Protein AF-A0A8U7MNZ7-F1 (afdb_monomer_lite)

pLDDT: mean 74.8, std 24.71, range [20.97, 98.38]

Organism: Corvus moneduloides (NCBI:txid1196302)

InterPro domains:
  IPR003719 Phenazine biosynthesis PhzF-like [PF02567] (8-253)
  IPR003719 Phenazine biosynthesis PhzF-like [PTHR13774] (4-250)
  IPR003719 Phenazine biosynthesis PhzF-like [TIGR00654] (1-244)
  IPR011598 Myc-type, basic helix-loop-helix (bHLH) domain [PF00010] (308-359)
  IPR011598 Myc-type, basic helix-loop-helix (bHLH) domain [PS50888] (307-359)
  IPR011598 Myc-type, basic helix-loop-helix (bHLH) domain [SM00353] (313-365)
  IPR032663 Transcription factor ATOH7, basic helix-loop-helix [cd19714] (301-369)
  IPR036638 Helix-loop-helix DNA-binding domain superfamily [G3DSA:4.10.280.10] (303-372)
  IPR036638 Helix-loop-helix DNA-binding domain superfamily [SSF47459] (306-371)

Structure (mmCIF, N/CA/C/O backbone):
data_AF-A0A8U7MNZ7-F1
#
_entry.id   AF-A0A8U7MNZ7-F1
#
loop_
_atom_site.group_PDB
_atom_site.id
_atom_site.type_symbol
_atom_site.label_atom_id
_atom_site.label_alt_id
_atom_site.label_comp_id
_atom_site.label_asym_id
_atom_site.label_entity_id
_atom_site.label_seq_id
_atom_site.pdbx_PDB_ins_code
_atom_site.Cartn_x
_atom_site.Cartn_y
_atom_site.Cartn_z
_atom_site.occupancy
_atom_site.B_iso_or_equiv
_atom_site.auth_seq_id
_atom_site.auth_comp_id
_atom_site.auth_asym_id
_atom_site.auth_atom_id
_atom_site.pdbx_PDB_model_num
ATOM 1 N N . MET A 1 1 ? -1.018 11.249 28.966 1.00 72.06 1 MET A N 1
ATOM 2 C CA . MET A 1 1 ? -1.901 10.774 27.881 1.00 72.06 1 MET A CA 1
ATOM 3 C C . MET A 1 1 ? -1.583 9.311 27.621 1.00 72.06 1 MET A C 1
ATOM 5 O O . MET A 1 1 ? -0.406 8.977 27.598 1.00 72.06 1 MET A O 1
ATOM 9 N N . GLN A 1 2 ? -2.596 8.459 27.483 1.00 85.88 2 GLN A N 1
ATOM 10 C CA . GLN A 1 2 ? -2.441 7.050 27.109 1.00 85.88 2 GLN A CA 1
ATOM 11 C C . GLN A 1 2 ? -3.094 6.846 25.739 1.00 85.88 2 GLN A C 1
ATOM 13 O O . GLN A 1 2 ? -4.198 7.339 25.527 1.00 85.88 2 GLN A O 1
ATOM 18 N N . ILE A 1 3 ? -2.403 6.166 24.822 1.00 91.88 3 ILE A N 1
ATOM 19 C CA . ILE A 1 3 ? -2.899 5.854 23.475 1.00 91.88 3 ILE A CA 1
ATOM 20 C C . ILE A 1 3 ? -2.876 4.331 23.328 1.00 91.88 3 ILE A C 1
ATOM 22 O O . ILE A 1 3 ? -1.792 3.751 23.418 1.00 91.88 3 ILE A O 1
ATOM 26 N N . PRO A 1 4 ? -4.027 3.668 23.125 1.00 94.12 4 PRO A N 1
ATOM 27 C CA . PRO A 1 4 ? -4.062 2.260 22.755 1.00 94.12 4 PRO A CA 1
ATOM 28 C C . PRO A 1 4 ? -3.391 2.043 21.395 1.00 94.12 4 PRO A C 1
ATOM 30 O O . PRO A 1 4 ? -3.745 2.709 20.419 1.00 94.12 4 PRO A O 1
ATOM 33 N N . ILE A 1 5 ? -2.442 1.105 21.338 1.00 95.94 5 ILE A N 1
ATOM 34 C CA . ILE A 1 5 ? -1.724 0.722 20.118 1.00 95.94 5 ILE A CA 1
ATOM 35 C C . ILE A 1 5 ? -1.903 -0.778 19.896 1.00 95.94 5 ILE A C 1
ATOM 37 O O . ILE A 1 5 ? -1.713 -1.577 20.813 1.00 95.94 5 ILE A O 1
ATOM 41 N N . PHE A 1 6 ? -2.238 -1.148 18.665 1.00 96.62 6 PHE A N 1
ATOM 42 C CA . PHE A 1 6 ? -2.355 -2.528 18.207 1.00 96.62 6 PHE A CA 1
ATOM 43 C C . PHE A 1 6 ? -1.365 -2.769 17.073 1.00 96.62 6 PHE A C 1
ATOM 45 O O . PHE A 1 6 ? -1.205 -1.905 16.216 1.00 96.62 6 PHE A O 1
ATOM 52 N N . THR A 1 7 ? -0.745 -3.944 17.031 1.00 95.38 7 THR A N 1
ATOM 53 C CA . THR A 1 7 ? 0.021 -4.393 15.861 1.00 95.38 7 THR A CA 1
ATOM 54 C C . THR A 1 7 ? -0.807 -5.432 15.127 1.00 95.38 7 THR A C 1
ATOM 56 O O . THR A 1 7 ? -1.250 -6.405 15.738 1.00 95.38 7 THR A O 1
ATOM 59 N N . VAL A 1 8 ? -1.042 -5.211 13.836 1.00 93.19 8 VAL A N 1
ATOM 60 C CA . VAL A 1 8 ? -1.880 -6.080 13.007 1.00 93.19 8 VAL A CA 1
ATOM 61 C C . VAL A 1 8 ? -1.148 -6.422 11.721 1.00 93.19 8 VAL A C 1
ATOM 63 O O . VAL A 1 8 ? -0.707 -5.533 10.996 1.00 93.19 8 VAL A O 1
ATOM 66 N N . ASP A 1 9 ? -1.080 -7.715 11.429 1.00 88.38 9 ASP A N 1
ATOM 67 C CA . ASP A 1 9 ? -0.552 -8.244 10.179 1.00 88.38 9 ASP A CA 1
ATOM 68 C C . ASP A 1 9 ? -1.678 -8.288 9.130 1.00 88.38 9 ASP A C 1
ATOM 70 O O . ASP A 1 9 ? -2.601 -9.102 9.209 1.00 88.38 9 ASP A O 1
ATOM 74 N N . ALA A 1 10 ? -1.644 -7.383 8.151 1.00 87.44 10 ALA A N 1
ATOM 75 C CA . ALA A 1 10 ? -2.632 -7.329 7.075 1.00 87.44 10 ALA A CA 1
ATOM 76 C C . ALA A 1 10 ? -2.382 -8.415 6.010 1.00 87.44 10 ALA A C 1
ATOM 78 O O . ALA A 1 10 ? -1.245 -8.826 5.785 1.00 87.44 10 ALA A O 1
ATOM 79 N N . PHE A 1 11 ? -3.444 -8.835 5.310 1.00 80.06 11 PHE A N 1
ATOM 80 C CA . PHE A 1 11 ? -3.418 -9.855 4.240 1.00 80.06 11 PHE A CA 1
ATOM 81 C C . PHE A 1 11 ? -2.968 -11.260 4.672 1.00 80.06 11 PHE A C 1
ATOM 83 O O . PHE A 1 11 ? -2.524 -12.060 3.851 1.00 80.06 11 PHE A O 1
ATOM 90 N N . THR A 1 12 ? -3.106 -11.590 5.955 1.00 79.00 12 THR A N 1
ATOM 91 C CA . THR A 1 12 ? -2.782 -12.916 6.487 1.00 79.00 12 THR A CA 1
ATOM 92 C C . THR A 1 12 ? -3.765 -13.324 7.583 1.00 79.00 12 THR A C 1
ATOM 94 O O . THR A 1 12 ? -4.384 -12.486 8.231 1.00 79.00 12 THR A O 1
ATOM 97 N N . ASN A 1 13 ? -3.887 -14.631 7.808 1.00 79.12 13 ASN A N 1
ATOM 98 C CA . ASN A 1 13 ? -4.530 -15.222 8.985 1.00 79.12 13 ASN A CA 1
ATOM 99 C C . ASN A 1 13 ? -3.519 -15.909 9.926 1.00 79.12 13 ASN A C 1
ATOM 101 O O . ASN A 1 13 ? -3.912 -16.550 10.899 1.00 79.12 13 ASN A O 1
ATOM 105 N N . ARG A 1 14 ? -2.219 -15.804 9.627 1.00 76.38 14 ARG A N 1
ATOM 106 C CA . ARG A 1 14 ? -1.114 -16.343 10.425 1.00 76.38 14 ARG A CA 1
ATOM 107 C C . ARG A 1 14 ? -0.233 -15.205 10.941 1.00 76.38 14 ARG A C 1
ATOM 109 O O . ARG A 1 14 ? 0.113 -14.342 10.131 1.00 76.38 14 ARG A O 1
ATOM 116 N N . PRO A 1 15 ? 0.174 -15.230 12.223 1.00 78.81 15 PRO A N 1
ATOM 117 C CA . PRO A 1 15 ? 1.158 -14.291 12.754 1.00 78.81 15 PRO A CA 1
ATOM 118 C C . PRO A 1 15 ? 2.477 -14.323 11.972 1.00 78.81 15 PRO A C 1
ATOM 120 O O . PRO A 1 15 ? 2.861 -15.373 11.447 1.00 78.81 15 PRO A O 1
ATOM 123 N N . PHE A 1 16 ? 3.191 -13.195 11.952 1.00 77.44 16 PHE A N 1
ATOM 124 C CA . PHE A 1 16 ? 4.514 -13.048 11.322 1.00 77.44 16 PHE A CA 1
ATOM 125 C C . PHE A 1 16 ? 4.509 -13.244 9.798 1.00 77.44 16 PHE A C 1
ATOM 127 O O . PHE A 1 16 ? 5.524 -13.589 9.195 1.00 77.44 16 PHE A O 1
ATOM 134 N N . SER A 1 17 ? 3.353 -13.060 9.172 1.00 75.75 17 SER A N 1
ATOM 135 C CA . SER A 1 17 ? 3.154 -13.103 7.721 1.00 75.75 17 SER A CA 1
ATOM 136 C C . SER A 1 17 ? 2.423 -11.830 7.288 1.00 75.75 17 SER A C 1
ATOM 138 O O . SER A 1 17 ? 1.961 -11.079 8.136 1.00 75.75 17 SER A O 1
ATOM 140 N N . GLY A 1 18 ? 2.280 -11.570 5.990 1.00 77.12 18 GLY A N 1
ATOM 141 C CA . GLY A 1 18 ? 1.560 -10.377 5.527 1.00 77.12 18 GLY A CA 1
ATOM 142 C C . GLY A 1 18 ? 2.347 -9.070 5.694 1.00 77.12 18 GLY A C 1
ATOM 143 O O . GLY A 1 18 ? 3.580 -9.082 5.687 1.00 77.12 18 GLY A O 1
ATOM 144 N N . ASN A 1 19 ? 1.631 -7.944 5.806 1.00 80.38 19 ASN A N 1
ATOM 145 C CA . ASN A 1 19 ? 2.222 -6.606 5.964 1.00 80.38 19 ASN A CA 1
ATOM 146 C C . ASN A 1 19 ? 1.836 -5.994 7.329 1.00 80.38 19 ASN A C 1
ATOM 148 O O . ASN A 1 19 ? 0.651 -5.705 7.536 1.00 80.38 19 ASN A O 1
ATOM 152 N N . PRO A 1 20 ? 2.787 -5.827 8.268 1.00 87.19 20 PRO A N 1
ATOM 153 C CA . PRO A 1 20 ? 2.492 -5.343 9.611 1.00 87.19 20 PRO A CA 1
ATOM 154 C C . PRO A 1 20 ? 2.221 -3.834 9.637 1.00 87.19 20 PRO A C 1
ATOM 156 O O . PRO A 1 20 ? 2.997 -3.041 9.105 1.00 87.19 20 PRO A O 1
ATOM 159 N N . ALA A 1 21 ? 1.178 -3.430 10.361 1.00 92.25 21 ALA A N 1
ATOM 160 C CA . ALA A 1 21 ? 0.893 -2.032 10.672 1.00 92.25 21 ALA A CA 1
ATOM 161 C C . ALA A 1 21 ? 0.620 -1.831 12.166 1.00 92.25 21 ALA A C 1
ATOM 163 O O . ALA A 1 21 ? -0.026 -2.657 12.817 1.00 92.25 21 ALA A O 1
ATOM 164 N N . ALA A 1 22 ? 1.073 -0.694 12.696 1.00 96.62 22 ALA A N 1
ATOM 165 C CA . ALA A 1 22 ? 0.620 -0.210 13.996 1.00 96.62 22 ALA A CA 1
ATOM 166 C C . ALA A 1 22 ? -0.691 0.563 13.817 1.00 96.62 22 ALA A C 1
ATOM 168 O O . ALA A 1 22 ? -0.831 1.334 12.873 1.00 96.62 22 ALA A O 1
ATOM 169 N N . VAL A 1 23 ? -1.647 0.385 14.723 1.00 98.38 23 VAL A N 1
ATOM 170 C CA . VAL A 1 23 ? -2.940 1.075 14.717 1.00 98.38 23 VAL A CA 1
ATOM 171 C C . VAL A 1 23 ? -3.152 1.732 16.073 1.00 98.38 23 VAL A C 1
ATOM 173 O O . VAL A 1 23 ? -3.264 1.053 17.092 1.00 98.38 23 VAL A O 1
ATOM 176 N N . CYS A 1 24 ? -3.222 3.057 16.073 1.00 97.81 24 CYS A N 1
ATOM 177 C CA . CYS A 1 24 ? -3.412 3.900 17.245 1.00 97.81 24 CYS A CA 1
ATOM 178 C C . CYS A 1 24 ? -4.861 4.395 17.305 1.00 97.81 24 CYS A C 1
ATOM 180 O O . CYS A 1 24 ? -5.346 5.001 16.346 1.00 97.81 24 CYS A O 1
ATOM 182 N N . LEU A 1 25 ? -5.540 4.191 18.437 1.00 96.44 25 LEU A N 1
ATOM 183 C CA . LEU A 1 25 ? -6.869 4.761 18.683 1.00 96.44 25 LEU A CA 1
ATOM 184 C C . LEU A 1 25 ? -6.739 6.082 19.442 1.00 96.44 25 LEU A C 1
ATOM 186 O O . LEU A 1 25 ? -6.250 6.118 20.570 1.00 96.44 25 LEU A O 1
ATOM 190 N N . LEU A 1 26 ? -7.165 7.178 18.817 1.00 94.31 26 LEU A N 1
ATOM 191 C CA . LEU A 1 26 ? -7.058 8.520 19.377 1.00 94.31 26 LEU A CA 1
ATOM 192 C C . LEU A 1 26 ? -8.375 8.950 20.031 1.00 94.31 26 LEU A C 1
ATOM 194 O O . LEU A 1 26 ? -9.361 9.241 19.351 1.00 94.31 26 LEU A O 1
ATOM 198 N N . GLU A 1 27 ? -8.373 9.019 21.364 1.00 87.94 27 GLU A N 1
ATOM 199 C CA . GLU A 1 27 ? -9.486 9.586 22.140 1.00 87.94 27 GLU A CA 1
ATOM 200 C C . GLU A 1 27 ? -9.572 11.112 22.016 1.00 87.94 27 GLU A C 1
ATOM 202 O O . GLU A 1 27 ? -10.667 11.669 22.039 1.00 87.94 27 GLU A O 1
ATOM 207 N N . ASN A 1 28 ? -8.419 11.767 21.862 1.00 85.25 28 ASN A N 1
ATOM 208 C CA . ASN A 1 28 ? -8.268 13.208 21.680 1.00 85.25 28 ASN A CA 1
ATOM 209 C C . ASN A 1 28 ? -7.345 13.482 20.489 1.00 85.25 28 ASN A C 1
ATOM 211 O O . ASN A 1 28 ? -6.559 12.611 20.106 1.00 85.25 28 ASN A O 1
ATOM 215 N N . ASP A 1 29 ? -7.409 14.698 19.948 1.00 85.62 29 ASP A N 1
ATOM 216 C CA . ASP A 1 29 ? -6.471 15.134 18.918 1.00 85.62 29 ASP A CA 1
ATOM 217 C C . ASP A 1 29 ? -5.027 15.102 19.437 1.00 85.62 29 ASP A C 1
ATOM 219 O O . ASP A 1 29 ? -4.744 15.333 20.617 1.00 85.62 29 ASP A O 1
ATOM 223 N N . LEU A 1 30 ? -4.117 14.780 18.525 1.00 90.38 30 LEU A N 1
ATOM 224 C CA . LEU A 1 30 ? -2.698 14.621 18.789 1.00 90.38 30 LEU A CA 1
ATOM 225 C C . LEU A 1 30 ? -1.928 15.694 18.017 1.00 90.38 30 LEU A C 1
ATOM 227 O O . LEU A 1 30 ? -2.254 15.973 16.863 1.00 90.38 30 LEU A O 1
ATOM 231 N N . ASP A 1 31 ? -0.883 16.259 18.617 1.00 90.06 31 ASP A N 1
ATOM 232 C CA . ASP A 1 31 ? -0.012 17.199 17.912 1.00 90.06 31 ASP A CA 1
ATOM 233 C C . ASP A 1 31 ? 0.623 16.544 16.671 1.00 90.06 31 ASP A C 1
ATOM 235 O O . ASP A 1 31 ? 0.985 15.362 16.673 1.00 90.06 31 ASP A O 1
ATOM 239 N N . GLU A 1 32 ? 0.805 17.325 15.604 1.00 85.62 32 GLU A N 1
ATOM 240 C CA . GLU A 1 32 ? 1.371 16.859 14.327 1.00 85.62 32 GLU A CA 1
ATOM 241 C C . GLU A 1 32 ? 2.740 16.181 14.494 1.00 85.62 32 GLU A C 1
ATOM 243 O O . GLU A 1 32 ? 2.980 15.085 13.989 1.00 85.62 32 GLU A O 1
ATOM 248 N N . ASP A 1 33 ? 3.624 16.790 15.284 1.00 92.06 33 ASP A N 1
ATOM 249 C CA . ASP A 1 33 ? 4.963 16.260 15.564 1.00 92.06 33 ASP A CA 1
ATOM 250 C C . ASP A 1 33 ? 4.917 14.921 16.323 1.00 92.06 33 ASP A C 1
ATOM 252 O O . ASP A 1 33 ? 5.787 14.062 16.157 1.00 92.06 33 ASP A O 1
ATOM 256 N N . LEU A 1 34 ? 3.874 14.699 17.128 1.00 94.75 34 LEU A N 1
ATOM 257 C CA . LEU A 1 34 ? 3.748 13.482 17.916 1.00 94.75 34 LEU A CA 1
ATOM 258 C C . LEU A 1 34 ? 3.305 12.286 17.062 1.00 94.75 34 LEU A C 1
ATOM 260 O O . LEU A 1 34 ? 3.778 11.179 17.313 1.00 94.75 34 LEU A O 1
ATOM 264 N N . HIS A 1 35 ? 2.501 12.501 16.014 1.00 95.75 35 HIS A N 1
ATOM 265 C CA . HIS A 1 35 ? 2.170 11.446 15.047 1.00 95.75 35 HIS A CA 1
ATOM 266 C C . HIS A 1 35 ? 3.446 10.875 14.416 1.00 95.75 35 HIS A C 1
ATOM 268 O O . HIS A 1 35 ? 3.679 9.664 14.444 1.00 95.75 35 HIS A O 1
ATOM 274 N N . GLN A 1 36 ? 4.316 11.762 13.918 1.00 95.38 36 GLN A N 1
ATOM 275 C CA . GLN A 1 36 ? 5.568 11.366 13.276 1.00 95.38 36 GLN A CA 1
ATOM 276 C C . GLN A 1 36 ? 6.533 10.704 14.265 1.00 95.38 36 GLN A C 1
ATOM 278 O O . GLN A 1 36 ? 7.169 9.705 13.925 1.00 95.38 36 GLN A O 1
ATOM 283 N N . LYS A 1 37 ? 6.645 11.219 15.497 1.00 95.50 37 LYS A N 1
ATOM 284 C CA . LYS A 1 37 ? 7.489 10.614 16.541 1.00 95.50 37 LYS A CA 1
ATOM 285 C C . LYS A 1 37 ? 7.034 9.209 16.913 1.00 95.50 37 LYS A C 1
ATOM 287 O O . LYS A 1 37 ? 7.878 8.324 17.000 1.00 95.50 37 LYS A O 1
ATOM 292 N N . ILE A 1 38 ? 5.728 8.993 17.084 1.00 95.31 38 ILE A N 1
ATOM 293 C CA . ILE A 1 38 ? 5.178 7.660 17.362 1.00 95.31 38 ILE A CA 1
ATOM 294 C C . ILE A 1 38 ? 5.471 6.727 16.187 1.00 95.31 38 ILE A C 1
ATOM 296 O O . ILE A 1 38 ? 6.014 5.651 16.403 1.00 95.31 38 ILE A O 1
ATOM 300 N N . ALA A 1 39 ? 5.200 7.144 14.948 1.00 92.19 39 ALA A N 1
ATOM 301 C CA . ALA A 1 39 ? 5.479 6.312 13.776 1.00 92.19 39 ALA A CA 1
ATOM 302 C C . ALA A 1 39 ? 6.972 5.961 13.634 1.00 92.19 39 ALA A C 1
ATOM 304 O O . ALA A 1 39 ? 7.326 4.837 13.279 1.00 92.19 39 ALA A O 1
ATOM 305 N N . THR A 1 40 ? 7.853 6.909 13.969 1.00 90.56 40 THR A N 1
ATOM 306 C CA . THR A 1 40 ? 9.307 6.696 14.004 1.00 90.56 40 THR A CA 1
ATOM 307 C C . THR A 1 40 ? 9.702 5.677 15.073 1.00 90.56 40 THR A C 1
ATOM 309 O O . THR A 1 40 ? 10.537 4.818 14.806 1.00 90.56 40 THR A O 1
ATOM 312 N N . GLU A 1 41 ? 9.109 5.757 16.267 1.00 94.62 41 GLU A N 1
ATOM 313 C CA . GLU A 1 41 ? 9.371 4.823 17.371 1.00 94.62 41 GLU A CA 1
ATOM 314 C C . GLU A 1 41 ? 8.849 3.413 17.058 1.00 94.62 41 GLU A C 1
ATOM 316 O O . GLU A 1 41 ? 9.541 2.432 17.325 1.00 94.62 41 GLU A O 1
ATOM 321 N N . MET A 1 42 ? 7.662 3.302 16.447 1.00 91.06 42 MET A N 1
ATOM 322 C CA . MET A 1 42 ? 7.079 2.012 16.058 1.00 91.06 42 MET A CA 1
ATOM 323 C C . MET A 1 42 ? 7.902 1.307 14.979 1.00 91.06 42 MET A C 1
ATOM 325 O O . MET A 1 42 ? 7.990 0.081 14.991 1.00 91.06 42 MET A O 1
ATOM 329 N N . ASN A 1 43 ? 8.512 2.068 14.062 1.00 84.81 43 ASN A N 1
ATOM 330 C CA . ASN A 1 43 ? 9.425 1.564 13.033 1.00 84.81 43 ASN A CA 1
ATOM 331 C C . ASN A 1 43 ? 8.868 0.361 12.231 1.00 84.81 43 ASN A C 1
ATOM 333 O O . ASN A 1 43 ? 9.602 -0.565 11.880 1.00 84.81 43 ASN A O 1
ATOM 337 N N . LEU A 1 44 ? 7.560 0.379 11.960 1.00 85.25 44 LEU A N 1
ATOM 338 C CA . LEU A 1 44 ? 6.875 -0.518 11.021 1.00 85.25 44 LEU A CA 1
ATOM 339 C C . LEU A 1 44 ? 6.725 0.168 9.656 1.00 85.25 44 LEU A C 1
ATOM 341 O O . LEU A 1 44 ? 7.076 1.344 9.531 1.00 85.25 44 LEU A O 1
ATOM 345 N N . SER A 1 45 ? 6.199 -0.550 8.655 1.00 82.75 45 SER A N 1
ATOM 346 C CA . SER A 1 45 ? 5.882 0.017 7.335 1.00 82.75 45 SER A CA 1
ATOM 347 C C . SER A 1 45 ? 5.051 1.295 7.508 1.00 82.75 45 SER A C 1
ATOM 349 O O . SER A 1 45 ? 5.475 2.387 7.116 1.00 82.75 45 SER A O 1
ATOM 351 N N . GLU A 1 46 ? 3.929 1.179 8.228 1.00 90.44 46 GLU A N 1
ATOM 352 C CA . GLU A 1 46 ? 3.049 2.295 8.542 1.00 90.44 46 GLU A CA 1
ATOM 353 C C . GLU A 1 46 ? 2.476 2.202 9.961 1.00 90.44 46 GLU A C 1
ATOM 355 O O . GLU A 1 46 ? 2.188 1.134 10.508 1.00 90.44 46 GLU A O 1
ATOM 360 N N . THR A 1 47 ? 2.261 3.377 10.546 1.00 96.38 47 THR A N 1
ATOM 361 C CA . THR A 1 47 ? 1.439 3.588 11.736 1.00 96.38 47 THR A CA 1
ATOM 362 C C . THR A 1 47 ? 0.184 4.356 11.339 1.00 96.38 47 THR A C 1
ATOM 364 O O . THR A 1 47 ? 0.260 5.484 10.846 1.00 96.38 47 THR A O 1
ATOM 367 N N . ALA A 1 48 ? -0.972 3.734 11.538 1.00 98.00 48 ALA A N 1
ATOM 368 C CA . ALA A 1 48 ? -2.290 4.301 11.320 1.00 98.00 48 ALA A CA 1
ATOM 369 C C . ALA A 1 48 ? -2.816 4.963 12.595 1.00 98.00 48 ALA A C 1
ATOM 371 O O . ALA A 1 48 ? -2.727 4.397 13.681 1.00 98.00 48 ALA A O 1
ATOM 372 N N . PHE A 1 49 ? -3.426 6.133 12.454 1.00 98.12 49 PHE A N 1
ATOM 373 C CA . PHE A 1 49 ? -4.070 6.851 13.548 1.00 98.12 49 PHE A CA 1
ATOM 374 C C . PHE A 1 49 ? -5.554 7.009 13.243 1.00 98.12 49 PHE A C 1
ATOM 376 O O . PHE A 1 49 ? -5.924 7.719 12.305 1.00 98.12 49 PHE A O 1
ATOM 383 N N . ILE A 1 50 ? -6.394 6.344 14.035 1.00 97.94 50 ILE A N 1
ATOM 384 C CA . ILE A 1 50 ? -7.850 6.431 13.943 1.00 97.94 50 ILE A CA 1
ATOM 385 C C . ILE A 1 50 ? -8.322 7.481 14.940 1.00 97.94 50 ILE A C 1
ATOM 387 O O . ILE A 1 50 ? -8.124 7.322 16.144 1.00 97.94 50 ILE A O 1
ATOM 391 N N . ARG A 1 51 ? -8.989 8.527 14.455 1.00 95.38 51 ARG A N 1
ATOM 392 C CA . ARG A 1 51 ? -9.624 9.538 15.307 1.00 95.38 51 ARG A CA 1
ATOM 393 C C . ARG A 1 51 ? -11.132 9.539 15.135 1.00 95.38 51 ARG A C 1
ATOM 395 O O . ARG A 1 51 ? -11.663 9.331 14.041 1.00 95.38 51 ARG A O 1
ATOM 402 N N . LYS A 1 52 ? -11.832 9.841 16.217 1.00 94.38 52 LYS A N 1
ATOM 403 C CA . LYS A 1 52 ? -13.269 10.105 16.180 1.00 94.38 52 LYS A CA 1
ATOM 404 C C . LYS A 1 52 ? -13.511 11.448 15.488 1.00 94.38 52 LYS A C 1
ATOM 406 O O . LYS A 1 52 ? -12.738 12.386 15.652 1.00 94.38 52 LYS A O 1
ATOM 411 N N . LEU A 1 53 ? -14.575 11.543 14.693 1.00 92.44 53 LEU A N 1
ATOM 412 C CA . LEU A 1 53 ? -14.942 12.803 14.028 1.00 92.44 53 LEU A CA 1
ATOM 413 C C . LEU A 1 53 ? -15.841 13.696 14.888 1.00 92.44 53 LEU A C 1
ATOM 415 O O . LEU A 1 53 ? -15.974 14.881 14.602 1.00 92.44 53 LEU A O 1
ATOM 419 N N . LYS A 1 54 ? -16.461 13.125 15.924 1.00 88.25 54 LYS A N 1
ATOM 420 C CA . LYS A 1 54 ? -17.306 13.835 16.885 1.00 88.25 54 LYS A CA 1
ATOM 421 C C . LYS A 1 54 ? -16.750 13.640 18.297 1.00 88.25 54 LYS A C 1
ATOM 423 O O . LYS A 1 54 ? -16.340 12.512 18.591 1.00 88.25 54 LYS A O 1
ATOM 428 N N . PRO A 1 55 ? -16.762 14.670 19.162 1.00 83.12 55 PRO A N 1
ATOM 429 C CA . PRO A 1 55 ? -16.290 14.557 20.544 1.00 83.12 55 PRO A CA 1
ATOM 430 C C . PRO A 1 55 ? -16.996 13.443 21.330 1.00 83.12 55 PRO A C 1
ATOM 432 O O . PRO A 1 55 ? -16.349 12.637 21.990 1.00 83.12 55 PRO A O 1
ATOM 435 N N . GLU A 1 56 ? -18.317 13.344 21.185 1.00 83.00 56 GLU A N 1
ATOM 436 C CA . GLU A 1 56 ? -19.171 12.308 21.779 1.00 83.00 56 GLU A CA 1
ATOM 437 C C . GLU A 1 56 ? -19.156 10.967 21.024 1.00 83.00 56 GLU A C 1
ATOM 439 O O . GLU A 1 56 ? -19.919 10.055 21.344 1.00 83.00 56 GLU A O 1
ATOM 444 N N . GLY A 1 57 ? -18.318 10.844 19.992 1.00 84.19 57 GLY A N 1
ATOM 445 C CA . GLY A 1 57 ? -18.167 9.614 19.232 1.00 84.19 57 GLY A CA 1
ATOM 446 C C . GLY A 1 57 ? -17.592 8.475 20.074 1.00 84.19 57 GLY A C 1
ATOM 447 O O . GLY A 1 57 ? -16.911 8.678 21.081 1.00 84.19 57 GLY A O 1
ATOM 448 N N . ASP A 1 58 ? -17.818 7.258 19.594 1.00 90.69 58 ASP A N 1
ATOM 449 C CA . ASP A 1 58 ? -17.281 6.030 20.178 1.00 90.69 58 ASP A CA 1
ATOM 450 C C . ASP A 1 58 ? -16.793 5.071 19.082 1.00 90.69 58 ASP A C 1
ATOM 452 O O . ASP A 1 58 ? -17.383 4.998 17.997 1.00 90.69 58 ASP A O 1
ATOM 456 N N . PHE A 1 59 ? -15.728 4.325 19.368 1.00 95.50 59 PHE A N 1
ATOM 457 C CA . PHE A 1 59 ? -15.131 3.350 18.460 1.00 95.50 59 PHE A CA 1
ATOM 458 C C . PHE A 1 59 ? -15.998 2.102 18.246 1.00 95.50 59 PHE A C 1
ATOM 460 O O . PHE A 1 59 ? -15.764 1.397 17.266 1.00 95.50 59 PHE A O 1
ATOM 467 N N . THR A 1 60 ? -17.016 1.842 19.082 1.00 95.69 60 THR A N 1
ATOM 468 C CA . THR A 1 60 ? -17.906 0.668 18.941 1.00 95.69 60 THR A CA 1
ATOM 469 C C . THR A 1 60 ? -19.200 0.952 18.156 1.00 95.69 60 THR A C 1
ATOM 471 O O . THR A 1 60 ? -19.817 0.041 17.594 1.00 95.69 60 THR A O 1
ATOM 474 N N . LYS A 1 61 ? -19.630 2.219 18.081 1.00 95.44 61 LYS A N 1
ATOM 475 C CA . LYS A 1 61 ? -20.907 2.610 17.443 1.00 95.44 61 LYS A CA 1
ATOM 476 C C . LYS A 1 61 ? -20.774 3.582 16.280 1.00 95.44 61 LYS A C 1
ATOM 478 O O . LYS A 1 61 ? -21.676 3.634 15.447 1.00 95.44 61 LYS A O 1
ATOM 483 N N . SER A 1 62 ? -19.692 4.354 16.194 1.00 95.94 62 SER A N 1
ATOM 484 C CA . SER A 1 62 ? -19.516 5.280 15.069 1.00 95.94 62 SER A CA 1
ATOM 485 C C . SER A 1 62 ? -19.205 4.501 13.793 1.00 95.94 62 SER A C 1
ATOM 487 O O . SER A 1 62 ? -18.433 3.545 13.823 1.00 95.94 62 SER A O 1
ATOM 489 N N . SER A 1 63 ? -19.786 4.924 12.672 1.00 95.94 63 SER A N 1
ATOM 490 C CA . SER A 1 63 ? -19.512 4.361 11.343 1.00 95.94 63 SER A CA 1
ATOM 491 C C . SER A 1 63 ? -18.498 5.174 10.540 1.00 95.94 63 SER A C 1
ATOM 493 O O . SER A 1 63 ? -18.081 4.733 9.476 1.00 95.94 63 SER A O 1
ATOM 495 N N . CYS A 1 64 ? -18.105 6.360 11.016 1.00 97.00 64 CYS A N 1
ATOM 496 C CA . CYS A 1 64 ? -17.223 7.270 10.293 1.00 97.00 64 CYS A CA 1
ATOM 497 C C . CYS A 1 64 ? -16.096 7.792 11.191 1.00 97.00 64 CYS A C 1
ATOM 499 O O . CYS A 1 64 ? -16.354 8.308 12.284 1.00 97.00 64 CYS A O 1
ATOM 501 N N . PHE A 1 65 ? -14.857 7.667 10.717 1.00 97.69 65 PHE A N 1
ATOM 502 C CA . PHE A 1 65 ? -13.637 7.992 11.455 1.00 97.69 65 PHE A CA 1
ATOM 503 C C . PHE A 1 65 ? -12.680 8.812 10.595 1.00 97.69 65 PHE A C 1
ATOM 505 O O . PHE A 1 65 ? -12.653 8.673 9.377 1.00 97.69 65 PHE A O 1
ATOM 512 N N . GLY A 1 66 ? -11.861 9.651 11.222 1.00 96.94 66 GLY A N 1
ATOM 513 C CA . GLY A 1 66 ? -10.688 10.211 10.561 1.00 96.94 66 GLY A CA 1
ATOM 514 C C . GLY A 1 66 ? -9.560 9.186 10.580 1.00 96.94 66 GLY A C 1
ATOM 515 O O . GLY A 1 66 ? -9.372 8.508 11.591 1.00 96.94 66 GLY A O 1
ATOM 516 N N . LEU A 1 67 ? -8.813 9.080 9.485 1.00 97.62 67 LEU A N 1
ATOM 517 C CA . LEU A 1 67 ? -7.697 8.149 9.378 1.00 97.62 67 LEU A CA 1
ATOM 518 C C . LEU A 1 67 ? -6.502 8.811 8.696 1.00 97.62 67 LEU A C 1
ATOM 520 O O . LEU A 1 67 ? -6.635 9.442 7.646 1.00 97.62 67 LEU A O 1
ATOM 524 N N . ARG A 1 68 ? -5.335 8.657 9.320 1.00 96.94 68 ARG A N 1
ATOM 525 C CA . ARG A 1 68 ? -4.041 9.140 8.827 1.00 96.94 68 ARG A CA 1
ATOM 526 C C . ARG A 1 68 ? -3.013 8.026 8.918 1.00 96.94 68 ARG A C 1
ATOM 528 O O . ARG A 1 68 ? -3.113 7.182 9.809 1.00 96.94 68 ARG A O 1
ATOM 535 N N . TRP A 1 69 ? -2.010 8.054 8.046 1.00 96.00 69 TRP A N 1
ATOM 536 C CA . TRP A 1 69 ? -0.947 7.052 8.027 1.00 96.00 69 TRP A CA 1
ATOM 537 C C . TRP A 1 69 ? 0.412 7.708 7.943 1.00 96.00 69 TRP A C 1
ATOM 539 O O . TRP A 1 69 ? 0.638 8.603 7.131 1.00 96.00 69 TRP A O 1
ATOM 549 N N . PHE A 1 70 ? 1.327 7.211 8.754 1.00 93.56 70 PHE A N 1
ATOM 550 C CA . PHE A 1 70 ? 2.685 7.707 8.822 1.00 93.56 70 PHE A CA 1
ATOM 551 C C . PHE A 1 70 ? 3.652 6.551 8.648 1.00 93.56 70 PHE A C 1
ATOM 553 O O . PHE A 1 70 ? 3.571 5.549 9.354 1.00 93.56 70 PHE A O 1
ATOM 560 N N . THR A 1 71 ? 4.598 6.727 7.737 1.00 87.62 71 THR A N 1
ATOM 561 C CA . THR A 1 71 ? 5.844 5.958 7.745 1.00 87.62 71 THR A CA 1
ATOM 562 C C . THR A 1 71 ? 6.763 6.517 8.841 1.00 87.62 71 THR A C 1
ATOM 564 O O . THR A 1 71 ? 6.511 7.614 9.360 1.00 87.62 71 THR A O 1
ATOM 567 N N . PRO A 1 72 ? 7.900 5.867 9.144 1.00 86.50 72 PRO A N 1
ATOM 568 C CA . PRO A 1 72 ? 8.905 6.440 10.041 1.00 86.50 72 PRO A CA 1
ATOM 569 C C . PRO A 1 72 ? 9.491 7.785 9.572 1.00 86.50 72 PRO A C 1
ATOM 571 O O . PRO A 1 72 ? 10.165 8.455 10.350 1.00 86.50 72 PRO A O 1
ATOM 574 N N . ALA A 1 73 ? 9.263 8.196 8.318 1.00 82.81 73 ALA A N 1
ATOM 575 C CA . ALA A 1 73 ? 9.837 9.413 7.745 1.00 82.81 73 ALA A CA 1
ATOM 576 C C . ALA A 1 73 ? 8.820 10.533 7.465 1.00 82.81 73 ALA A C 1
ATOM 578 O O . ALA A 1 73 ? 9.178 11.707 7.580 1.00 82.81 73 ALA A O 1
ATOM 579 N N . ASN A 1 74 ? 7.595 10.192 7.055 1.00 86.06 74 ASN A N 1
ATOM 580 C CA . ASN A 1 74 ? 6.572 11.160 6.651 1.00 86.06 74 ASN A CA 1
ATOM 581 C C . ASN A 1 74 ? 5.149 10.576 6.681 1.00 86.06 74 ASN A C 1
ATOM 583 O O . ASN A 1 74 ? 4.958 9.362 6.559 1.00 86.06 74 ASN A O 1
ATOM 587 N N . GLU A 1 75 ? 4.152 11.464 6.722 1.00 92.44 75 GLU A N 1
ATOM 588 C CA . GLU A 1 75 ? 2.754 11.138 6.415 1.00 92.44 75 GLU A CA 1
ATOM 589 C C . GLU A 1 75 ? 2.603 10.712 4.946 1.00 92.44 75 GLU A C 1
ATOM 591 O O . GLU A 1 75 ? 3.252 11.277 4.056 1.00 92.44 75 GLU A O 1
ATOM 596 N N . VAL A 1 76 ? 1.750 9.721 4.684 1.00 85.50 76 VAL A N 1
ATOM 597 C CA . VAL A 1 76 ? 1.404 9.268 3.330 1.00 85.50 76 VAL A CA 1
ATOM 598 C C . VAL A 1 76 ? -0.089 9.476 3.059 1.00 85.50 76 VAL A C 1
ATOM 600 O O . VAL A 1 76 ? -0.911 9.293 3.956 1.00 85.50 76 VAL A O 1
ATOM 603 N N . PRO A 1 77 ? -0.477 9.850 1.825 1.00 84.62 77 PRO A N 1
ATOM 604 C CA . PRO A 1 77 ? -1.856 10.235 1.529 1.00 84.62 77 PRO A CA 1
ATOM 605 C C . PRO A 1 77 ? -2.828 9.049 1.450 1.00 84.62 77 PRO A C 1
ATOM 607 O O . PRO A 1 77 ? -4.035 9.263 1.543 1.00 84.62 77 PRO A O 1
ATOM 610 N N . LEU A 1 78 ? -2.330 7.824 1.242 1.00 84.69 78 LEU A N 1
ATOM 611 C CA . LEU A 1 78 ? -3.128 6.605 1.102 1.00 84.69 78 LEU A CA 1
ATOM 612 C C . LEU A 1 78 ? -2.294 5.378 1.488 1.00 84.69 78 LEU A C 1
ATOM 614 O O . LEU A 1 78 ? -1.230 5.163 0.909 1.00 84.69 78 LEU A O 1
ATOM 618 N N . CYS A 1 79 ? -2.811 4.530 2.382 1.00 87.81 79 CYS A N 1
ATOM 619 C CA . CYS A 1 79 ? -2.214 3.228 2.682 1.00 87.81 79 CYS A CA 1
ATOM 620 C C . CYS A 1 79 ? -3.283 2.134 2.818 1.00 87.81 79 CYS A C 1
ATOM 622 O O . CYS A 1 79 ? -4.087 2.141 3.748 1.00 87.81 79 CYS A O 1
ATOM 624 N N . GLY A 1 80 ? -3.292 1.168 1.896 1.00 87.56 80 GLY A N 1
ATOM 625 C CA . GLY A 1 80 ? -4.309 0.110 1.864 1.00 87.56 80 GLY A CA 1
ATOM 626 C C . GLY A 1 80 ? -4.221 -0.854 3.050 1.00 87.56 80 GLY A C 1
ATOM 627 O O . GLY A 1 80 ? -5.202 -1.034 3.765 1.00 87.56 80 GLY A O 1
ATOM 628 N N . HIS A 1 81 ? -3.047 -1.440 3.301 1.00 87.31 81 HIS A N 1
ATOM 629 C CA . HIS A 1 81 ? -2.893 -2.475 4.329 1.00 87.31 81 HIS A CA 1
ATOM 630 C C . HIS A 1 81 ? -3.122 -1.925 5.746 1.00 87.31 81 HIS A C 1
ATOM 632 O O . HIS A 1 81 ? -3.786 -2.562 6.557 1.00 87.31 81 HIS A O 1
ATOM 638 N N . ALA A 1 82 ? -2.673 -0.698 6.026 1.00 93.06 82 ALA A N 1
ATOM 639 C CA . ALA A 1 82 ? -2.902 -0.050 7.311 1.00 93.06 82 ALA A CA 1
ATOM 640 C C . ALA A 1 82 ? -4.366 0.405 7.485 1.00 93.06 82 ALA A C 1
ATOM 642 O O . ALA A 1 82 ? -4.872 0.455 8.608 1.00 93.06 82 ALA A O 1
ATOM 643 N N . THR A 1 83 ? -5.092 0.673 6.390 1.00 94.88 83 THR A N 1
ATOM 644 C CA . THR A 1 83 ? -6.561 0.828 6.423 1.00 94.88 83 THR A CA 1
ATOM 645 C C . THR A 1 83 ? -7.249 -0.497 6.745 1.00 94.88 83 THR A C 1
ATOM 647 O O . THR A 1 83 ? -8.162 -0.523 7.568 1.00 94.88 83 THR A O 1
ATOM 650 N N . LEU A 1 84 ? -6.786 -1.606 6.155 1.00 93.62 84 LEU A N 1
ATOM 651 C CA . LEU A 1 84 ? -7.303 -2.948 6.447 1.00 93.62 84 LEU A CA 1
ATOM 652 C C . LEU A 1 84 ? -7.103 -3.292 7.926 1.00 93.62 84 LEU A C 1
ATOM 654 O O . LEU A 1 84 ? -8.046 -3.694 8.603 1.00 93.62 84 LEU A O 1
ATOM 658 N N . ALA A 1 85 ? -5.892 -3.060 8.436 1.00 95.06 85 ALA A N 1
ATOM 659 C CA . ALA A 1 85 ? -5.542 -3.227 9.840 1.00 95.06 85 ALA A CA 1
ATOM 660 C C . ALA A 1 85 ? -6.428 -2.365 10.753 1.00 95.06 85 ALA A C 1
ATOM 662 O O . ALA A 1 85 ? -6.949 -2.851 11.754 1.00 95.06 85 ALA A O 1
ATOM 663 N N . SER A 1 86 ? -6.662 -1.105 10.377 1.00 97.81 86 SER A N 1
ATOM 664 C CA . SER A 1 86 ? -7.535 -0.186 11.118 1.00 97.81 86 SER A CA 1
ATOM 665 C C . SER A 1 86 ? -8.976 -0.694 11.199 1.00 97.81 86 SER A C 1
ATOM 667 O O . SER A 1 86 ? -9.574 -0.711 12.274 1.00 97.81 86 SER A O 1
ATOM 669 N N . ALA A 1 87 ? -9.524 -1.167 10.078 1.00 97.06 87 ALA A N 1
ATOM 670 C CA . ALA A 1 87 ? -10.844 -1.784 10.039 1.00 97.06 87 ALA A CA 1
ATOM 671 C C . ALA A 1 87 ? -10.899 -3.067 10.883 1.00 97.06 87 ALA A C 1
ATOM 673 O O . ALA A 1 87 ? -11.862 -3.268 11.618 1.00 97.06 87 ALA A O 1
ATOM 674 N N . ALA A 1 88 ? -9.854 -3.899 10.843 1.00 95.75 88 ALA A N 1
ATOM 675 C CA . ALA A 1 88 ? -9.766 -5.117 11.645 1.00 95.75 88 ALA A CA 1
ATOM 676 C C . ALA A 1 88 ? -9.775 -4.821 13.151 1.00 95.75 88 ALA A C 1
ATOM 678 O O . ALA A 1 88 ? -10.485 -5.491 13.901 1.00 95.75 88 ALA A O 1
ATOM 679 N N . VAL A 1 89 ? -9.056 -3.786 13.601 1.00 97.44 89 VAL A N 1
ATOM 680 C CA . VAL A 1 89 ? -9.110 -3.334 15.001 1.00 97.44 89 VAL A CA 1
ATOM 681 C C . VAL A 1 89 ? -10.527 -2.901 15.372 1.00 97.44 89 VAL A C 1
ATOM 683 O O . VAL A 1 89 ? -11.042 -3.327 16.406 1.00 97.44 89 VAL A O 1
ATOM 686 N N . LEU A 1 90 ? -11.190 -2.104 14.533 1.00 97.75 90 LEU A N 1
ATOM 687 C CA . LEU A 1 90 ? -12.543 -1.627 14.823 1.00 97.75 90 LEU A CA 1
ATOM 688 C C . LEU A 1 90 ? -13.573 -2.770 14.846 1.00 97.75 90 LEU A C 1
ATOM 690 O O . LEU A 1 90 ? -14.323 -2.888 15.814 1.00 97.75 90 LEU A O 1
ATOM 694 N N . PHE A 1 91 ? -13.588 -3.652 13.846 1.00 96.12 91 PHE A N 1
ATOM 695 C CA . PHE A 1 91 ? -14.536 -4.769 13.783 1.00 96.12 91 PHE A CA 1
ATOM 696 C C . PHE A 1 91 ? -14.258 -5.847 14.837 1.00 96.12 91 PHE A C 1
ATOM 698 O O . PHE A 1 91 ? -15.168 -6.292 15.536 1.00 96.12 91 PHE A O 1
ATOM 705 N N . HIS A 1 92 ? -13.006 -6.288 14.979 1.00 93.88 92 HIS A N 1
ATOM 706 C CA . HIS A 1 92 ? -12.697 -7.487 15.759 1.00 93.88 92 HIS A CA 1
ATOM 707 C C . HIS A 1 92 ? -12.278 -7.199 17.196 1.00 93.88 92 HIS A C 1
ATOM 709 O O . HIS A 1 92 ? -12.604 -8.007 18.069 1.00 93.88 92 HIS A O 1
ATOM 715 N N . VAL A 1 93 ? -11.589 -6.084 17.457 1.00 94.88 93 VAL A N 1
ATOM 716 C CA . VAL A 1 93 ? -11.119 -5.733 18.807 1.00 94.88 93 VAL A CA 1
ATOM 717 C C . VAL A 1 93 ? -12.128 -4.831 19.504 1.00 94.88 93 VAL A C 1
ATOM 719 O O . VAL A 1 93 ? -12.610 -5.180 20.575 1.00 94.88 93 VAL A O 1
ATOM 722 N N . GLN A 1 94 ? -12.509 -3.720 18.868 1.00 96.12 94 GLN A N 1
ATOM 723 C CA . GLN A 1 94 ? -13.498 -2.784 19.419 1.00 96.12 94 GLN A CA 1
ATOM 724 C C . GLN A 1 94 ? -14.942 -3.277 19.267 1.00 96.12 94 GLN A C 1
ATOM 726 O O . GLN A 1 94 ? -15.855 -2.663 19.810 1.00 96.12 94 GLN A O 1
ATOM 731 N N . LYS A 1 95 ? -15.162 -4.389 18.550 1.00 96.12 95 LYS A N 1
ATOM 732 C CA . LYS A 1 95 ? -16.492 -4.974 18.310 1.00 96.12 95 LYS A CA 1
ATOM 733 C C . LYS A 1 95 ? -17.476 -3.944 17.749 1.00 96.12 95 LYS A C 1
ATOM 735 O O . LYS A 1 95 ? -18.628 -3.882 18.178 1.00 96.12 95 LYS A O 1
ATOM 740 N N . ASN A 1 96 ? -17.008 -3.117 16.810 1.00 97.00 96 ASN A N 1
ATOM 741 C CA . ASN A 1 96 ? -17.851 -2.113 16.181 1.00 97.00 96 ASN A CA 1
ATOM 742 C C . ASN A 1 96 ? -19.059 -2.778 15.509 1.00 97.00 96 ASN A C 1
ATOM 744 O O . ASN A 1 96 ? -18.930 -3.790 14.827 1.00 97.00 96 ASN A O 1
ATOM 748 N N . THR A 1 97 ? -20.237 -2.209 15.743 1.00 95.56 97 THR A N 1
ATOM 749 C CA . THR A 1 97 ? -21.532 -2.804 15.376 1.00 95.56 97 THR A CA 1
ATOM 750 C C . THR A 1 97 ? -21.997 -2.467 13.960 1.00 95.56 97 THR A C 1
ATOM 752 O O . THR A 1 97 ? -22.977 -3.038 13.481 1.00 95.56 97 THR A O 1
ATOM 755 N N . ASN A 1 98 ? -21.318 -1.548 13.275 1.00 95.69 98 ASN A N 1
ATOM 756 C CA . ASN A 1 98 ? -21.644 -1.194 11.899 1.00 95.69 98 ASN A CA 1
ATOM 757 C C . ASN A 1 98 ? -21.128 -2.264 10.935 1.00 95.69 98 ASN A C 1
ATOM 759 O O . ASN A 1 98 ? -20.068 -2.835 11.146 1.00 95.69 98 ASN A O 1
ATOM 763 N N . SER A 1 99 ? -21.841 -2.497 9.835 1.00 91.88 99 SER A N 1
ATOM 764 C CA . SER A 1 99 ? -21.387 -3.402 8.767 1.00 91.88 99 SER A CA 1
ATOM 765 C C . SER A 1 99 ? -20.398 -2.745 7.795 1.00 91.88 99 SER A C 1
ATOM 767 O O . SER A 1 99 ? -19.663 -3.434 7.083 1.00 91.88 99 SER A O 1
ATOM 769 N N . VAL A 1 100 ? -20.385 -1.409 7.757 1.00 95.88 100 VAL A N 1
ATOM 770 C CA . VAL A 1 100 ? -19.534 -0.588 6.893 1.00 95.88 100 VAL A CA 1
ATOM 771 C C . VAL A 1 100 ? -18.916 0.532 7.719 1.00 95.88 100 VAL A C 1
ATOM 773 O O . VAL A 1 100 ? -19.620 1.235 8.446 1.00 95.88 100 VAL A O 1
ATOM 776 N N . LEU A 1 101 ? -17.608 0.708 7.568 1.00 97.62 101 LEU A N 1
ATOM 777 C CA . LEU A 1 101 ? -16.839 1.802 8.143 1.00 97.62 101 LEU A CA 1
ATOM 778 C C . LEU A 1 101 ? -16.375 2.733 7.029 1.00 97.62 101 LEU A C 1
ATOM 780 O O . LEU A 1 101 ? -15.843 2.271 6.021 1.00 97.62 101 LEU A O 1
ATOM 784 N N . THR A 1 102 ? -16.546 4.034 7.228 1.00 97.56 102 THR A N 1
ATOM 785 C CA . THR A 1 102 ? -16.010 5.083 6.360 1.00 97.56 102 THR A CA 1
ATOM 786 C C . THR A 1 102 ? -14.829 5.755 7.052 1.00 97.56 102 THR A C 1
ATOM 788 O O . THR A 1 102 ? -14.929 6.199 8.196 1.00 97.56 102 THR A O 1
ATOM 791 N N . PHE A 1 103 ? -13.711 5.868 6.346 1.00 97.50 103 PHE A N 1
ATOM 792 C CA . PHE A 1 103 ? -12.524 6.583 6.787 1.00 97.50 103 PHE A CA 1
ATOM 793 C C . PHE A 1 103 ? -12.347 7.856 5.965 1.00 97.50 103 PHE A C 1
ATOM 795 O O . PHE A 1 103 ? -12.200 7.792 4.747 1.00 97.50 103 PHE A O 1
ATOM 802 N N . VAL A 1 104 ? -12.333 9.008 6.631 1.00 96.44 104 VAL A N 1
ATOM 803 C CA . VAL A 1 104 ? -12.033 10.316 6.040 1.00 96.44 104 VAL A CA 1
ATOM 804 C C . VAL A 1 104 ? -10.525 10.535 6.083 1.00 96.44 104 VAL A C 1
ATOM 806 O O . VAL A 1 104 ? -9.929 10.576 7.163 1.00 96.44 104 VAL A O 1
ATOM 809 N N . THR A 1 105 ? -9.915 10.655 4.906 1.00 94.75 105 THR A N 1
ATOM 810 C CA . THR A 1 105 ? -8.456 10.637 4.721 1.00 94.75 105 THR A CA 1
ATOM 811 C C . THR A 1 105 ? -8.011 11.775 3.798 1.00 94.75 105 THR A C 1
ATOM 813 O O . THR A 1 105 ? -8.843 12.455 3.194 1.00 94.75 105 THR A O 1
ATOM 816 N N . LEU A 1 106 ? -6.697 11.969 3.630 1.00 88.19 106 LEU A N 1
ATOM 817 C CA . LEU A 1 106 ? -6.159 12.931 2.656 1.00 88.19 106 LEU A CA 1
ATOM 818 C C . LEU A 1 106 ? -6.503 12.582 1.198 1.00 88.19 106 LEU A C 1
ATOM 820 O O . LEU A 1 106 ? -6.529 13.475 0.355 1.00 88.19 106 LEU A O 1
ATOM 824 N N . SER A 1 107 ? -6.793 11.312 0.903 1.00 84.56 107 SER A N 1
ATOM 825 C CA . SER A 1 107 ? -7.196 10.851 -0.435 1.00 84.56 107 SER A CA 1
ATOM 826 C C . SER A 1 107 ? -8.716 10.750 -0.608 1.00 84.56 107 SER A C 1
ATOM 828 O O . SER A 1 107 ? -9.185 10.129 -1.560 1.00 84.56 107 SER A O 1
ATOM 830 N N . GLY A 1 108 ? -9.493 11.349 0.300 1.00 89.69 108 GLY A N 1
ATOM 831 C CA . GLY A 1 108 ? -10.952 11.261 0.319 1.00 89.69 108 GLY A CA 1
ATOM 832 C C . GLY A 1 108 ? -11.468 10.136 1.215 1.00 89.69 108 GLY A C 1
ATOM 833 O O . GLY A 1 108 ? -10.793 9.702 2.152 1.00 89.69 108 GLY A O 1
ATOM 834 N N . GLU A 1 109 ? -12.700 9.702 0.963 1.00 94.00 109 GLU A N 1
ATOM 835 C CA . GLU A 1 109 ? -13.349 8.655 1.750 1.00 94.00 109 GLU A CA 1
ATOM 836 C C . GLU A 1 109 ? -12.949 7.258 1.269 1.00 94.00 109 GLU A C 1
ATOM 838 O O . GLU A 1 109 ? -13.077 6.939 0.088 1.00 94.00 109 GLU A O 1
ATOM 843 N N . LEU A 1 110 ? -12.526 6.407 2.203 1.00 92.88 110 LEU A N 1
ATOM 844 C CA . LEU A 1 110 ? -12.314 4.976 1.981 1.00 92.88 110 LEU A CA 1
ATOM 845 C C . LEU A 1 110 ? -13.355 4.189 2.764 1.00 92.88 110 LEU A C 1
ATOM 847 O O . LEU A 1 110 ? -13.669 4.546 3.900 1.00 92.88 110 LEU A O 1
ATOM 851 N N . LYS A 1 111 ? -13.868 3.102 2.192 1.00 94.31 111 LYS A N 1
ATOM 852 C CA . LYS A 1 111 ? -14.847 2.249 2.873 1.00 94.31 111 LYS A CA 1
ATOM 853 C C . LYS A 1 111 ? -14.261 0.880 3.153 1.00 94.31 111 LYS A C 1
ATOM 855 O O . LYS A 1 111 ? -13.620 0.292 2.290 1.00 94.31 111 LYS A O 1
ATOM 860 N N . ALA A 1 112 ? -14.509 0.376 4.354 1.00 95.06 112 ALA A N 1
ATOM 861 C CA . ALA A 1 112 ? -14.187 -0.984 4.750 1.00 95.06 112 ALA A CA 1
ATOM 862 C C . ALA A 1 112 ? -15.469 -1.714 5.151 1.00 95.06 112 ALA A C 1
ATOM 864 O O . ALA A 1 112 ? -16.274 -1.195 5.926 1.00 95.06 112 ALA A O 1
ATOM 865 N N . ARG A 1 113 ? -15.665 -2.918 4.622 1.00 93.00 113 ARG A N 1
ATOM 866 C CA . ARG A 1 113 ? -16.857 -3.739 4.852 1.00 93.00 113 ARG A CA 1
ATOM 867 C C . ARG A 1 113 ? -16.440 -5.088 5.399 1.00 93.00 113 ARG A C 1
ATOM 869 O O . ARG A 1 113 ? -15.578 -5.736 4.810 1.00 93.00 113 ARG A O 1
ATOM 876 N N . GLN A 1 114 ? -17.062 -5.525 6.487 1.00 87.19 114 GLN A N 1
ATOM 877 C CA . GLN A 1 114 ? -16.863 -6.884 6.976 1.00 87.19 114 GLN A CA 1
ATOM 878 C C . GLN A 1 114 ? -17.781 -7.838 6.204 1.00 87.19 114 GLN A C 1
ATOM 880 O O . GLN A 1 114 ? -19.003 -7.684 6.209 1.00 87.19 114 GLN A O 1
ATOM 885 N N . VAL A 1 115 ? -17.195 -8.830 5.537 1.00 84.44 115 VAL A N 1
ATOM 886 C CA . VAL A 1 115 ? -17.909 -9.866 4.786 1.00 84.44 115 VAL A CA 1
ATOM 887 C C . VAL A 1 115 ? -17.432 -11.226 5.283 1.00 84.44 115 VAL A C 1
ATOM 889 O O . VAL A 1 115 ? -16.354 -11.689 4.916 1.00 84.44 115 VAL A O 1
ATOM 892 N N . LYS A 1 116 ? -18.251 -11.878 6.120 1.00 83.69 116 LYS A N 1
ATOM 893 C CA . LYS A 1 116 ? -17.898 -13.134 6.809 1.00 83.69 116 LYS A CA 1
ATOM 894 C C . LYS A 1 116 ? -16.577 -12.979 7.587 1.00 83.69 116 LYS A C 1
ATOM 896 O O . LYS A 1 116 ? -16.510 -12.158 8.502 1.00 83.69 116 LYS A O 1
ATOM 901 N N . ASP A 1 117 ? -15.549 -13.724 7.184 1.00 81.00 117 ASP A N 1
ATOM 902 C CA . ASP A 1 117 ? -14.225 -13.775 7.810 1.00 81.00 117 ASP A CA 1
ATOM 903 C C . ASP A 1 117 ? -13.207 -12.837 7.137 1.00 81.00 117 ASP A C 1
ATOM 905 O O . ASP A 1 117 ? -12.024 -12.856 7.473 1.00 81.00 117 ASP A O 1
ATOM 909 N N . HIS A 1 118 ? -13.648 -12.011 6.182 1.00 83.62 118 HIS A N 1
ATOM 910 C CA . HIS A 1 118 ? -12.791 -11.100 5.429 1.00 83.62 118 HIS A CA 1
ATOM 911 C C . HIS A 1 118 ? -13.260 -9.650 5.543 1.00 83.62 118 HIS A C 1
ATOM 913 O O . HIS A 1 118 ? -14.424 -9.356 5.827 1.00 83.62 118 HIS A O 1
ATOM 919 N N . ILE A 1 119 ? -12.334 -8.727 5.288 1.00 88.75 119 ILE A N 1
ATOM 920 C CA . ILE A 1 119 ? -12.618 -7.298 5.186 1.00 88.75 119 ILE A CA 1
ATOM 921 C C . ILE A 1 119 ? -12.347 -6.874 3.747 1.00 88.75 119 ILE A C 1
ATOM 923 O O . ILE A 1 119 ? -11.265 -7.113 3.217 1.00 88.75 119 ILE A O 1
ATOM 927 N N . VAL A 1 120 ? -13.336 -6.234 3.133 1.00 88.50 120 VAL A N 1
ATOM 928 C CA . VAL A 1 120 ? -13.253 -5.678 1.782 1.00 88.50 120 VAL A CA 1
ATOM 929 C C . VAL A 1 120 ? -13.017 -4.179 1.888 1.00 88.50 120 VAL A C 1
ATOM 931 O O . VAL A 1 120 ? -13.731 -3.494 2.623 1.00 88.50 120 VAL A O 1
ATOM 934 N N . LEU A 1 121 ? -12.023 -3.677 1.159 1.00 88.31 121 LEU A N 1
ATOM 935 C CA . LEU A 1 121 ? -11.71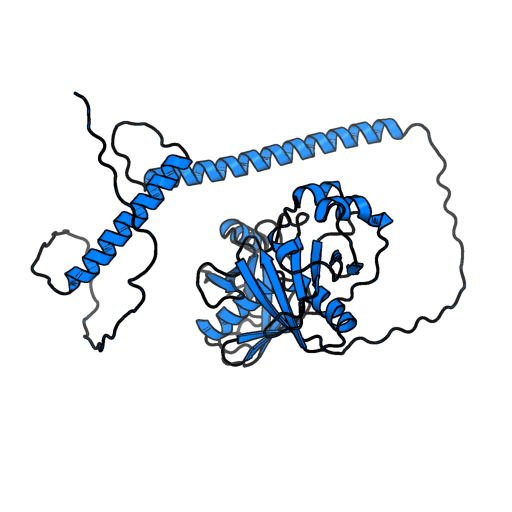1 -2.255 1.060 1.00 88.31 121 LEU A CA 1
ATOM 936 C C . LEU A 1 121 ? -12.118 -1.717 -0.306 1.00 88.31 121 LEU A C 1
ATOM 938 O O . LEU A 1 121 ? -11.701 -2.250 -1.331 1.00 88.31 121 LEU A O 1
ATOM 942 N N . ASP A 1 122 ? -12.845 -0.607 -0.305 1.00 85.19 122 ASP A N 1
ATOM 943 C CA . ASP A 1 122 ? -13.100 0.166 -1.512 1.00 85.19 122 ASP A CA 1
ATOM 944 C C . ASP A 1 122 ? -11.957 1.185 -1.665 1.00 85.19 122 ASP A C 1
ATOM 946 O O . ASP A 1 122 ? -11.834 2.132 -0.880 1.00 85.19 122 ASP A O 1
ATOM 950 N N . LEU A 1 123 ? -11.093 0.964 -2.658 1.00 82.81 123 LEU A N 1
ATOM 951 C CA . LEU A 1 123 ? -9.998 1.867 -3.018 1.00 82.81 123 LEU A CA 1
ATOM 952 C C . LEU A 1 123 ? -10.355 2.671 -4.278 1.00 82.81 123 LEU A C 1
ATOM 954 O O . LEU A 1 123 ? -11.107 2.184 -5.125 1.00 82.81 123 LEU A O 1
ATOM 958 N N . PRO A 1 124 ? -9.811 3.892 -4.439 1.00 81.12 124 PRO A N 1
ATOM 959 C CA . PRO A 1 124 ? -9.943 4.630 -5.690 1.00 81.12 124 PRO A CA 1
ATOM 960 C C . PRO A 1 124 ? -9.338 3.829 -6.848 1.00 81.12 124 PRO A C 1
ATOM 962 O O . PRO A 1 124 ? -8.293 3.204 -6.690 1.00 81.12 124 PRO A O 1
ATOM 965 N N . LEU A 1 125 ? -9.980 3.869 -8.015 1.00 84.19 125 LEU A N 1
ATOM 966 C CA . LEU A 1 125 ? -9.443 3.287 -9.242 1.00 84.19 125 LEU A CA 1
ATOM 967 C C . LEU A 1 125 ? -8.618 4.350 -9.971 1.00 84.19 125 LEU A C 1
ATOM 969 O O . LEU A 1 125 ? -9.141 5.420 -10.285 1.00 84.19 125 LEU A O 1
ATOM 973 N N . TYR A 1 126 ? -7.347 4.061 -10.245 1.00 87.88 126 TYR A N 1
ATOM 974 C CA . TYR A 1 126 ? -6.458 4.993 -10.936 1.00 87.88 126 TYR A CA 1
ATOM 975 C C . TYR A 1 126 ? -6.098 4.458 -12.315 1.00 87.88 126 TYR A C 1
ATOM 977 O O . TYR A 1 126 ? -5.490 3.395 -12.440 1.00 87.88 126 TYR A O 1
ATOM 985 N N . ALA A 1 127 ? -6.432 5.228 -13.348 1.00 91.25 127 ALA A N 1
ATOM 986 C CA . ALA A 1 127 ? -6.065 4.886 -14.712 1.00 91.25 127 ALA A CA 1
ATOM 987 C C . ALA A 1 127 ? -4.540 4.958 -14.901 1.00 91.25 127 ALA A C 1
ATOM 989 O O . ALA A 1 127 ? -3.846 5.788 -14.297 1.00 91.25 127 ALA A O 1
ATOM 990 N N . ALA A 1 128 ? -4.031 4.089 -15.770 1.00 92.56 128 ALA A N 1
ATOM 991 C CA . ALA A 1 128 ? -2.679 4.160 -16.300 1.00 92.56 128 ALA A CA 1
ATOM 992 C C . ALA A 1 128 ? -2.757 4.297 -17.819 1.00 92.56 128 ALA A C 1
ATOM 994 O O . ALA A 1 128 ? -3.580 3.652 -18.463 1.00 92.56 128 ALA A O 1
ATOM 995 N N . TYR A 1 129 ? -1.901 5.140 -18.380 1.00 94.56 129 TYR A N 1
ATOM 996 C CA . TYR A 1 129 ? -1.891 5.461 -19.803 1.00 94.56 129 TYR A CA 1
ATOM 997 C C . TYR A 1 129 ? -0.591 4.971 -20.438 1.00 94.56 129 TYR A C 1
ATOM 999 O O . TYR A 1 129 ? 0.429 4.980 -19.745 1.00 94.56 129 TYR A O 1
ATOM 1007 N N . PRO A 1 130 ? -0.589 4.570 -21.722 1.00 95.94 130 PRO A N 1
ATOM 1008 C CA . PRO A 1 130 ? 0.629 4.172 -22.418 1.00 95.94 130 PRO A CA 1
ATOM 1009 C C . PRO A 1 130 ? 1.749 5.206 -22.265 1.00 95.94 130 PRO A C 1
ATOM 1011 O O . PRO A 1 130 ? 1.516 6.411 -22.363 1.00 95.94 130 PRO A O 1
ATOM 1014 N N . GLN A 1 131 ? 2.958 4.721 -22.008 1.00 92.56 131 GLN A N 1
ATOM 1015 C CA . GLN A 1 131 ? 4.147 5.529 -21.771 1.00 92.56 131 GLN A CA 1
ATOM 1016 C C . GLN A 1 131 ? 5.249 5.114 -22.747 1.00 92.56 131 GLN A C 1
ATOM 1018 O O . GLN A 1 131 ? 5.515 3.930 -22.944 1.00 92.56 131 GLN A O 1
ATOM 1023 N N . GLU A 1 132 ? 5.924 6.101 -23.331 1.00 89.75 132 GLU A N 1
ATOM 1024 C CA . GLU A 1 132 ? 7.011 5.869 -24.281 1.00 89.75 132 GLU A CA 1
ATOM 1025 C C . GLU A 1 132 ? 8.267 5.343 -23.577 1.00 89.75 132 GLU A C 1
ATOM 1027 O O . GLU A 1 132 ? 8.771 5.960 -22.631 1.00 89.75 132 GLU A O 1
ATOM 1032 N N . LEU A 1 133 ? 8.820 4.232 -24.081 1.00 83.75 133 LEU A N 1
ATOM 1033 C CA . LEU A 1 133 ? 9.993 3.565 -23.501 1.00 83.75 133 LEU A CA 1
ATOM 1034 C C . LEU A 1 133 ? 11.212 4.491 -23.411 1.00 83.75 133 LEU A C 1
ATOM 1036 O O . LEU A 1 133 ? 11.930 4.463 -22.415 1.00 83.75 133 LEU A O 1
ATOM 1040 N N . LYS A 1 134 ? 11.427 5.340 -24.425 1.00 85.75 134 LYS A N 1
ATOM 1041 C CA . LYS A 1 134 ? 12.584 6.251 -24.500 1.00 85.75 134 LYS A CA 1
ATOM 1042 C C . LYS A 1 134 ? 12.676 7.204 -23.307 1.00 85.75 134 LYS A C 1
ATOM 1044 O O . LYS A 1 134 ? 13.771 7.623 -22.952 1.00 85.75 134 LYS A O 1
ATOM 1049 N N . GLU A 1 135 ? 11.549 7.552 -22.684 1.00 86.06 135 GLU A N 1
ATOM 1050 C CA . GLU A 1 135 ? 11.536 8.469 -21.538 1.00 86.06 135 GLU A CA 1
ATOM 1051 C C . GLU A 1 135 ? 11.997 7.808 -20.233 1.00 86.06 135 GLU A C 1
ATOM 1053 O O . GLU A 1 135 ? 12.458 8.499 -19.328 1.00 86.06 135 GLU A O 1
ATOM 1058 N N . VAL A 1 136 ? 11.874 6.482 -20.128 1.00 92.50 136 VAL A N 1
ATOM 1059 C CA . VAL A 1 136 ? 12.132 5.719 -18.894 1.00 92.50 136 VAL A CA 1
ATOM 1060 C C . VAL A 1 136 ? 13.102 4.553 -19.110 1.00 92.50 136 VAL A C 1
ATOM 1062 O O . VAL A 1 136 ? 13.208 3.671 -18.264 1.00 92.50 136 VAL A O 1
ATOM 1065 N N . GLU A 1 137 ? 13.837 4.545 -20.222 1.00 93.31 137 GLU A N 1
ATOM 1066 C CA . GLU A 1 137 ? 14.684 3.426 -20.652 1.00 93.31 137 GLU A CA 1
ATOM 1067 C C . GLU A 1 137 ? 15.703 3.011 -19.580 1.00 93.31 137 GLU A C 1
ATOM 1069 O O . GLU A 1 137 ? 15.846 1.826 -19.284 1.00 93.31 137 GLU A O 1
ATOM 1074 N N . GLU A 1 138 ? 16.379 3.977 -18.950 1.00 94.06 138 GLU A N 1
ATOM 1075 C CA . GLU A 1 138 ? 17.342 3.705 -17.875 1.00 94.06 138 GLU A CA 1
ATOM 1076 C C . GLU A 1 138 ? 16.675 3.047 -16.660 1.00 94.06 138 GLU A C 1
ATOM 1078 O O . GLU A 1 138 ? 17.261 2.162 -16.036 1.00 94.06 138 GLU A O 1
ATOM 1083 N N . LEU A 1 139 ? 15.443 3.454 -16.334 1.00 95.31 139 LEU A N 1
ATOM 1084 C CA . LEU A 1 139 ? 14.684 2.891 -15.220 1.00 95.31 139 LEU A CA 1
ATOM 1085 C C . LEU A 1 139 ? 14.228 1.460 -15.531 1.00 95.31 139 LEU A C 1
ATOM 1087 O O . LEU A 1 139 ? 14.347 0.589 -14.673 1.00 95.31 139 LEU A O 1
ATOM 1091 N N . ILE A 1 140 ? 13.776 1.197 -16.760 1.00 95.06 140 ILE A N 1
ATOM 1092 C CA . ILE A 1 140 ? 13.403 -0.153 -17.205 1.00 95.06 140 ILE A CA 1
ATOM 1093 C C . ILE A 1 140 ? 14.618 -1.077 -17.210 1.00 95.06 140 ILE A C 1
ATOM 1095 O O . ILE A 1 140 ? 14.562 -2.151 -16.616 1.00 95.06 140 ILE A O 1
ATOM 1099 N N . LYS A 1 141 ? 15.749 -0.632 -17.767 1.00 94.62 141 LYS A N 1
ATOM 1100 C CA . LYS A 1 141 ? 17.008 -1.390 -17.729 1.00 94.62 141 LYS A CA 1
ATOM 1101 C C . LYS A 1 141 ? 17.445 -1.700 -16.301 1.00 94.62 141 LYS A C 1
ATOM 1103 O O . LYS A 1 141 ? 17.871 -2.816 -16.020 1.00 94.62 141 LYS A O 1
ATOM 1108 N N . ALA A 1 142 ? 17.307 -0.747 -15.380 1.00 94.50 142 ALA A N 1
ATOM 1109 C CA . ALA A 1 142 ? 17.619 -0.977 -13.972 1.00 94.50 142 ALA A CA 1
ATOM 1110 C C . ALA A 1 142 ? 16.660 -1.976 -13.297 1.00 94.50 142 ALA A C 1
ATOM 1112 O O . ALA A 1 142 ? 17.068 -2.663 -12.360 1.00 94.50 142 ALA A O 1
ATOM 1113 N N . ALA A 1 143 ? 15.396 -2.034 -13.729 1.00 94.50 143 ALA A N 1
ATOM 1114 C CA . ALA A 1 143 ? 14.372 -2.888 -13.134 1.00 94.50 143 ALA A CA 1
ATOM 1115 C C . ALA A 1 143 ? 14.418 -4.328 -13.657 1.00 94.50 143 ALA A C 1
ATOM 1117 O O . ALA A 1 143 ? 14.331 -5.261 -12.864 1.00 94.50 143 ALA A O 1
ATOM 1118 N N . VAL A 1 144 ? 14.542 -4.505 -14.974 1.00 94.88 144 VAL A N 1
ATOM 1119 C CA . VAL A 1 144 ? 14.343 -5.803 -15.644 1.00 94.88 144 VAL A CA 1
ATOM 1120 C C . VAL A 1 144 ? 15.442 -6.150 -16.655 1.00 94.88 144 VAL A C 1
ATOM 1122 O O . VAL A 1 144 ? 15.365 -7.184 -17.308 1.00 94.88 144 VAL A O 1
ATOM 1125 N N . GLY A 1 145 ? 16.483 -5.325 -16.801 1.00 93.88 145 GLY A N 1
ATOM 1126 C CA . GLY A 1 145 ? 17.558 -5.570 -17.767 1.00 93.88 145 GLY A CA 1
ATOM 1127 C C . GLY A 1 145 ? 17.044 -5.621 -19.209 1.00 93.88 145 GLY A C 1
ATOM 1128 O O . GLY A 1 145 ? 16.323 -4.723 -19.639 1.00 93.88 145 GLY A O 1
ATOM 1129 N N . ASP A 1 146 ? 17.411 -6.682 -19.933 1.00 94.00 146 ASP A N 1
ATOM 1130 C CA . ASP A 1 146 ? 17.056 -6.904 -21.346 1.00 94.00 146 ASP A CA 1
ATOM 1131 C C . ASP A 1 146 ? 15.795 -7.770 -21.532 1.00 94.00 146 ASP A C 1
ATOM 1133 O O . ASP A 1 146 ? 15.546 -8.314 -22.609 1.00 94.00 146 ASP A O 1
ATOM 1137 N N . MET A 1 147 ? 15.004 -7.952 -20.473 1.00 95.50 147 MET A N 1
ATOM 1138 C CA . MET A 1 147 ? 13.760 -8.713 -20.551 1.00 95.50 147 MET A CA 1
ATOM 1139 C C . MET A 1 147 ? 12.737 -8.048 -21.478 1.00 95.50 147 MET A C 1
ATOM 1141 O O . MET A 1 147 ? 12.678 -6.826 -21.611 1.00 95.50 147 MET A O 1
ATOM 1145 N N . ILE A 1 148 ? 11.881 -8.869 -22.088 1.00 96.25 148 ILE A N 1
ATOM 1146 C CA . ILE A 1 148 ? 10.862 -8.393 -23.028 1.00 96.25 148 ILE A CA 1
ATOM 1147 C C . ILE A 1 148 ? 9.711 -7.736 -22.253 1.00 96.25 148 ILE A C 1
ATOM 1149 O O . ILE A 1 148 ? 8.940 -8.411 -21.565 1.00 96.25 148 ILE A O 1
ATOM 1153 N N . VAL A 1 149 ? 9.586 -6.416 -22.390 1.00 96.62 149 VAL A N 1
ATOM 1154 C CA . VAL A 1 149 ? 8.458 -5.626 -21.874 1.00 96.62 149 VAL A CA 1
ATOM 1155 C C . VAL A 1 149 ? 7.350 -5.600 -22.925 1.00 96.62 149 VAL A C 1
ATOM 1157 O O . VAL A 1 149 ? 7.592 -5.218 -24.067 1.00 96.62 149 VAL A O 1
ATOM 1160 N N . GLN A 1 150 ? 6.147 -6.019 -22.533 1.00 96.50 150 GLN A N 1
ATOM 1161 C CA . GLN A 1 150 ? 4.959 -6.036 -23.387 1.00 96.50 150 GLN A CA 1
ATOM 1162 C C . GLN A 1 150 ? 4.293 -4.665 -23.422 1.00 96.50 150 GLN A C 1
ATOM 1164 O O . GLN A 1 150 ? 4.074 -4.120 -24.496 1.00 96.50 150 GLN A O 1
ATOM 1169 N N . ASP A 1 151 ? 4.000 -4.119 -22.239 1.00 96.88 151 ASP A N 1
ATOM 1170 C CA . ASP A 1 151 ? 3.332 -2.833 -22.085 1.00 96.88 151 ASP A CA 1
ATOM 1171 C C . ASP A 1 151 ? 4.032 -1.997 -21.018 1.00 96.88 151 ASP A C 1
ATOM 1173 O O . ASP A 1 151 ? 4.529 -2.500 -20.004 1.00 96.88 151 ASP A O 1
ATOM 1177 N N . LEU A 1 152 ? 4.020 -0.691 -21.246 1.00 97.00 152 LEU A N 1
ATOM 1178 C CA . LEU A 1 152 ? 4.532 0.306 -20.328 1.00 97.00 152 LEU A CA 1
ATOM 1179 C C . LEU A 1 152 ? 3.454 1.366 -20.135 1.00 97.00 152 LEU A C 1
ATOM 1181 O O . LEU A 1 152 ? 3.031 2.012 -21.094 1.00 97.00 152 LEU A O 1
ATOM 1185 N N . CYS A 1 153 ? 2.997 1.539 -18.899 1.00 97.19 153 CYS A N 1
ATOM 1186 C CA . CYS A 1 153 ? 1.939 2.489 -18.584 1.00 97.19 153 CYS A CA 1
ATOM 1187 C C . CYS A 1 153 ? 2.313 3.364 -17.390 1.00 97.19 153 CYS A C 1
ATOM 1189 O O . CYS A 1 153 ? 2.981 2.922 -16.462 1.00 97.19 153 CYS A O 1
ATOM 1191 N N . TYR A 1 154 ? 1.853 4.608 -17.378 1.00 96.81 154 TYR A N 1
ATOM 1192 C CA . TYR A 1 154 ? 2.075 5.552 -16.292 1.00 96.81 154 TYR A CA 1
ATOM 1193 C C . TYR A 1 154 ? 0.745 6.074 -15.749 1.00 96.81 154 TYR A C 1
ATOM 1195 O O . TYR A 1 154 ? -0.145 6.452 -16.509 1.00 96.81 154 TYR A O 1
ATOM 1203 N N . SER A 1 155 ? 0.616 6.107 -14.424 1.00 95.88 155 SER A N 1
ATOM 1204 C CA . SER A 1 155 ? -0.532 6.682 -13.721 1.00 95.88 155 SER A CA 1
ATOM 1205 C C . SER A 1 155 ? -0.146 8.044 -13.123 1.00 95.88 155 SER A C 1
ATOM 1207 O O . SER A 1 155 ? 0.586 8.073 -12.128 1.00 95.88 155 SER A O 1
ATOM 1209 N N . PRO A 1 156 ? -0.606 9.183 -13.687 1.00 93.06 156 PRO A N 1
ATOM 1210 C CA . PRO A 1 156 ? -0.234 10.519 -13.212 1.00 93.06 156 PRO A CA 1
ATOM 1211 C C . PRO A 1 156 ? -0.673 10.810 -11.778 1.00 93.06 156 PRO A C 1
ATOM 1213 O O . PRO A 1 156 ? 0.091 11.413 -11.024 1.00 93.06 156 PRO A O 1
ATOM 1216 N N . ASP A 1 157 ? -1.863 10.339 -11.394 1.00 89.81 157 ASP A N 1
ATOM 1217 C CA . ASP A 1 157 ? -2.451 10.588 -10.073 1.00 89.81 157 ASP A CA 1
ATOM 1218 C C . ASP A 1 157 ? -1.618 9.956 -8.955 1.00 89.81 157 ASP A C 1
ATOM 1220 O O . ASP A 1 157 ? -1.425 10.538 -7.889 1.00 89.81 157 ASP A O 1
ATOM 1224 N N . THR A 1 158 ? -1.076 8.764 -9.220 1.00 89.62 158 THR A N 1
ATOM 1225 C CA . THR A 1 158 ? -0.295 8.000 -8.242 1.00 89.62 158 THR A CA 1
ATOM 1226 C C . THR A 1 158 ? 1.211 8.075 -8.461 1.00 89.62 158 THR A C 1
ATOM 1228 O O . THR A 1 158 ? 1.968 7.603 -7.612 1.00 89.62 158 THR A O 1
ATOM 1231 N N . LYS A 1 159 ? 1.653 8.651 -9.585 1.00 94.12 159 LYS A N 1
ATOM 1232 C CA . LYS A 1 159 ? 3.054 8.699 -10.030 1.00 94.12 159 LYS A CA 1
ATOM 1233 C C . LYS A 1 159 ? 3.704 7.317 -10.144 1.00 94.12 159 LYS A C 1
ATOM 1235 O O . LYS A 1 159 ? 4.914 7.176 -9.939 1.00 94.12 159 LYS A O 1
ATOM 1240 N N . LYS A 1 160 ? 2.907 6.290 -10.448 1.00 95.50 160 LYS A N 1
ATOM 1241 C CA . LYS A 1 160 ? 3.376 4.908 -10.590 1.00 95.50 160 LYS A CA 1
ATOM 1242 C C . LYS A 1 160 ? 3.603 4.560 -12.056 1.00 95.50 160 LYS A C 1
ATOM 1244 O O . LYS A 1 160 ? 2.743 4.821 -12.895 1.00 95.50 160 LYS A O 1
ATOM 1249 N N . LEU A 1 161 ? 4.750 3.954 -12.338 1.00 97.44 161 LEU A N 1
ATOM 1250 C CA . LEU A 1 161 ? 5.068 3.339 -13.622 1.00 97.44 161 LEU A CA 1
ATOM 1251 C C . LEU A 1 161 ? 4.756 1.843 -13.538 1.00 97.44 161 LEU A C 1
ATOM 1253 O O . LEU A 1 161 ? 5.332 1.149 -12.707 1.00 97.44 161 LEU A O 1
ATOM 1257 N N . LEU A 1 162 ? 3.848 1.360 -14.376 1.00 97.88 162 LEU A N 1
ATOM 1258 C CA . LEU A 1 162 ? 3.510 -0.048 -14.537 1.00 97.88 162 LEU A CA 1
ATOM 1259 C C . LEU A 1 162 ? 4.294 -0.621 -15.716 1.00 97.88 162 LEU A C 1
ATOM 1261 O O . LEU A 1 162 ? 4.195 -0.132 -16.840 1.00 97.88 162 LEU A O 1
ATOM 1265 N N . VAL A 1 163 ? 5.058 -1.670 -15.438 1.00 97.88 163 VAL A N 1
ATOM 1266 C CA . VAL A 1 163 ? 5.864 -2.419 -16.399 1.00 97.88 163 VAL A CA 1
ATOM 1267 C C . VAL A 1 163 ? 5.275 -3.821 -16.495 1.00 97.88 163 VAL A C 1
ATOM 1269 O O . VAL A 1 163 ? 5.421 -4.621 -15.567 1.00 97.88 163 VAL A O 1
ATOM 1272 N N . ARG A 1 164 ? 4.593 -4.123 -17.602 1.00 97.31 164 ARG A N 1
ATOM 1273 C CA . ARG A 1 164 ? 4.114 -5.477 -17.889 1.00 97.31 164 ARG A CA 1
ATOM 1274 C C . ARG A 1 164 ? 5.159 -6.214 -18.708 1.00 97.31 164 ARG A C 1
ATOM 1276 O O . ARG A 1 164 ? 5.512 -5.790 -19.807 1.00 97.31 164 ARG A O 1
ATOM 1283 N N . LEU A 1 165 ? 5.611 -7.349 -18.195 1.00 97.38 165 LEU A N 1
ATOM 1284 C CA . LEU A 1 165 ? 6.476 -8.262 -18.935 1.00 97.38 165 LEU A CA 1
ATOM 1285 C C . LEU A 1 165 ? 5.667 -9.110 -19.931 1.00 97.38 165 LEU A C 1
ATOM 1287 O O . LEU A 1 165 ? 4.473 -9.332 -19.740 1.00 97.38 165 LEU A O 1
ATOM 1291 N N . SER A 1 166 ? 6.337 -9.578 -20.987 1.00 96.56 166 SER A N 1
ATOM 1292 C CA . SER A 1 166 ? 5.786 -10.485 -22.008 1.00 96.56 166 SER A CA 1
ATOM 1293 C C . SER A 1 166 ? 5.024 -11.672 -21.414 1.00 96.56 166 SER A C 1
ATOM 1295 O O . SER A 1 166 ? 5.476 -12.276 -20.443 1.00 96.56 166 SER A O 1
ATOM 1297 N N . ASP A 1 167 ? 3.931 -12.071 -22.072 1.00 94.75 167 ASP A N 1
ATOM 1298 C CA . ASP A 1 167 ? 3.135 -13.267 -21.740 1.00 94.75 167 ASP A CA 1
ATOM 1299 C C . ASP A 1 167 ? 3.949 -14.579 -21.878 1.00 94.75 167 ASP A C 1
ATOM 1301 O O . ASP A 1 167 ? 3.493 -15.642 -21.472 1.00 94.75 167 ASP A O 1
ATOM 1305 N N . THR A 1 168 ? 5.168 -14.525 -22.432 1.00 94.62 168 THR A N 1
ATOM 1306 C CA . THR A 1 168 ? 6.129 -15.644 -22.413 1.00 94.62 168 THR A CA 1
ATOM 1307 C C . THR A 1 168 ? 6.744 -15.891 -21.036 1.00 94.62 168 THR A C 1
ATOM 1309 O O . THR A 1 168 ? 7.400 -16.913 -20.839 1.00 94.62 168 THR A O 1
ATOM 1312 N N . TYR A 1 169 ? 6.619 -14.935 -20.114 1.00 94.25 169 TYR A N 1
ATOM 1313 C CA . TYR A 1 169 ? 7.134 -15.045 -18.759 1.00 94.25 169 TYR A CA 1
ATOM 1314 C C . TYR A 1 169 ? 6.035 -15.459 -17.793 1.00 94.25 169 TYR A C 1
ATOM 1316 O O . TYR A 1 169 ? 4.920 -14.949 -17.816 1.00 94.25 169 TYR A O 1
ATOM 1324 N N . GLU A 1 170 ? 6.412 -16.360 -16.900 1.00 90.81 170 GLU A N 1
ATOM 1325 C CA . GLU A 1 170 ? 5.552 -16.894 -15.858 1.00 90.81 170 GLU A CA 1
ATOM 1326 C C . GLU A 1 170 ? 5.887 -16.266 -14.505 1.00 90.81 170 GLU A C 1
ATOM 1328 O O . GLU A 1 170 ? 6.898 -15.578 -14.341 1.00 90.81 170 GLU A O 1
ATOM 1333 N N . ARG A 1 171 ? 5.060 -16.551 -13.496 1.00 89.44 171 ARG A N 1
ATOM 1334 C CA . ARG A 1 171 ? 5.252 -16.083 -12.114 1.00 89.44 171 ARG A CA 1
ATOM 1335 C C . ARG A 1 171 ? 6.684 -16.255 -11.584 1.00 89.44 171 ARG A C 1
ATOM 1337 O O . ARG A 1 171 ? 7.170 -15.359 -10.894 1.00 89.44 171 ARG A O 1
ATOM 1344 N N . SER A 1 172 ? 7.349 -17.372 -11.891 1.00 89.75 172 SER A N 1
ATOM 1345 C CA . SER A 1 172 ? 8.701 -17.691 -11.392 1.00 89.75 172 SER A CA 1
ATOM 1346 C C . SER A 1 172 ? 9.721 -16.595 -11.699 1.00 89.75 172 SER A C 1
ATOM 1348 O O . SER A 1 172 ? 10.601 -16.309 -10.892 1.00 89.75 172 SER A O 1
ATOM 1350 N N . VAL A 1 173 ? 9.550 -15.902 -12.824 1.00 92.00 173 VAL A N 1
ATOM 1351 C CA . VAL A 1 173 ? 10.412 -14.791 -13.220 1.00 92.00 173 VAL A CA 1
ATOM 1352 C C . VAL A 1 173 ? 10.378 -13.663 -12.193 1.00 92.00 173 VAL A C 1
ATOM 1354 O O . VAL A 1 173 ? 11.428 -13.127 -11.848 1.00 92.00 173 VAL A O 1
ATOM 1357 N N . LEU A 1 174 ? 9.204 -13.315 -11.656 1.00 90.38 174 LEU A N 1
ATOM 1358 C CA . LEU A 1 174 ? 9.109 -12.283 -10.620 1.00 90.38 174 LEU A CA 1
ATOM 1359 C C . LEU A 1 174 ? 9.773 -12.722 -9.309 1.00 90.38 174 LEU A C 1
ATOM 1361 O O . LEU A 1 174 ? 10.371 -11.883 -8.634 1.00 90.38 174 LEU A O 1
ATOM 1365 N N . GLU A 1 175 ? 9.688 -14.008 -8.958 1.00 87.88 175 GLU A N 1
ATOM 1366 C CA . GLU A 1 175 ? 10.265 -14.576 -7.729 1.00 87.88 175 GLU A CA 1
ATOM 1367 C C . GLU A 1 175 ? 11.802 -14.616 -7.777 1.00 87.88 175 GLU A C 1
ATOM 1369 O O . GLU A 1 175 ? 12.484 -14.340 -6.783 1.00 87.88 175 GLU A O 1
ATOM 1374 N N . GLU A 1 176 ? 12.358 -14.924 -8.947 1.00 89.44 176 GLU A N 1
ATOM 1375 C CA . GLU A 1 176 ? 13.798 -15.061 -9.160 1.00 89.44 176 GLU A CA 1
ATOM 1376 C C . GLU A 1 176 ? 14.492 -13.715 -9.407 1.00 89.44 176 GLU A C 1
ATOM 1378 O O . GLU A 1 176 ? 15.648 -13.535 -9.003 1.00 89.44 176 GLU A O 1
ATOM 1383 N N . LEU A 1 177 ? 13.789 -12.750 -10.016 1.00 90.38 177 LEU A N 1
ATOM 1384 C CA . LEU A 1 177 ? 14.362 -11.473 -10.433 1.00 90.38 177 LEU A CA 1
ATOM 1385 C C . LEU A 1 177 ? 14.983 -10.707 -9.254 1.00 90.38 177 LEU A C 1
ATOM 1387 O O . LEU A 1 177 ? 14.326 -10.355 -8.269 1.00 90.38 177 LEU A O 1
ATOM 1391 N N . LYS A 1 178 ? 16.274 -10.387 -9.370 1.00 90.94 178 LYS A N 1
ATOM 1392 C CA . LYS A 1 178 ? 17.001 -9.580 -8.383 1.00 90.94 178 LYS A CA 1
ATOM 1393 C C . LYS A 1 178 ? 17.039 -8.124 -8.819 1.00 90.94 178 LYS A C 1
ATOM 1395 O O . LYS A 1 178 ? 17.884 -7.715 -9.608 1.00 90.94 178 LYS A O 1
ATOM 1400 N N . VAL A 1 179 ? 16.125 -7.339 -8.261 1.00 91.94 179 VAL A N 1
ATOM 1401 C CA . VAL A 1 179 ? 15.989 -5.915 -8.564 1.00 91.94 179 VAL A CA 1
ATOM 1402 C C . VAL A 1 179 ? 16.794 -5.089 -7.564 1.00 91.94 179 VAL A C 1
ATOM 1404 O O . VAL A 1 179 ? 16.530 -5.109 -6.364 1.00 91.94 179 VAL A O 1
ATOM 1407 N N . SER A 1 180 ? 17.769 -4.320 -8.050 1.00 89.62 180 SER A N 1
ATOM 1408 C CA . SER A 1 180 ? 18.474 -3.324 -7.232 1.00 89.62 180 SER A CA 1
ATOM 1409 C C . SER A 1 180 ? 17.726 -1.993 -7.245 1.00 89.62 180 SER A C 1
ATOM 1411 O O . SER A 1 180 ? 18.151 -1.035 -7.889 1.00 89.62 180 SER A O 1
ATOM 1413 N N . ALA A 1 181 ? 16.624 -1.919 -6.491 1.00 91.06 181 ALA A N 1
ATOM 1414 C CA . ALA A 1 181 ? 15.745 -0.745 -6.438 1.00 91.06 181 ALA A CA 1
ATOM 1415 C C . ALA A 1 181 ? 16.469 0.557 -6.032 1.00 91.06 181 ALA A C 1
ATOM 1417 O O . ALA A 1 181 ? 16.045 1.652 -6.393 1.00 91.06 181 ALA A O 1
ATOM 1418 N N . GLN A 1 182 ? 17.617 0.465 -5.352 1.00 91.94 182 GLN A N 1
ATOM 1419 C CA . GLN A 1 182 ? 18.461 1.624 -5.048 1.00 91.94 182 GLN A CA 1
ATOM 1420 C C . GLN A 1 182 ? 18.914 2.380 -6.314 1.00 91.94 182 GLN A C 1
ATOM 1422 O O . GLN A 1 182 ? 19.027 3.606 -6.288 1.00 91.94 182 GLN A O 1
ATOM 1427 N N . HIS A 1 183 ? 19.141 1.674 -7.429 1.00 94.06 183 HIS A N 1
ATOM 1428 C CA . HIS A 1 183 ? 19.545 2.273 -8.704 1.00 94.06 183 HIS A CA 1
ATOM 1429 C C . HIS A 1 183 ? 18.421 3.074 -9.373 1.00 94.06 183 HIS A C 1
ATOM 1431 O O . HIS A 1 183 ? 18.702 3.934 -10.211 1.00 94.06 183 HIS A O 1
ATOM 1437 N N . PHE A 1 184 ? 17.161 2.874 -8.973 1.00 95.19 184 PHE A N 1
ATOM 1438 C CA . PHE A 1 184 ? 16.031 3.629 -9.523 1.00 95.19 184 PHE A CA 1
ATOM 1439 C C . PHE A 1 184 ? 16.141 5.116 -9.192 1.00 95.19 184 PHE A C 1
ATOM 1441 O O . PHE A 1 184 ? 15.772 5.961 -10.004 1.00 95.19 184 PHE A O 1
ATOM 1448 N N . LEU A 1 185 ? 16.728 5.448 -8.035 1.00 92.94 185 LEU A N 1
ATOM 1449 C CA . LEU A 1 185 ? 16.953 6.833 -7.621 1.00 92.94 185 LEU A CA 1
ATOM 1450 C C . LEU A 1 185 ? 17.885 7.596 -8.571 1.00 92.94 185 LEU A C 1
ATOM 1452 O O . LEU A 1 185 ? 17.751 8.808 -8.699 1.00 92.94 185 LEU A O 1
ATOM 1456 N N . SER A 1 186 ? 18.838 6.904 -9.201 1.00 93.25 186 SER A N 1
ATOM 1457 C CA . SER A 1 186 ? 19.744 7.488 -10.198 1.00 93.25 186 SER A CA 1
ATOM 1458 C C . SER A 1 186 ? 19.217 7.385 -11.628 1.00 93.25 186 SER A C 1
ATOM 1460 O O . SER A 1 186 ? 19.545 8.241 -12.446 1.00 93.25 186 SER A O 1
ATOM 1462 N N . ALA A 1 187 ? 18.428 6.350 -11.926 1.00 92.88 187 ALA A N 1
ATOM 1463 C CA . ALA A 1 187 ? 17.882 6.103 -13.258 1.00 92.88 187 ALA A CA 1
ATOM 1464 C C . ALA A 1 187 ? 16.694 7.018 -13.595 1.00 92.88 187 ALA A C 1
ATOM 1466 O O . ALA A 1 187 ? 16.480 7.351 -14.755 1.00 92.88 187 ALA A O 1
ATOM 1467 N N . GLU A 1 188 ? 15.930 7.459 -12.593 1.00 93.31 188 GLU A N 1
ATOM 1468 C CA . GLU A 1 188 ? 14.825 8.395 -12.804 1.00 93.31 188 GLU A CA 1
ATOM 1469 C C . GLU A 1 188 ? 15.283 9.845 -12.586 1.00 93.31 188 GLU A C 1
ATOM 1471 O O . GLU A 1 188 ? 15.430 10.323 -11.458 1.00 93.31 188 GLU A O 1
ATOM 1476 N N . LYS A 1 189 ? 15.499 10.558 -13.693 1.00 87.88 189 LYS A N 1
ATOM 1477 C CA . LYS A 1 189 ? 16.015 11.932 -13.739 1.00 87.88 189 LYS A CA 1
ATOM 1478 C C . LYS A 1 189 ? 14.925 13.008 -13.769 1.00 87.88 189 LYS A C 1
ATOM 1480 O O . LYS A 1 189 ? 15.219 14.169 -13.491 1.00 87.88 189 LYS A O 1
ATOM 1485 N N . THR A 1 190 ? 13.688 12.661 -14.115 1.00 87.88 190 THR A N 1
ATOM 1486 C CA . THR A 1 190 ? 12.591 13.622 -14.326 1.00 87.88 190 THR A CA 1
ATOM 1487 C C . THR A 1 190 ? 11.839 13.957 -13.038 1.00 87.88 190 THR A C 1
ATOM 1489 O O . THR A 1 190 ? 11.246 15.028 -12.917 1.00 87.88 190 THR A O 1
ATOM 1492 N N . GLY A 1 191 ? 11.872 13.052 -12.057 1.00 87.62 191 GLY A N 1
ATOM 1493 C CA . GLY A 1 191 ? 11.116 13.162 -10.814 1.00 87.62 191 GLY A CA 1
ATOM 1494 C C . GLY A 1 191 ? 9.619 12.882 -10.973 1.00 87.62 191 GLY A C 1
ATOM 1495 O O . GLY A 1 191 ? 8.881 13.076 -10.000 1.00 87.62 191 GLY A O 1
ATOM 1496 N N . LYS A 1 192 ? 9.183 12.435 -12.159 1.00 91.62 192 LYS A N 1
ATOM 1497 C CA . LYS A 1 192 ? 7.797 12.068 -12.463 1.00 91.62 192 LYS A CA 1
ATOM 1498 C C . LYS A 1 192 ? 7.419 10.776 -11.750 1.00 91.62 192 LYS A C 1
ATOM 1500 O O . LYS A 1 192 ? 6.373 10.736 -11.112 1.00 91.62 192 LYS A O 1
ATOM 1505 N N . VAL A 1 193 ? 8.274 9.754 -11.810 1.00 94.56 193 VAL A N 1
ATOM 1506 C CA . VAL A 1 193 ? 7.978 8.435 -11.234 1.00 94.56 193 VAL A CA 1
ATOM 1507 C C . VAL A 1 193 ? 8.364 8.402 -9.756 1.00 94.56 193 VAL A C 1
ATOM 1509 O O . VAL A 1 193 ? 9.439 8.852 -9.354 1.00 94.56 193 VAL A O 1
ATOM 1512 N N . LYS A 1 194 ? 7.449 7.888 -8.930 1.00 92.12 194 LYS A N 1
ATOM 1513 C CA . LYS A 1 194 ? 7.618 7.699 -7.481 1.00 92.12 194 LYS A CA 1
ATOM 1514 C C . LYS A 1 194 ? 7.322 6.275 -7.011 1.00 92.12 194 LYS A C 1
ATOM 1516 O O . LYS A 1 194 ? 7.558 5.971 -5.846 1.00 92.12 194 LYS A O 1
ATOM 1521 N N . GLY A 1 195 ? 6.874 5.403 -7.908 1.00 93.88 195 GLY A N 1
ATOM 1522 C CA . GLY A 1 195 ? 6.738 3.972 -7.665 1.00 93.88 195 GLY A CA 1
ATOM 1523 C C . GLY A 1 195 ? 6.819 3.190 -8.971 1.00 93.88 195 GLY A C 1
ATOM 1524 O O . GLY A 1 195 ? 6.405 3.693 -10.015 1.00 93.88 195 GLY A O 1
ATOM 1525 N N . LEU A 1 196 ? 7.353 1.976 -8.915 1.00 97.00 196 LEU A N 1
ATOM 1526 C CA . LEU A 1 196 ? 7.435 1.061 -10.049 1.00 97.00 196 LEU A CA 1
ATOM 1527 C C . LEU A 1 196 ? 6.678 -0.220 -9.706 1.00 97.00 196 LEU A C 1
ATOM 1529 O O . LEU A 1 196 ? 6.995 -0.886 -8.724 1.00 97.00 196 LEU A O 1
ATOM 1533 N N . ILE A 1 197 ? 5.677 -0.541 -10.517 1.00 97.12 197 ILE A N 1
ATOM 1534 C CA . ILE A 1 197 ? 4.935 -1.797 -10.485 1.00 97.12 197 ILE A CA 1
ATOM 1535 C C . ILE A 1 197 ? 5.516 -2.678 -11.586 1.00 97.12 197 ILE A C 1
ATOM 1537 O O . ILE A 1 197 ? 5.508 -2.289 -12.751 1.00 97.12 197 ILE A O 1
ATOM 1541 N N . LEU A 1 198 ? 5.987 -3.866 -11.230 1.00 96.81 198 LEU A N 1
ATOM 1542 C CA . LEU A 1 198 ? 6.363 -4.898 -12.188 1.00 96.81 198 LEU A CA 1
ATOM 1543 C C . LEU A 1 198 ? 5.290 -5.982 -12.172 1.00 96.81 198 LEU A C 1
ATOM 1545 O O . LEU A 1 198 ? 4.934 -6.443 -11.092 1.00 96.81 198 LEU A O 1
ATOM 1549 N N . THR A 1 199 ? 4.765 -6.387 -13.329 1.00 96.38 199 THR A N 1
ATOM 1550 C CA . THR A 1 199 ? 3.664 -7.358 -13.385 1.00 96.38 199 THR A CA 1
ATOM 1551 C C . THR A 1 199 ? 3.782 -8.343 -14.548 1.00 96.38 199 THR A C 1
ATOM 1553 O O . THR A 1 199 ? 4.308 -8.010 -15.611 1.00 96.38 199 THR A O 1
ATOM 1556 N N . VAL A 1 200 ? 3.290 -9.565 -14.332 1.00 95.44 200 VAL A N 1
ATOM 1557 C CA . VAL A 1 200 ? 3.101 -10.604 -15.357 1.00 95.44 200 VAL A CA 1
ATOM 1558 C C . VAL A 1 200 ? 1.649 -11.065 -15.345 1.00 95.44 200 VAL A C 1
ATOM 1560 O O . VAL A 1 200 ? 0.976 -11.024 -14.308 1.00 95.44 200 VAL A O 1
ATOM 1563 N N . LYS A 1 201 ? 1.179 -11.533 -16.500 1.00 94.56 201 LYS A N 1
ATOM 1564 C CA . LYS A 1 201 ? -0.126 -12.177 -16.619 1.00 94.56 201 LYS A CA 1
ATOM 1565 C C . LYS A 1 201 ? -0.109 -13.510 -15.874 1.00 94.56 201 LYS A C 1
ATOM 1567 O O . LYS A 1 201 ? 0.876 -14.240 -15.930 1.00 94.56 201 LYS A O 1
ATOM 1572 N N . GLY A 1 202 ? -1.192 -13.823 -15.178 1.00 89.38 202 GLY A N 1
ATOM 1573 C CA . GLY A 1 202 ? -1.376 -15.129 -14.570 1.00 89.38 202 GLY A CA 1
ATOM 1574 C C . GLY A 1 202 ? -1.950 -16.145 -15.557 1.00 89.38 202 GLY A C 1
ATOM 1575 O O . GLY A 1 202 ? -2.610 -15.811 -16.544 1.00 89.38 202 GLY A O 1
ATOM 1576 N N . ASN A 1 203 ? -1.693 -17.417 -15.294 1.00 80.12 203 ASN A N 1
ATOM 1577 C CA . ASN A 1 203 ? -2.146 -18.537 -16.102 1.00 80.12 203 ASN A CA 1
ATOM 1578 C C . ASN A 1 203 ? -3.522 -19.025 -15.630 1.00 80.12 203 ASN A C 1
ATOM 1580 O O . ASN A 1 203 ? -3.728 -19.390 -14.475 1.00 80.12 203 ASN A O 1
ATOM 1584 N N . SER A 1 204 ? -4.476 -19.090 -16.563 1.00 61.00 204 SER A N 1
ATOM 1585 C CA . SER A 1 204 ? -5.873 -19.472 -16.296 1.00 61.00 204 SER A CA 1
ATOM 1586 C C . SER A 1 204 ? -6.089 -20.977 -16.063 1.00 61.00 204 SER A C 1
ATOM 1588 O O . SER A 1 204 ? -7.226 -21.430 -15.933 1.00 61.00 204 SER A O 1
ATOM 1590 N N . SER A 1 205 ? -5.023 -21.777 -16.025 1.00 53.94 205 SER A N 1
ATOM 1591 C CA . SER A 1 205 ? -5.088 -23.233 -15.883 1.00 53.94 205 SER A CA 1
ATOM 1592 C C . SER A 1 205 ? -5.284 -23.647 -14.414 1.00 53.94 205 SER A C 1
ATOM 1594 O O . SER A 1 205 ? -4.359 -24.137 -13.772 1.00 53.94 205 SER A O 1
ATOM 1596 N N . GLY A 1 206 ? -6.492 -23.459 -13.866 1.00 55.88 206 GLY A N 1
ATOM 1597 C CA . GLY A 1 206 ? -6.905 -23.974 -12.546 1.00 55.88 206 GLY A CA 1
ATOM 1598 C C . GLY A 1 206 ? -7.224 -22.892 -11.504 1.00 55.88 206 GLY A C 1
ATOM 1599 O O . GLY A 1 206 ? -7.793 -21.859 -11.838 1.00 55.88 206 GLY A O 1
ATOM 1600 N N . LYS A 1 207 ? -6.858 -23.126 -10.229 1.00 55.91 207 LYS A N 1
ATOM 1601 C CA . LYS A 1 207 ? -6.923 -22.147 -9.112 1.00 55.91 207 LYS A CA 1
ATOM 1602 C C . LYS A 1 207 ? -5.820 -21.069 -9.220 1.00 55.91 207 LYS A C 1
ATOM 1604 O O . LYS A 1 207 ? -5.173 -20.743 -8.227 1.00 55.91 207 LYS A O 1
ATOM 1609 N N . GLY A 1 208 ? -5.521 -20.621 -10.438 1.00 68.00 208 GLY A N 1
ATOM 1610 C CA . GLY A 1 208 ? -4.486 -19.627 -10.721 1.00 68.00 208 GLY A CA 1
ATOM 1611 C C . GLY A 1 208 ? -4.961 -18.209 -10.410 1.00 68.00 208 GLY A C 1
ATOM 1612 O O . GLY A 1 208 ? -6.162 -17.951 -10.354 1.00 68.00 208 GLY A O 1
ATOM 1613 N N . HIS A 1 209 ? -4.015 -17.294 -10.206 1.00 81.75 209 HIS A N 1
ATOM 1614 C CA . HIS A 1 209 ? -4.309 -15.864 -10.101 1.00 81.75 209 HIS A CA 1
ATOM 1615 C C . HIS A 1 209 ? -4.385 -15.252 -11.504 1.00 81.75 209 HIS A C 1
ATOM 1617 O O . HIS A 1 209 ? -3.802 -15.788 -12.445 1.00 81.75 209 HIS A O 1
ATOM 1623 N N . ASP A 1 210 ? -5.093 -14.136 -11.655 1.00 87.94 210 ASP A N 1
ATOM 1624 C CA . ASP A 1 210 ? -5.236 -13.435 -12.935 1.00 87.94 210 ASP A CA 1
ATOM 1625 C C . ASP A 1 210 ? -3.970 -12.661 -13.315 1.00 87.94 210 ASP A C 1
ATOM 1627 O O . ASP A 1 210 ? -3.642 -12.532 -14.496 1.00 87.94 210 ASP A O 1
ATOM 1631 N N . PHE A 1 211 ? -3.242 -12.165 -12.315 1.00 91.50 211 PHE A N 1
ATOM 1632 C CA . PHE A 1 211 ? -1.961 -11.495 -12.489 1.00 91.50 211 PHE A CA 1
ATOM 1633 C C . PHE A 1 211 ? -1.103 -11.591 -11.229 1.00 91.50 211 PHE A C 1
ATOM 1635 O O . PHE A 1 211 ? -1.588 -11.834 -10.120 1.00 91.50 211 PHE A O 1
ATOM 1642 N N . TYR A 1 212 ? 0.186 -11.337 -11.420 1.00 91.31 212 TYR A N 1
ATOM 1643 C CA . TYR A 1 212 ? 1.179 -11.284 -10.358 1.00 91.31 212 TYR A CA 1
ATOM 1644 C C . TYR A 1 212 ? 1.943 -9.962 -10.421 1.00 91.31 212 TYR A C 1
ATOM 1646 O O . TYR A 1 212 ? 2.194 -9.456 -11.519 1.00 91.31 212 TYR A O 1
ATOM 1654 N N . SER A 1 213 ? 2.325 -9.399 -9.274 1.00 92.69 213 SER A N 1
ATOM 1655 C CA . SER A 1 213 ? 3.060 -8.135 -9.198 1.00 92.69 213 SER A CA 1
ATOM 1656 C C . SER A 1 213 ? 4.181 -8.117 -8.159 1.00 92.69 213 SER A C 1
ATOM 1658 O O . SER A 1 213 ? 4.265 -8.957 -7.262 1.00 92.69 213 SER A O 1
ATOM 1660 N N . ARG A 1 214 ? 5.057 -7.123 -8.305 1.00 92.25 214 ARG A N 1
ATOM 1661 C CA . ARG A 1 214 ? 5.991 -6.616 -7.293 1.00 92.25 214 ARG A CA 1
ATOM 1662 C C . ARG A 1 214 ? 5.949 -5.095 -7.322 1.00 92.25 214 ARG A C 1
ATOM 1664 O O . ARG A 1 214 ? 5.786 -4.515 -8.403 1.00 92.25 214 ARG A O 1
ATOM 1671 N N . TYR A 1 215 ? 6.130 -4.452 -6.173 1.00 91.88 215 TYR A N 1
ATOM 1672 C CA . TYR A 1 215 ? 6.097 -2.997 -6.079 1.00 91.88 215 TYR A CA 1
ATOM 1673 C C . TYR A 1 215 ? 7.339 -2.419 -5.400 1.00 91.88 215 TYR A C 1
ATOM 1675 O O . TYR A 1 215 ? 7.730 -2.811 -4.303 1.00 91.88 215 TYR A O 1
ATOM 1683 N N . PHE A 1 216 ? 7.942 -1.430 -6.056 1.00 92.94 216 PHE A N 1
ATOM 1684 C CA . PHE A 1 216 ? 9.159 -0.760 -5.612 1.00 92.94 216 PHE A CA 1
ATOM 1685 C C . PHE A 1 216 ? 8.903 0.734 -5.430 1.00 92.94 216 PHE A C 1
ATOM 1687 O O . PHE A 1 216 ? 8.439 1.411 -6.352 1.00 92.94 216 PHE A O 1
ATOM 1694 N N . ALA A 1 217 ? 9.259 1.278 -4.268 1.00 90.19 217 ALA A N 1
ATOM 1695 C CA . ALA A 1 217 ? 8.990 2.671 -3.910 1.00 90.19 217 ALA A CA 1
ATOM 1696 C C . ALA A 1 217 ? 10.207 3.394 -3.292 1.00 90.19 217 ALA A C 1
ATOM 1698 O O . ALA A 1 217 ? 10.065 4.089 -2.280 1.00 90.19 217 ALA A O 1
ATOM 1699 N N . PRO A 1 218 ? 11.422 3.286 -3.871 1.00 89.88 218 PRO A N 1
ATOM 1700 C CA . PRO A 1 218 ? 12.650 3.752 -3.222 1.00 89.88 218 PRO A CA 1
ATOM 1701 C C . PRO A 1 218 ? 12.666 5.265 -2.965 1.00 89.88 218 PRO A C 1
ATOM 1703 O O . PRO A 1 218 ? 13.339 5.727 -2.045 1.00 89.88 218 PRO A O 1
ATOM 1706 N N . TRP A 1 219 ? 11.895 6.053 -3.726 1.00 88.88 219 TRP A N 1
ATOM 1707 C CA . TRP A 1 219 ? 11.724 7.495 -3.492 1.00 88.88 219 TRP A CA 1
ATOM 1708 C C . TRP A 1 219 ? 11.009 7.826 -2.176 1.00 88.88 219 TRP A C 1
ATOM 1710 O O . TRP A 1 219 ? 11.137 8.951 -1.698 1.00 88.88 219 TRP A O 1
ATOM 1720 N N . TYR A 1 220 ? 10.301 6.857 -1.595 1.00 79.44 220 TYR A N 1
ATOM 1721 C CA . TYR A 1 220 ? 9.690 6.926 -0.268 1.00 79.44 220 TYR A CA 1
ATOM 1722 C C . TYR A 1 220 ? 10.526 6.199 0.800 1.00 79.44 220 TYR A C 1
ATOM 1724 O O . TYR A 1 220 ? 10.074 6.016 1.922 1.00 79.44 220 TYR A O 1
ATOM 1732 N N . GLY A 1 221 ? 11.754 5.778 0.474 1.00 77.56 221 GLY A N 1
ATOM 1733 C CA . GLY A 1 221 ? 12.634 5.051 1.395 1.00 77.56 221 GLY A CA 1
ATOM 1734 C C . GLY A 1 221 ? 12.326 3.556 1.529 1.00 77.56 221 GLY A C 1
ATOM 1735 O O . GLY A 1 221 ? 13.027 2.869 2.268 1.00 77.56 221 GLY A O 1
ATOM 1736 N N . ILE A 1 222 ? 11.338 3.045 0.790 1.00 79.38 222 ILE A N 1
ATOM 1737 C CA . ILE A 1 222 ? 10.940 1.634 0.778 1.00 79.38 222 ILE A CA 1
ATOM 1738 C C . ILE A 1 222 ? 11.481 1.001 -0.503 1.00 79.38 222 ILE A C 1
ATOM 1740 O O . ILE A 1 222 ? 11.002 1.293 -1.596 1.00 79.38 222 ILE A O 1
ATOM 1744 N N . LEU A 1 223 ? 12.511 0.159 -0.398 1.00 86.88 223 LEU A N 1
ATOM 1745 C CA . LEU A 1 223 ? 13.122 -0.447 -1.588 1.00 86.88 223 LEU A CA 1
ATOM 1746 C C . LEU A 1 223 ? 12.128 -1.335 -2.342 1.00 86.88 223 LEU A C 1
ATOM 1748 O O . LEU A 1 223 ? 12.008 -1.207 -3.556 1.00 86.88 223 LEU A O 1
ATOM 1752 N N . GLU A 1 224 ? 11.398 -2.170 -1.612 1.00 86.94 224 GLU A N 1
ATOM 1753 C CA . GLU A 1 224 ? 10.326 -3.025 -2.110 1.00 86.94 224 GLU A CA 1
ATOM 1754 C C . GLU A 1 224 ? 9.277 -3.144 -1.001 1.00 86.94 224 GLU A C 1
ATOM 1756 O O . GLU A 1 224 ? 9.637 -3.366 0.158 1.00 86.94 224 GLU A O 1
ATOM 1761 N N . ASP A 1 225 ? 8.010 -2.914 -1.336 1.00 78.44 225 ASP A N 1
ATOM 1762 C CA . ASP A 1 225 ? 6.894 -3.026 -0.390 1.00 78.44 225 ASP A CA 1
ATOM 1763 C C . ASP A 1 225 ? 6.303 -4.442 -0.497 1.00 78.44 225 ASP A C 1
ATOM 1765 O O . ASP A 1 225 ? 6.063 -4.897 -1.619 1.00 78.44 225 ASP A O 1
ATOM 1769 N N . PRO A 1 226 ? 6.076 -5.155 0.624 1.00 68.56 226 PRO A N 1
ATOM 1770 C CA . PRO A 1 226 ? 5.445 -6.466 0.591 1.00 68.56 226 PRO A CA 1
ATOM 1771 C C . PRO A 1 226 ? 4.072 -6.486 -0.080 1.00 68.56 226 PRO A C 1
ATOM 1773 O O . PRO A 1 226 ? 3.783 -7.430 -0.811 1.00 68.5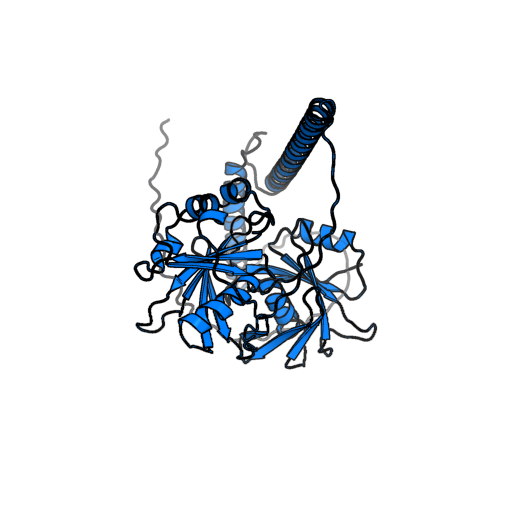6 226 PRO A O 1
ATOM 1776 N N . VAL A 1 227 ? 3.224 -5.491 0.227 1.00 70.38 227 VAL A N 1
ATOM 1777 C CA . VAL A 1 227 ? 1.874 -5.374 -0.344 1.00 70.38 227 VAL A CA 1
ATOM 1778 C C . VAL A 1 227 ? 1.386 -3.935 -0.332 1.00 70.38 227 VAL A C 1
ATOM 1780 O O . VAL A 1 227 ? 1.089 -3.365 0.727 1.00 70.38 227 VAL A O 1
ATOM 1783 N N . THR A 1 228 ? 1.138 -3.399 -1.521 1.00 76.88 228 THR A N 1
ATOM 1784 C CA . THR A 1 228 ? 0.659 -2.036 -1.704 1.00 76.88 228 THR A CA 1
ATOM 1785 C C . THR A 1 228 ? -0.740 -2.012 -2.314 1.00 76.88 228 THR A C 1
ATOM 1787 O O . THR A 1 228 ? -0.941 -2.139 -3.524 1.00 76.88 228 THR A O 1
ATOM 1790 N N . GLY A 1 229 ? -1.750 -1.712 -1.492 1.00 76.56 229 GLY A N 1
ATOM 1791 C CA . GLY A 1 229 ? -3.123 -1.513 -1.986 1.00 76.56 229 GLY A CA 1
ATOM 1792 C C . GLY A 1 229 ? -3.227 -0.396 -3.039 1.00 76.56 229 GLY A C 1
ATOM 1793 O O . GLY A 1 229 ? -3.979 -0.500 -4.003 1.00 76.56 229 GLY A O 1
ATOM 1794 N N . SER A 1 230 ? -2.403 0.653 -2.933 1.00 82.12 230 SER A N 1
ATOM 1795 C CA . SER A 1 230 ? -2.378 1.729 -3.934 1.00 82.12 230 SER A CA 1
ATOM 1796 C C . SER A 1 230 ? -1.708 1.333 -5.261 1.00 82.12 230 SER A C 1
ATOM 1798 O O . SER A 1 230 ? -1.869 2.055 -6.246 1.00 82.12 230 SER A O 1
ATOM 1800 N N . ALA A 1 231 ? -0.949 0.231 -5.309 1.00 88.62 231 ALA A N 1
ATOM 1801 C CA . ALA A 1 231 ? -0.506 -0.382 -6.562 1.00 88.62 231 ALA A CA 1
ATOM 1802 C C . ALA A 1 231 ? -1.652 -1.183 -7.192 1.00 88.62 231 ALA A C 1
ATOM 1804 O O . ALA A 1 231 ? -1.895 -1.057 -8.391 1.00 88.62 231 ALA A O 1
ATOM 1805 N N . HIS A 1 232 ? -2.435 -1.898 -6.376 1.00 86.62 232 HIS A N 1
ATOM 1806 C CA . HIS A 1 232 ? -3.631 -2.621 -6.821 1.00 86.62 232 HIS A CA 1
ATOM 1807 C C . HIS A 1 232 ? -4.704 -1.701 -7.405 1.00 86.62 232 HIS A C 1
ATOM 1809 O O . HIS A 1 232 ? -5.358 -2.068 -8.374 1.00 86.62 232 HIS A O 1
ATOM 1815 N N . ALA A 1 233 ? -4.823 -0.472 -6.905 1.00 86.56 233 ALA A N 1
ATOM 1816 C CA . ALA A 1 233 ? -5.669 0.562 -7.501 1.00 86.56 233 ALA A CA 1
ATOM 1817 C C . ALA A 1 233 ? -5.324 0.887 -8.973 1.00 86.56 233 ALA A C 1
ATOM 1819 O O . ALA A 1 233 ? -6.203 1.273 -9.741 1.00 86.56 233 ALA A O 1
ATOM 1820 N N . VAL A 1 234 ? -4.055 0.719 -9.369 1.00 92.06 234 VAL A N 1
ATOM 1821 C CA . VAL A 1 234 ? -3.579 0.899 -10.752 1.00 92.06 234 VAL A CA 1
ATOM 1822 C C . VAL A 1 234 ? -3.655 -0.421 -11.527 1.00 92.06 234 VAL A C 1
ATOM 1824 O O . VAL A 1 234 ? -4.194 -0.463 -12.632 1.00 92.06 234 VAL A O 1
ATOM 1827 N N . LEU A 1 235 ? -3.167 -1.517 -10.931 1.00 92.81 235 LEU A N 1
ATOM 1828 C CA . LEU A 1 235 ? -3.179 -2.861 -11.525 1.00 92.81 235 LEU A CA 1
ATOM 1829 C C . LEU A 1 235 ? -4.591 -3.319 -11.885 1.00 92.81 235 LEU A C 1
ATOM 1831 O O . LEU A 1 235 ? -4.784 -3.881 -12.955 1.00 92.81 235 LEU A O 1
ATOM 1835 N N . SER A 1 236 ? -5.576 -3.050 -11.027 1.00 89.50 236 SER A N 1
ATOM 1836 C CA . SER A 1 236 ? -6.968 -3.444 -11.265 1.00 89.50 236 SER A CA 1
ATOM 1837 C C . SER A 1 236 ? -7.558 -2.715 -12.462 1.00 89.50 236 SER A C 1
ATOM 1839 O O . SER A 1 236 ? -8.254 -3.330 -13.261 1.00 89.50 236 SER A O 1
ATOM 1841 N N . SER A 1 237 ? -7.249 -1.423 -12.627 1.00 89.62 237 SER A N 1
ATOM 1842 C CA . SER A 1 237 ? -7.684 -0.669 -13.806 1.00 89.62 237 SER A CA 1
ATOM 1843 C C . SER A 1 237 ? -7.087 -1.273 -15.073 1.00 89.62 237 SER A C 1
ATOM 1845 O O . SER A 1 237 ? -7.802 -1.520 -16.038 1.00 89.62 237 SER A O 1
ATOM 1847 N N . TYR A 1 238 ? -5.782 -1.540 -15.044 1.00 94.50 238 TYR A N 1
ATOM 1848 C CA . TYR A 1 238 ? -5.042 -2.056 -16.184 1.00 94.50 238 TYR A CA 1
ATOM 1849 C C . TYR A 1 238 ? -5.468 -3.484 -16.566 1.00 94.50 238 TYR A C 1
ATOM 1851 O O . TYR A 1 238 ? -5.891 -3.730 -17.694 1.00 94.50 238 TYR A O 1
ATOM 1859 N N . TRP A 1 239 ? -5.414 -4.435 -15.631 1.00 93.69 239 TRP A N 1
ATOM 1860 C CA . TRP A 1 239 ? -5.724 -5.839 -15.908 1.00 93.69 239 TRP A CA 1
ATOM 1861 C C . TRP A 1 239 ? -7.204 -6.077 -16.207 1.00 93.69 239 TRP A C 1
ATOM 1863 O O . TRP A 1 239 ? -7.514 -6.980 -16.981 1.00 93.69 239 TRP A O 1
ATOM 1873 N N . SER A 1 240 ? -8.111 -5.251 -15.676 1.00 89.88 240 SER A N 1
ATOM 1874 C CA . SER A 1 240 ? -9.535 -5.334 -16.019 1.00 89.88 240 SER A CA 1
ATOM 1875 C C . SER A 1 240 ? -9.752 -5.078 -17.507 1.00 89.88 240 SER A C 1
ATOM 1877 O O . SER A 1 240 ? -10.467 -5.835 -18.165 1.00 89.88 240 SER A O 1
ATOM 1879 N N . GLU A 1 241 ? -9.074 -4.067 -18.054 1.00 91.00 241 GLU A N 1
ATOM 1880 C CA . GLU A 1 241 ? -9.104 -3.756 -19.480 1.00 91.00 241 GLU A CA 1
ATOM 1881 C C . GLU A 1 241 ? -8.432 -4.858 -20.311 1.00 91.00 241 GLU A C 1
ATOM 1883 O O . GLU A 1 241 ? -9.018 -5.333 -21.282 1.00 91.00 241 GLU A O 1
ATOM 1888 N N . GLN A 1 242 ? -7.250 -5.330 -19.896 1.00 92.38 242 GLN A N 1
ATOM 1889 C CA . GLN A 1 242 ? -6.507 -6.365 -20.628 1.00 92.38 242 GLN A CA 1
ATOM 1890 C C . GLN A 1 242 ? -7.210 -7.732 -20.654 1.00 92.38 242 GLN A C 1
ATOM 1892 O O . GLN A 1 242 ? -7.095 -8.467 -21.635 1.00 92.38 242 GLN A O 1
ATOM 1897 N N . LEU A 1 243 ? -7.902 -8.107 -19.573 1.00 90.00 243 LEU A N 1
ATOM 1898 C CA . LEU A 1 243 ? -8.553 -9.415 -19.428 1.00 90.00 243 LEU A CA 1
ATOM 1899 C C . LEU A 1 243 ? -10.053 -9.382 -19.741 1.00 90.00 243 LEU A C 1
ATOM 1901 O O . LEU A 1 243 ? -10.668 -10.443 -19.847 1.00 90.00 243 LEU A O 1
ATOM 1905 N N . GLY A 1 244 ? -10.661 -8.197 -19.849 1.00 89.00 244 GLY A N 1
ATOM 1906 C CA . GLY A 1 244 ? -12.111 -8.042 -19.981 1.00 89.00 244 GLY A CA 1
ATOM 1907 C C . GLY A 1 244 ? -12.892 -8.536 -18.755 1.00 89.00 244 GLY A C 1
ATOM 1908 O O . GLY A 1 244 ? -14.047 -8.944 -18.886 1.00 89.00 244 GLY A O 1
ATOM 1909 N N . LYS A 1 245 ? -12.268 -8.538 -17.568 1.00 84.25 245 LYS A N 1
ATOM 1910 C CA . LYS A 1 245 ? -12.848 -9.034 -16.307 1.00 84.25 245 LYS A CA 1
ATOM 1911 C C . LYS A 1 245 ? -13.143 -7.890 -15.341 1.00 84.25 245 LYS A C 1
ATOM 1913 O O . LYS A 1 245 ? -12.380 -6.932 -15.261 1.00 84.25 245 LYS A O 1
ATOM 1918 N N . LYS A 1 246 ? -14.235 -8.008 -14.579 1.00 79.81 246 LYS A N 1
ATOM 1919 C CA . LYS A 1 246 ? -14.569 -7.075 -13.484 1.00 79.81 246 LYS A CA 1
ATOM 1920 C C . LYS A 1 246 ? -14.074 -7.566 -12.129 1.00 79.81 246 LYS A C 1
ATOM 1922 O O . LYS A 1 246 ? -13.624 -6.764 -11.331 1.00 79.81 246 LYS A O 1
ATOM 1927 N N . GLU A 1 247 ? -14.106 -8.870 -11.899 1.00 76.50 247 GLU A N 1
ATOM 1928 C CA . GLU A 1 247 ? -13.556 -9.506 -10.702 1.00 76.50 247 GLU A CA 1
ATOM 1929 C C . GLU A 1 247 ? -12.265 -10.227 -11.081 1.00 76.50 247 GLU A C 1
ATOM 1931 O O . GLU A 1 247 ? -12.228 -10.954 -12.080 1.00 76.50 247 GLU A O 1
ATOM 1936 N N . MET A 1 248 ? -11.202 -9.986 -10.317 1.00 79.50 248 MET A N 1
ATOM 1937 C CA . MET A 1 248 ? -9.882 -10.559 -10.556 1.00 79.50 248 MET A CA 1
ATOM 1938 C C . MET A 1 248 ? -9.182 -10.908 -9.245 1.00 79.50 248 MET A C 1
ATOM 1940 O O . MET A 1 248 ? -9.316 -10.224 -8.232 1.00 79.50 248 MET A O 1
ATOM 1944 N N . LEU A 1 249 ? -8.361 -11.949 -9.285 1.00 70.62 249 LEU A N 1
ATOM 1945 C CA . LEU A 1 249 ? -7.478 -12.339 -8.194 1.00 70.62 249 LEU A CA 1
ATOM 1946 C C . LEU A 1 249 ? -6.051 -11.899 -8.518 1.00 70.62 249 LEU A C 1
ATOM 1948 O O . LEU A 1 249 ? -5.406 -12.475 -9.393 1.00 70.62 249 LEU A O 1
ATOM 1952 N N . GLY A 1 250 ? -5.555 -10.893 -7.800 1.00 65.75 250 GLY A N 1
ATOM 1953 C CA . GLY A 1 250 ? -4.180 -10.407 -7.883 1.00 65.75 250 GLY A CA 1
ATOM 1954 C C . GLY A 1 250 ? -3.302 -10.971 -6.769 1.00 65.75 250 GLY A C 1
ATOM 1955 O O . GLY A 1 250 ? -3.778 -11.417 -5.721 1.00 65.75 250 GLY A O 1
ATOM 1956 N N . THR A 1 251 ? -1.992 -10.986 -6.979 1.00 69.50 251 THR A N 1
ATOM 1957 C CA . THR A 1 251 ? -1.028 -11.379 -5.945 1.00 69.50 251 THR A CA 1
ATOM 1958 C C . THR A 1 251 ? 0.243 -10.568 -6.073 1.00 69.50 251 THR A C 1
ATOM 1960 O O . THR A 1 251 ? 0.813 -10.487 -7.159 1.00 69.50 251 THR A O 1
ATOM 1963 N N . GLU A 1 252 ? 0.711 -10.033 -4.949 1.00 64.56 252 GLU A N 1
ATOM 1964 C CA . GLU A 1 252 ? 1.973 -9.301 -4.859 1.00 64.56 252 GLU A CA 1
ATOM 1965 C C . GLU A 1 252 ? 3.005 -10.095 -4.052 1.00 64.56 252 GLU A C 1
ATOM 1967 O O . GLU A 1 252 ? 2.670 -10.763 -3.067 1.00 64.56 252 GLU A O 1
ATOM 1972 N N . PHE A 1 253 ? 4.258 -10.065 -4.511 1.00 58.75 253 PHE A N 1
ATOM 1973 C CA . PHE A 1 253 ? 5.364 -10.829 -3.936 1.00 58.75 253 PHE A CA 1
ATOM 1974 C C . PHE A 1 253 ? 6.410 -9.954 -3.261 1.00 58.75 253 PHE A C 1
ATOM 1976 O O . PHE A 1 253 ? 6.823 -8.939 -3.814 1.00 58.75 253 PHE A O 1
ATOM 1983 N N . LEU A 1 254 ? 6.961 -10.467 -2.157 1.00 49.34 254 LEU A N 1
ATOM 1984 C CA . LEU A 1 254 ? 8.243 -10.033 -1.603 1.00 49.34 254 LEU A CA 1
ATOM 1985 C C . LEU A 1 254 ? 9.009 -11.233 -1.043 1.00 49.34 254 LEU A C 1
ATOM 1987 O O . LEU A 1 254 ? 8.548 -11.850 -0.090 1.00 49.34 254 LEU A O 1
ATOM 1991 N N . LEU A 1 255 ? 10.194 -11.530 -1.597 1.00 44.28 255 LEU A N 1
ATOM 1992 C CA . LEU A 1 255 ? 11.223 -12.419 -1.013 1.00 44.28 255 LEU A CA 1
ATOM 1993 C C . LEU A 1 255 ? 10.675 -13.649 -0.240 1.00 44.28 255 LEU A C 1
ATOM 1995 O O . LEU A 1 255 ? 11.114 -13.936 0.871 1.00 44.28 255 LEU A O 1
ATOM 1999 N N . GLY A 1 256 ? 9.724 -14.385 -0.827 1.00 36.19 256 GLY A N 1
ATOM 2000 C CA . GLY A 1 256 ? 9.156 -15.617 -0.256 1.00 36.19 256 GLY A CA 1
ATOM 2001 C C . GLY A 1 256 ? 7.859 -15.465 0.553 1.00 36.19 256 GLY A C 1
ATOM 2002 O O . GLY A 1 256 ? 7.232 -16.478 0.856 1.00 36.19 256 GLY A O 1
ATOM 2003 N N . ASN A 1 257 ? 7.403 -14.244 0.844 1.00 42.22 257 ASN A N 1
ATOM 2004 C CA . ASN A 1 257 ? 6.079 -13.989 1.409 1.00 42.22 257 ASN A CA 1
ATOM 2005 C C . ASN A 1 257 ? 5.063 -13.751 0.282 1.00 42.22 257 ASN A C 1
ATOM 2007 O O . ASN A 1 257 ? 5.210 -12.846 -0.540 1.00 42.22 257 ASN A O 1
ATOM 2011 N N . LEU A 1 258 ? 4.039 -14.607 0.250 1.00 46.53 258 LEU A N 1
ATOM 2012 C CA . LEU A 1 258 ? 2.908 -14.559 -0.675 1.00 46.53 258 LEU A CA 1
ATOM 2013 C C . LEU A 1 258 ? 1.771 -13.763 -0.033 1.00 46.53 258 LEU A C 1
ATOM 2015 O O . LEU A 1 258 ? 1.288 -14.164 1.028 1.00 46.53 258 LEU A O 1
ATOM 2019 N N . CYS A 1 259 ? 1.300 -12.709 -0.697 1.00 50.16 259 CYS A N 1
ATOM 2020 C CA . CYS A 1 259 ? 0.092 -12.000 -0.289 1.00 50.16 259 CYS A CA 1
ATOM 2021 C C . CYS A 1 259 ? -0.908 -11.934 -1.442 1.00 50.16 259 CYS A C 1
ATOM 2023 O O . CYS A 1 259 ? -0.606 -11.445 -2.530 1.00 50.16 259 CYS A O 1
ATOM 2025 N N . VAL A 1 260 ? -2.111 -12.442 -1.184 1.00 50.03 260 VAL A N 1
ATOM 2026 C CA . VAL A 1 260 ? -3.198 -12.505 -2.163 1.00 50.03 260 VAL A CA 1
ATOM 2027 C C . VAL A 1 260 ? -4.142 -11.332 -1.923 1.00 50.03 260 VAL A C 1
ATOM 2029 O O . VAL A 1 260 ? -4.613 -11.131 -0.803 1.00 50.03 260 VAL A O 1
ATOM 2032 N N . CYS A 1 261 ? -4.434 -10.576 -2.978 1.00 55.09 261 CYS A N 1
ATOM 2033 C CA . CYS A 1 261 ? -5.418 -9.502 -2.958 1.00 55.09 261 CYS A CA 1
ATOM 2034 C C . CYS A 1 261 ? -6.479 -9.773 -4.024 1.00 55.09 261 CYS A C 1
ATOM 2036 O O . CYS A 1 261 ? -6.205 -9.745 -5.223 1.00 55.09 261 CYS A O 1
ATOM 2038 N N . GLU A 1 262 ? -7.715 -10.001 -3.593 1.00 53.50 262 GLU A N 1
ATOM 2039 C CA . GLU A 1 262 ? -8.853 -10.029 -4.511 1.00 53.50 262 GLU A CA 1
ATOM 2040 C C . GLU A 1 262 ? -9.216 -8.589 -4.870 1.00 53.50 262 GLU A C 1
ATOM 2042 O O . GLU A 1 262 ? -9.329 -7.729 -3.995 1.00 53.50 262 GLU A O 1
ATOM 2047 N N . SER A 1 263 ? -9.321 -8.307 -6.163 1.00 58.06 263 SER A N 1
ATOM 2048 C CA . SER A 1 263 ? -9.575 -6.969 -6.681 1.00 58.06 263 SER A CA 1
ATOM 2049 C C . SER A 1 263 ? -10.792 -6.990 -7.596 1.00 58.06 263 SER A C 1
ATOM 2051 O O . SER A 1 263 ? -10.826 -7.710 -8.592 1.00 58.06 263 SER A O 1
ATOM 2053 N N . GLU A 1 264 ? -11.783 -6.163 -7.284 1.00 52.75 264 GLU A N 1
ATOM 2054 C CA . GLU A 1 264 ? -12.940 -5.933 -8.146 1.00 52.75 264 GLU A CA 1
ATOM 2055 C C . GLU A 1 264 ? -12.823 -4.542 -8.787 1.00 52.75 264 GLU A C 1
ATOM 2057 O O . GLU A 1 264 ? -12.820 -3.512 -8.112 1.00 52.75 264 GLU A O 1
ATOM 2062 N N . ALA A 1 265 ? -12.706 -4.502 -10.112 1.00 48.00 265 ALA A N 1
ATOM 2063 C CA . ALA A 1 265 ? -12.775 -3.285 -10.899 1.00 48.00 265 ALA A CA 1
ATOM 2064 C C . ALA A 1 265 ? -14.246 -2.886 -11.098 1.00 48.00 265 ALA A C 1
ATOM 2066 O O . ALA A 1 265 ? -14.956 -3.400 -11.969 1.00 48.00 265 ALA A O 1
ATOM 2067 N N . ALA A 1 266 ? -14.712 -1.926 -10.298 1.00 40.25 266 ALA A N 1
ATOM 2068 C CA . ALA A 1 266 ? -16.028 -1.331 -10.483 1.00 40.25 266 ALA A CA 1
ATOM 2069 C C . ALA A 1 266 ? -16.074 -0.532 -11.800 1.00 40.25 266 ALA A C 1
ATOM 2071 O O . ALA A 1 266 ? -15.286 0.387 -12.033 1.00 40.25 266 ALA A O 1
ATOM 2072 N N . SER A 1 267 ? -17.030 -0.869 -12.670 1.00 32.16 267 SER A N 1
ATOM 2073 C CA . SER A 1 267 ? -17.206 -0.258 -13.989 1.00 32.16 267 SER A CA 1
ATOM 2074 C C . SER A 1 267 ? -17.752 1.170 -13.893 1.00 32.16 267 SER A C 1
ATOM 2076 O O . SER A 1 267 ? -18.942 1.383 -14.094 1.00 32.16 267 SER A O 1
ATOM 2078 N N . ASN A 1 268 ? -16.895 2.145 -13.599 1.00 30.39 268 ASN A N 1
ATOM 2079 C CA . ASN A 1 268 ? -17.207 3.573 -13.713 1.00 30.39 268 ASN A CA 1
ATOM 2080 C C . ASN A 1 268 ? -16.123 4.314 -14.511 1.00 30.39 268 ASN A C 1
ATOM 2082 O O . ASN A 1 268 ? -15.727 5.427 -14.175 1.00 30.39 268 ASN A O 1
ATOM 2086 N N . MET A 1 269 ? -15.645 3.715 -15.603 1.00 28.77 269 MET A N 1
ATOM 2087 C CA . MET A 1 269 ? -14.801 4.430 -16.556 1.00 28.77 269 MET A CA 1
ATOM 2088 C C . MET A 1 269 ? -15.711 5.227 -17.496 1.00 28.77 269 MET A C 1
ATOM 2090 O O . MET A 1 269 ? -16.285 4.692 -18.444 1.00 28.77 269 MET A O 1
ATOM 2094 N N . LYS A 1 270 ? -15.905 6.519 -17.204 1.00 23.31 270 LYS A N 1
ATOM 2095 C CA . LYS A 1 270 ? -16.483 7.450 -18.180 1.00 23.31 270 LYS A CA 1
ATOM 2096 C C . LYS A 1 270 ? -15.498 7.547 -19.342 1.00 23.31 270 LYS A C 1
ATOM 2098 O O . LYS A 1 270 ? -14.426 8.122 -19.200 1.00 23.31 270 LYS A O 1
ATOM 2103 N N . THR A 1 271 ? -15.862 6.981 -20.487 1.00 21.50 271 THR A N 1
ATOM 2104 C CA . THR A 1 271 ? -15.138 7.163 -21.748 1.00 21.50 271 THR A CA 1
ATOM 2105 C C . THR A 1 271 ? -15.090 8.651 -22.097 1.00 21.50 271 THR A C 1
ATOM 2107 O O . THR A 1 271 ? -16.099 9.216 -22.525 1.00 21.50 271 THR A O 1
ATOM 2110 N N . CYS A 1 272 ? -13.935 9.292 -21.925 1.00 20.97 272 CYS A N 1
ATOM 2111 C CA . CYS A 1 272 ? -13.676 10.608 -22.500 1.00 20.97 272 CYS A CA 1
ATOM 2112 C C . CYS A 1 272 ? -13.354 10.417 -23.986 1.00 20.97 272 CYS A C 1
ATOM 2114 O O . CYS A 1 272 ? -12.257 9.998 -24.348 1.00 20.97 272 CYS A O 1
ATOM 2116 N N . LYS A 1 273 ? -14.336 10.686 -24.853 1.00 21.17 273 LYS A N 1
ATOM 2117 C CA . LYS A 1 273 ? -14.103 10.831 -26.293 1.00 21.17 273 LYS A CA 1
ATOM 2118 C C . LYS A 1 273 ? -13.295 12.106 -26.525 1.00 21.17 273 LYS A C 1
ATOM 2120 O O . LYS A 1 273 ? -13.676 13.167 -26.037 1.00 21.17 273 LYS A O 1
ATOM 2125 N N . SER A 1 274 ? -12.202 11.996 -27.272 1.00 22.44 274 SER A N 1
ATOM 2126 C CA . SER A 1 274 ? -11.459 13.149 -27.765 1.00 22.44 274 SER A CA 1
ATOM 2127 C C . SER A 1 274 ? -12.323 13.940 -28.748 1.00 22.44 274 SER A C 1
ATOM 2129 O O . SER A 1 274 ? -12.904 13.391 -29.684 1.00 22.44 274 SER A O 1
ATOM 2131 N N . SER A 1 275 ? -12.398 15.251 -28.549 1.00 22.95 275 SER A N 1
ATOM 2132 C CA . SER A 1 275 ? -12.824 16.187 -29.583 1.00 22.95 275 SER A CA 1
ATOM 2133 C C . SER A 1 275 ? -11.776 17.283 -29.678 1.00 22.95 275 SER A C 1
ATOM 2135 O O . SER A 1 275 ? -11.618 18.084 -28.758 1.00 22.95 275 SER A O 1
ATOM 2137 N N . HIS A 1 276 ? -11.046 17.268 -30.790 1.00 22.98 276 HIS A N 1
ATOM 2138 C CA . HIS A 1 276 ? -10.252 18.388 -31.269 1.00 22.98 276 HIS A CA 1
ATOM 2139 C C . HIS A 1 276 ? -11.105 19.656 -31.337 1.00 22.98 276 HIS A C 1
ATOM 2141 O O . HIS A 1 276 ? -12.217 19.604 -31.859 1.00 22.98 276 HIS A O 1
ATOM 2147 N N . LEU A 1 277 ? -10.543 20.784 -30.904 1.00 25.61 277 LEU A N 1
ATOM 2148 C CA . LEU A 1 277 ? -10.685 22.060 -31.599 1.00 25.61 277 LEU A CA 1
ATOM 2149 C C . LEU A 1 277 ? -9.549 23.005 -31.200 1.00 25.61 277 LEU A C 1
ATOM 2151 O O . LEU A 1 277 ? -9.128 23.085 -30.050 1.00 25.61 277 LEU A O 1
ATOM 2155 N N . ASP A 1 278 ? -9.047 23.623 -32.251 1.00 23.33 278 ASP A N 1
ATOM 2156 C CA . ASP A 1 278 ? -7.886 24.477 -32.413 1.00 23.33 278 ASP A CA 1
ATOM 2157 C C . ASP A 1 278 ? -8.238 25.938 -32.082 1.00 23.33 278 ASP A C 1
ATOM 2159 O O . ASP A 1 278 ? -9.359 26.353 -32.375 1.00 23.33 278 ASP A O 1
ATOM 2163 N N . SER A 1 279 ? -7.295 26.698 -31.512 1.00 26.62 279 SER A N 1
ATOM 2164 C CA . SER A 1 279 ? -7.092 28.151 -31.717 1.00 26.62 279 SER A CA 1
ATOM 2165 C C . SER A 1 279 ? -6.139 28.714 -30.653 1.00 26.62 279 SER A C 1
ATOM 2167 O O . SER A 1 279 ? -6.454 28.707 -29.461 1.00 26.62 279 SER A O 1
ATOM 2169 N N . GLY A 1 280 ? -4.974 29.200 -31.088 1.00 23.72 280 GLY A N 1
ATOM 2170 C CA . GLY A 1 280 ? -3.942 29.788 -30.231 1.00 23.72 280 GLY A CA 1
ATOM 2171 C C . GLY A 1 280 ? -4.129 31.268 -29.901 1.00 23.72 280 GLY A C 1
ATOM 2172 O O . GLY A 1 280 ? -5.006 31.913 -30.460 1.00 23.72 280 GLY A O 1
ATOM 2173 N N . VAL A 1 281 ? -3.246 31.787 -29.037 1.00 27.20 281 VAL A N 1
ATOM 2174 C CA . VAL A 1 281 ? -2.758 33.181 -28.989 1.00 27.20 281 VAL A CA 1
ATOM 2175 C C . VAL A 1 281 ? -1.364 33.180 -28.329 1.00 27.20 281 VAL A C 1
ATOM 2177 O O . VAL A 1 281 ? -1.142 32.500 -27.328 1.00 27.20 281 VAL A O 1
ATOM 2180 N N . GLU A 1 282 ? -0.435 33.926 -28.927 1.00 27.50 282 GLU A N 1
ATOM 2181 C CA . GLU A 1 282 ? 0.947 34.187 -28.502 1.00 27.50 282 GLU A CA 1
ATOM 2182 C C . GLU A 1 282 ? 1.048 35.030 -27.214 1.00 27.50 282 GLU A C 1
ATOM 2184 O O . GLU A 1 282 ? 0.226 35.912 -26.972 1.00 27.50 282 GLU A O 1
ATOM 2189 N N . SER A 1 283 ? 2.145 34.875 -26.461 1.00 28.05 283 SER A N 1
ATOM 2190 C CA . SER A 1 283 ? 2.777 36.018 -25.784 1.00 28.05 283 SER A CA 1
ATOM 2191 C C . SER A 1 283 ? 4.269 35.771 -25.541 1.00 28.05 283 SER A C 1
ATOM 2193 O O . SER A 1 283 ? 4.654 34.889 -24.771 1.00 28.05 283 SER A O 1
ATOM 2195 N N . ASP A 1 284 ? 5.084 36.589 -26.202 1.00 27.80 284 ASP A N 1
ATOM 2196 C CA . ASP A 1 284 ? 6.529 36.734 -26.048 1.00 27.80 284 ASP A CA 1
ATOM 2197 C C . ASP A 1 284 ? 6.957 37.056 -24.609 1.00 27.80 284 ASP A C 1
ATOM 2199 O O . ASP A 1 284 ? 6.408 37.942 -23.952 1.00 27.80 284 ASP A O 1
ATOM 2203 N N . THR A 1 285 ? 8.059 36.452 -24.156 1.00 30.62 285 THR A N 1
ATOM 2204 C CA . THR A 1 285 ? 8.979 37.140 -23.237 1.00 30.62 285 THR A CA 1
ATOM 2205 C C . THR A 1 285 ? 10.417 36.690 -23.498 1.00 30.62 285 THR A C 1
ATOM 2207 O O . THR A 1 285 ? 10.862 35.623 -23.080 1.00 30.62 285 THR A O 1
ATOM 2210 N N . GLN A 1 286 ? 11.156 37.532 -24.221 1.00 31.83 286 GLN A N 1
ATOM 2211 C CA . GLN A 1 286 ? 12.601 37.437 -24.421 1.00 31.83 286 GLN A CA 1
ATOM 2212 C C . GLN A 1 286 ? 13.361 37.575 -23.093 1.00 31.83 286 GLN A C 1
ATOM 2214 O O . GLN A 1 286 ? 13.264 38.603 -22.426 1.00 31.83 286 GLN A O 1
ATOM 2219 N N . CYS A 1 287 ? 14.239 36.618 -22.781 1.00 30.03 287 CYS A N 1
ATOM 2220 C CA . CYS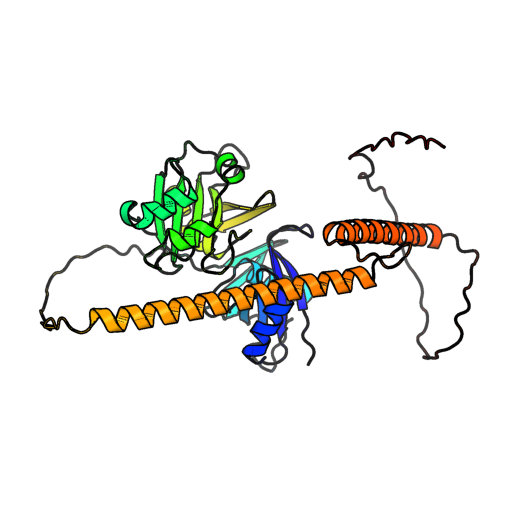 A 1 287 ? 15.349 36.834 -21.851 1.00 30.03 287 CYS A CA 1
ATOM 2221 C C . CYS A 1 287 ? 16.675 36.833 -22.622 1.00 30.03 287 CYS A C 1
ATOM 2223 O O . CYS A 1 287 ? 17.121 35.807 -23.135 1.00 30.03 287 CYS A O 1
ATOM 2225 N N . ARG A 1 288 ? 17.305 38.012 -22.699 1.00 34.81 288 ARG A N 1
ATOM 2226 C CA . ARG A 1 288 ? 18.646 38.221 -23.256 1.00 34.81 288 ARG A CA 1
ATOM 2227 C C . ARG A 1 288 ? 19.725 37.619 -22.350 1.00 34.81 288 ARG A C 1
ATOM 2229 O O . ARG A 1 288 ? 19.725 37.791 -21.135 1.00 34.81 288 ARG A O 1
ATOM 2236 N N . SER A 1 289 ? 20.678 36.968 -23.002 1.00 40.22 289 SER A N 1
ATOM 2237 C CA . SER A 1 289 ? 21.937 36.426 -22.496 1.00 40.22 289 SER A CA 1
ATOM 2238 C C . SER A 1 289 ? 22.836 37.462 -21.803 1.00 40.22 289 SER A C 1
ATOM 2240 O O . SER A 1 289 ? 23.156 38.494 -22.392 1.00 40.22 289 SER A O 1
ATOM 2242 N N . GLY A 1 290 ? 23.344 37.122 -20.613 1.00 31.86 290 GLY A N 1
ATOM 2243 C CA . GLY A 1 290 ? 24.482 37.781 -19.964 1.00 31.86 290 GLY A CA 1
ATOM 2244 C C . GLY A 1 290 ? 25.503 36.742 -19.486 1.00 31.86 290 GLY A C 1
ATOM 2245 O O . GLY A 1 290 ? 25.228 35.966 -18.571 1.00 31.86 290 GLY A O 1
ATOM 2246 N N . ALA A 1 291 ? 26.692 36.727 -20.093 1.00 42.69 291 ALA A N 1
ATOM 2247 C CA . ALA A 1 291 ? 27.773 35.754 -19.878 1.00 42.69 291 ALA A CA 1
ATOM 2248 C C . ALA A 1 291 ? 28.526 35.892 -18.526 1.00 42.69 291 ALA A C 1
ATOM 2250 O O . ALA A 1 291 ? 29.708 35.580 -18.436 1.00 42.69 291 ALA A O 1
ATOM 2251 N N . GLY A 1 292 ? 27.852 36.344 -17.462 1.00 41.97 292 GLY A N 1
ATOM 2252 C CA . GLY A 1 292 ? 28.429 36.536 -16.120 1.00 41.97 292 GLY A CA 1
ATOM 2253 C C . GLY A 1 292 ? 27.803 35.687 -15.004 1.00 41.97 292 GLY A C 1
ATOM 2254 O O . GLY A 1 292 ? 28.264 35.740 -13.868 1.00 41.97 292 GLY A O 1
ATOM 2255 N N . CYS A 1 293 ? 26.757 34.900 -15.287 1.00 39.66 293 CYS A N 1
ATOM 2256 C CA . CYS A 1 293 ? 25.961 34.230 -14.243 1.00 39.66 293 CYS A CA 1
ATOM 2257 C C . CYS A 1 293 ? 26.346 32.754 -13.984 1.00 39.66 293 CYS A C 1
ATOM 2259 O O . CYS A 1 293 ? 25.997 32.179 -12.953 1.00 39.66 293 CYS A O 1
ATOM 2261 N N . VAL A 1 294 ? 27.111 32.125 -14.883 1.00 42.66 294 VAL A N 1
ATOM 2262 C CA . VAL A 1 294 ? 27.339 30.665 -14.863 1.00 42.66 294 VAL A CA 1
ATOM 2263 C C . VAL A 1 294 ? 28.304 30.219 -13.750 1.00 42.66 294 VAL A C 1
ATOM 2265 O O . VAL A 1 294 ? 28.129 29.143 -13.182 1.00 42.66 294 VAL A O 1
ATOM 2268 N N . VAL A 1 295 ? 29.281 31.051 -13.372 1.00 44.28 295 VAL A N 1
ATOM 2269 C CA . VAL A 1 295 ? 30.336 30.673 -12.405 1.00 44.28 295 VAL A CA 1
ATOM 2270 C C . VAL A 1 295 ? 29.885 30.814 -10.943 1.00 44.28 295 VAL A C 1
ATOM 2272 O O . VAL A 1 295 ? 30.307 30.046 -10.082 1.00 44.28 295 VAL A O 1
ATOM 2275 N N . LYS A 1 296 ? 28.976 31.751 -10.641 1.00 41.50 296 LYS A N 1
ATOM 2276 C CA . LYS A 1 296 ? 28.458 31.942 -9.272 1.00 41.50 296 LYS A CA 1
ATOM 2277 C C . LYS A 1 296 ? 27.444 30.856 -8.888 1.00 41.50 296 LYS A C 1
ATOM 2279 O O . LYS A 1 296 ? 27.489 30.331 -7.779 1.00 41.50 296 LYS A O 1
ATOM 2284 N N . CYS A 1 297 ? 26.605 30.445 -9.842 1.00 43.47 297 CYS A N 1
ATOM 2285 C CA . CYS A 1 297 ? 25.586 29.416 -9.632 1.00 43.47 297 CYS A CA 1
ATOM 2286 C C . CYS A 1 297 ? 26.184 27.999 -9.483 1.00 43.47 297 CYS A C 1
ATOM 2288 O O . CYS A 1 297 ? 25.608 27.156 -8.797 1.00 43.47 297 CYS A O 1
ATOM 2290 N N . SER A 1 298 ? 27.352 27.715 -10.076 1.00 48.81 298 SER A N 1
ATOM 2291 C CA . SER A 1 298 ? 28.032 26.417 -9.931 1.00 48.81 298 SER A CA 1
ATOM 2292 C C . SER A 1 298 ? 28.710 26.249 -8.565 1.00 48.81 298 SER A C 1
ATOM 2294 O O . SER A 1 298 ? 28.617 25.172 -7.975 1.00 48.81 298 SER A O 1
ATOM 2296 N N . SER A 1 299 ? 29.308 27.316 -8.022 1.00 48.97 299 SER A N 1
ATOM 2297 C CA . SER A 1 299 ? 29.915 27.325 -6.683 1.00 48.97 299 SER A CA 1
ATOM 2298 C C . SER A 1 299 ? 28.871 27.109 -5.578 1.00 48.97 299 SER A C 1
ATOM 2300 O O . SER A 1 299 ? 29.007 26.196 -4.764 1.00 48.97 299 SER A O 1
ATOM 2302 N N . GLU A 1 300 ? 27.752 27.844 -5.620 1.00 50.53 300 GLU A N 1
ATOM 2303 C CA . GLU A 1 300 ? 26.645 27.676 -4.663 1.00 50.53 300 GLU A CA 1
ATOM 2304 C C . GLU A 1 300 ? 25.976 26.295 -4.771 1.00 50.53 300 GLU A C 1
ATOM 2306 O O . GLU A 1 300 ? 25.583 25.700 -3.764 1.00 50.53 300 GLU A O 1
ATOM 2311 N N . ARG A 1 301 ? 25.870 25.725 -5.981 1.00 52.97 301 ARG A N 1
ATOM 2312 C CA . ARG A 1 301 ? 25.364 24.354 -6.179 1.00 52.97 301 ARG A CA 1
ATOM 2313 C C . ARG A 1 301 ? 26.306 23.299 -5.599 1.00 52.97 301 ARG A C 1
ATOM 2315 O O . ARG A 1 301 ? 25.820 22.351 -4.979 1.00 52.97 301 ARG A O 1
ATOM 2322 N N . MET A 1 302 ? 27.623 23.460 -5.749 1.00 51.91 302 MET A N 1
ATOM 2323 C CA . MET A 1 302 ? 28.609 22.555 -5.147 1.00 51.91 302 MET A CA 1
ATOM 2324 C C . MET A 1 302 ? 28.624 22.655 -3.620 1.00 51.91 302 MET A C 1
ATOM 2326 O O . MET A 1 302 ? 28.660 21.627 -2.941 1.00 51.91 302 MET A O 1
ATOM 2330 N N . GLU A 1 303 ? 28.509 23.863 -3.068 1.00 55.19 303 GLU A N 1
ATOM 2331 C CA . GLU A 1 303 ? 28.443 24.078 -1.621 1.00 55.19 303 GLU A CA 1
ATOM 2332 C C . GLU A 1 30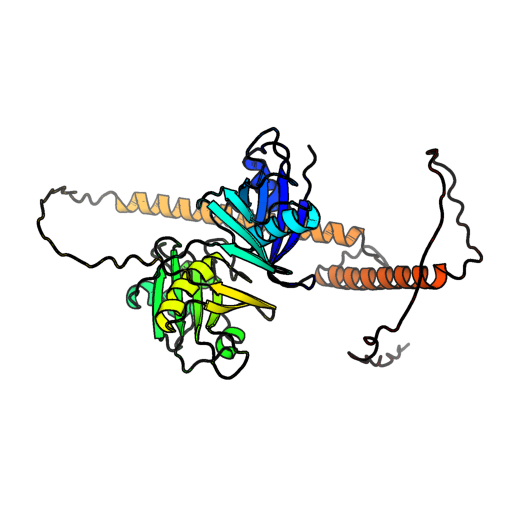3 ? 27.158 23.479 -1.017 1.00 55.19 303 GLU A C 1
ATOM 2334 O O . GLU A 1 303 ? 27.191 22.814 0.022 1.00 55.19 303 GLU A O 1
ATOM 2339 N N . ASN A 1 304 ? 26.027 23.606 -1.716 1.00 61.53 304 ASN A N 1
ATOM 2340 C CA . ASN A 1 304 ? 24.764 22.976 -1.331 1.00 61.53 304 ASN A CA 1
ATOM 2341 C C . ASN A 1 304 ? 24.805 21.444 -1.442 1.00 61.53 304 ASN A C 1
ATOM 2343 O O . ASN A 1 304 ? 24.264 20.750 -0.577 1.00 61.53 304 ASN A O 1
ATOM 2347 N N . ALA A 1 305 ? 25.475 20.888 -2.454 1.00 58.12 305 ALA A N 1
ATOM 2348 C CA . ALA A 1 305 ? 25.694 19.446 -2.566 1.00 58.12 305 ALA A CA 1
ATOM 2349 C C . ALA A 1 305 ? 26.604 18.915 -1.442 1.00 58.12 305 ALA A C 1
ATOM 2351 O O . ALA A 1 305 ? 26.314 17.871 -0.854 1.00 58.12 305 ALA A O 1
ATOM 2352 N N . ALA A 1 306 ? 27.655 19.654 -1.077 1.00 64.75 306 ALA A N 1
ATOM 2353 C CA . ALA A 1 306 ? 28.535 19.317 0.041 1.00 64.75 306 ALA A CA 1
ATOM 2354 C C . ALA A 1 306 ? 27.792 19.343 1.389 1.00 64.75 306 ALA A C 1
ATOM 2356 O O . ALA A 1 306 ? 27.894 18.389 2.165 1.00 64.75 306 ALA A O 1
ATOM 2357 N N . LYS A 1 307 ? 26.959 20.366 1.634 1.00 68.62 307 LYS A N 1
ATOM 2358 C CA . LYS A 1 307 ? 26.090 20.453 2.825 1.00 68.62 307 LYS A CA 1
ATOM 2359 C C . LYS A 1 307 ? 25.088 19.294 2.892 1.00 68.62 307 LYS A C 1
ATOM 2361 O O . LYS A 1 307 ? 24.915 18.692 3.952 1.00 68.62 307 LYS A O 1
ATOM 2366 N N . ARG A 1 308 ? 24.488 18.902 1.760 1.00 69.62 308 ARG A N 1
ATOM 2367 C CA . ARG A 1 308 ? 23.585 17.735 1.682 1.00 69.62 308 ARG A CA 1
ATOM 2368 C C . ARG A 1 308 ? 24.307 16.416 1.974 1.00 69.62 308 ARG A C 1
ATOM 2370 O O . ARG A 1 308 ? 23.769 15.595 2.716 1.00 69.62 308 ARG A O 1
ATOM 2377 N N . ARG A 1 309 ? 25.528 16.226 1.458 1.00 70.56 309 ARG A N 1
ATOM 2378 C CA . ARG A 1 309 ? 26.369 15.047 1.752 1.00 70.56 309 ARG A CA 1
ATOM 2379 C C . ARG A 1 309 ? 26.751 14.976 3.231 1.00 70.56 309 ARG A C 1
ATOM 2381 O O . ARG A 1 309 ? 26.650 13.913 3.837 1.00 70.56 309 ARG A O 1
ATOM 2388 N N . LEU A 1 310 ? 27.119 16.104 3.837 1.00 74.38 310 LEU A N 1
ATOM 2389 C CA . LEU A 1 310 ? 27.403 16.193 5.273 1.00 74.38 310 LEU A CA 1
ATOM 2390 C C . LEU A 1 310 ? 26.181 15.832 6.125 1.00 74.38 310 LEU A C 1
ATOM 2392 O O . LEU A 1 310 ? 26.308 15.055 7.072 1.00 74.38 310 LEU A O 1
ATOM 2396 N N . ALA A 1 311 ? 24.999 16.332 5.759 1.00 68.94 311 ALA A N 1
ATOM 2397 C CA . ALA A 1 311 ? 23.752 16.005 6.442 1.00 68.94 311 ALA A CA 1
ATOM 2398 C C . ALA A 1 311 ? 23.380 14.516 6.299 1.00 68.94 311 ALA A C 1
ATOM 2400 O O . ALA A 1 311 ? 22.966 13.898 7.277 1.00 68.94 311 ALA A O 1
ATOM 2401 N N . ALA A 1 312 ? 23.573 13.918 5.118 1.00 65.75 312 ALA A N 1
ATOM 2402 C CA . ALA A 1 312 ? 23.359 12.485 4.899 1.00 65.75 312 ALA A CA 1
ATOM 2403 C C . ALA A 1 312 ? 24.313 11.623 5.741 1.00 65.75 312 ALA A C 1
ATOM 2405 O O . ALA A 1 312 ? 23.864 10.729 6.455 1.00 65.75 312 ALA A O 1
ATOM 2406 N N . ASN A 1 313 ? 25.606 11.959 5.759 1.00 80.19 313 ASN A N 1
ATOM 2407 C CA . ASN A 1 313 ? 26.599 11.266 6.582 1.00 80.19 313 ASN A CA 1
ATOM 2408 C C . ASN A 1 313 ? 26.307 11.409 8.084 1.00 80.19 313 ASN A C 1
ATOM 2410 O O . ASN A 1 313 ? 26.538 10.482 8.856 1.00 80.19 313 ASN A O 1
ATOM 2414 N N . ALA A 1 314 ? 25.786 12.560 8.521 1.00 74.44 314 ALA A N 1
ATOM 2415 C CA . ALA A 1 314 ? 25.363 12.758 9.904 1.00 74.44 314 ALA A CA 1
ATOM 2416 C C . ALA A 1 314 ? 24.148 11.890 10.270 1.00 74.44 314 ALA A C 1
ATOM 2418 O O . ALA A 1 314 ? 24.126 11.321 11.360 1.00 74.44 314 ALA A O 1
ATOM 2419 N N . ARG A 1 315 ? 23.169 11.747 9.366 1.00 78.88 315 ARG A N 1
ATOM 2420 C CA . ARG A 1 315 ? 22.022 10.845 9.562 1.00 78.88 315 ARG A CA 1
ATOM 2421 C C . ARG A 1 315 ? 22.460 9.387 9.650 1.00 78.88 315 ARG A C 1
ATOM 2423 O O . ARG A 1 315 ? 22.044 8.702 10.578 1.00 78.88 315 ARG A O 1
ATOM 2430 N N . GLU A 1 316 ? 23.356 8.944 8.770 1.00 76.25 316 GLU A N 1
ATOM 2431 C CA . GLU A 1 316 ? 23.851 7.563 8.805 1.00 76.25 316 GLU A CA 1
ATOM 2432 C C . GLU A 1 316 ? 24.637 7.267 10.090 1.00 76.25 316 GLU A C 1
ATOM 2434 O O . GLU A 1 316 ? 24.461 6.214 10.703 1.00 76.25 316 GLU A O 1
ATOM 2439 N N . ARG A 1 317 ? 25.424 8.233 10.586 1.00 83.00 317 ARG A N 1
ATOM 2440 C CA . ARG A 1 317 ? 26.067 8.112 11.903 1.00 83.00 317 ARG A CA 1
ATOM 2441 C C . ARG A 1 317 ? 25.052 7.967 13.036 1.00 83.00 317 ARG A C 1
ATOM 2443 O O . ARG A 1 317 ? 25.253 7.114 13.895 1.00 83.00 317 ARG A O 1
ATOM 2450 N N . ARG A 1 318 ? 23.962 8.745 13.034 1.00 82.56 318 ARG A N 1
ATOM 2451 C CA . ARG A 1 318 ? 22.894 8.622 14.046 1.00 82.56 318 ARG A CA 1
ATOM 2452 C C . ARG A 1 318 ? 22.179 7.272 13.963 1.00 82.56 318 ARG A C 1
ATOM 2454 O O . ARG A 1 318 ? 21.957 6.650 14.997 1.00 82.56 318 ARG A O 1
ATOM 2461 N N . ARG A 1 319 ? 21.889 6.781 12.754 1.00 90.19 319 ARG A N 1
ATOM 2462 C CA . ARG A 1 319 ? 21.299 5.449 12.535 1.00 90.19 319 ARG A CA 1
ATOM 2463 C C . ARG A 1 319 ? 22.194 4.347 13.104 1.00 90.19 319 ARG A C 1
ATOM 2465 O O . ARG A 1 319 ? 21.735 3.494 13.860 1.00 90.19 319 ARG A O 1
ATOM 2472 N N . MET A 1 320 ? 23.491 4.404 12.799 1.00 85.12 320 MET A N 1
ATOM 2473 C CA . MET A 1 320 ? 24.465 3.431 13.296 1.00 85.12 320 MET A CA 1
ATOM 2474 C C . MET A 1 320 ? 24.658 3.522 14.817 1.00 85.12 320 MET A C 1
ATOM 2476 O O . MET A 1 320 ? 24.827 2.495 15.475 1.00 85.12 320 MET A O 1
ATOM 2480 N N . GLN A 1 321 ? 24.594 4.729 15.391 1.00 86.31 321 GLN A N 1
ATOM 2481 C CA . GLN A 1 321 ? 24.584 4.927 16.842 1.00 86.31 321 GLN A CA 1
ATOM 2482 C C . GLN A 1 321 ? 23.366 4.261 17.487 1.00 86.31 321 GLN A C 1
ATOM 2484 O O . GLN A 1 321 ? 23.556 3.491 18.422 1.00 86.31 321 GLN A O 1
ATOM 2489 N N . GLY A 1 322 ? 22.157 4.463 16.949 1.00 86.50 322 GLY A N 1
ATOM 2490 C CA . GLY A 1 322 ? 20.939 3.812 17.446 1.00 86.50 322 GLY A CA 1
ATOM 2491 C C . GLY A 1 322 ? 21.043 2.285 17.434 1.00 86.50 322 GLY A C 1
ATOM 2492 O O . GLY A 1 322 ? 20.771 1.633 18.442 1.00 86.50 322 GLY A O 1
ATOM 2493 N N . LEU A 1 323 ? 21.555 1.715 16.337 1.00 87.75 323 LEU A N 1
ATOM 2494 C CA . LEU A 1 323 ? 21.802 0.276 16.241 1.00 87.75 323 LEU A CA 1
ATOM 2495 C C . LEU A 1 323 ? 22.807 -0.203 17.301 1.00 87.75 323 LEU A C 1
ATOM 2497 O O . LEU A 1 323 ? 22.583 -1.214 17.962 1.00 87.75 323 LEU A O 1
ATOM 2501 N N . ASN A 1 324 ? 23.912 0.519 17.496 1.00 89.50 324 ASN A N 1
ATOM 2502 C CA . ASN A 1 324 ? 24.905 0.168 18.513 1.00 89.50 324 ASN A CA 1
ATOM 2503 C C . ASN A 1 324 ? 24.325 0.249 19.935 1.00 89.50 324 ASN A C 1
ATOM 2505 O O . ASN A 1 324 ? 24.585 -0.645 20.738 1.00 89.50 324 ASN A O 1
ATOM 2509 N N . THR A 1 325 ? 23.491 1.254 20.222 1.00 91.19 325 THR A N 1
ATOM 2510 C CA . THR A 1 325 ? 22.773 1.380 21.497 1.00 91.19 325 THR A CA 1
ATOM 2511 C C . THR A 1 325 ? 21.823 0.206 21.735 1.00 91.19 325 THR A C 1
ATOM 2513 O O . THR A 1 325 ? 21.782 -0.317 22.848 1.00 91.19 325 THR A O 1
ATOM 2516 N N . ALA A 1 326 ? 21.100 -0.253 20.710 1.00 89.81 326 ALA A N 1
ATOM 2517 C CA . ALA A 1 326 ? 20.231 -1.426 20.815 1.00 89.81 326 ALA A CA 1
ATOM 2518 C C . ALA A 1 326 ? 21.029 -2.701 21.139 1.00 89.81 326 ALA A C 1
ATOM 2520 O O . ALA A 1 326 ? 20.675 -3.437 22.058 1.00 89.81 326 ALA A O 1
ATOM 2521 N N . PHE A 1 327 ? 22.162 -2.916 20.462 1.00 92.62 327 PHE A N 1
ATOM 2522 C CA . PHE A 1 327 ? 23.065 -4.029 20.769 1.00 92.62 327 PHE A CA 1
ATOM 2523 C C . PHE A 1 327 ? 23.626 -3.960 22.193 1.00 92.62 327 PHE A C 1
ATOM 2525 O O . PHE A 1 327 ? 23.742 -4.988 22.854 1.00 92.62 327 PHE A O 1
ATOM 2532 N N . ASP A 1 328 ? 23.955 -2.768 22.690 1.00 87.69 328 ASP A N 1
ATOM 2533 C CA . ASP A 1 328 ? 24.424 -2.598 24.068 1.00 87.69 328 ASP A CA 1
ATOM 2534 C C . ASP A 1 328 ? 23.325 -2.877 25.100 1.00 87.69 328 ASP A C 1
ATOM 2536 O O . ASP A 1 328 ? 23.616 -3.454 26.145 1.00 87.69 328 ASP A O 1
ATOM 2540 N N . ARG A 1 329 ? 22.060 -2.541 24.811 1.00 91.19 329 ARG A N 1
ATOM 2541 C CA . ARG A 1 329 ? 20.920 -2.938 25.654 1.00 91.19 329 ARG A CA 1
ATOM 2542 C C . ARG A 1 329 ? 20.714 -4.450 25.646 1.00 91.19 329 ARG A C 1
ATOM 2544 O O . ARG A 1 329 ? 20.553 -5.033 26.712 1.00 91.19 329 ARG A O 1
ATOM 2551 N N . LEU A 1 330 ? 20.786 -5.084 24.476 1.00 90.62 330 LEU A N 1
ATOM 2552 C CA . LEU A 1 330 ? 20.629 -6.532 24.351 1.00 90.62 330 LEU A CA 1
ATOM 2553 C C . LEU A 1 330 ? 21.719 -7.289 25.127 1.00 90.62 330 LEU A C 1
ATOM 2555 O O . LEU A 1 330 ? 21.417 -8.212 25.875 1.00 90.62 330 LEU A O 1
ATOM 2559 N N . ARG A 1 331 ? 22.979 -6.843 25.055 1.00 90.19 331 ARG A N 1
ATOM 2560 C CA . ARG A 1 331 ? 24.083 -7.435 25.832 1.00 90.19 331 ARG A CA 1
ATOM 2561 C C . ARG A 1 331 ? 23.869 -7.400 27.347 1.00 90.19 331 ARG A C 1
ATOM 2563 O O . ARG A 1 331 ? 24.445 -8.239 28.027 1.00 90.19 331 ARG A O 1
ATOM 2570 N N . LYS A 1 332 ? 23.082 -6.453 27.877 1.00 87.94 332 LYS A N 1
ATOM 2571 C CA . LYS A 1 332 ? 22.794 -6.357 29.321 1.00 87.94 332 LYS A CA 1
ATOM 2572 C C . LYS A 1 332 ? 21.816 -7.419 29.817 1.00 87.94 332 LYS A C 1
ATOM 2574 O O . LYS A 1 332 ? 21.811 -7.698 31.008 1.00 87.94 332 LYS A O 1
ATOM 2579 N N . VAL A 1 333 ? 20.972 -7.954 28.937 1.00 88.31 333 VAL A N 1
ATOM 2580 C CA . VAL A 1 333 ? 19.915 -8.914 29.307 1.00 88.31 333 VAL A CA 1
ATOM 2581 C C . VAL A 1 333 ? 20.244 -10.348 28.903 1.00 88.31 333 VAL A C 1
ATOM 2583 O O . VAL A 1 333 ? 19.601 -11.282 29.369 1.00 88.31 333 VAL A O 1
ATOM 2586 N N . VAL A 1 334 ? 21.239 -10.525 28.036 1.00 88.25 334 VAL A N 1
ATOM 2587 C CA . VAL A 1 334 ? 21.723 -11.835 27.607 1.00 88.25 334 VAL A CA 1
ATOM 2588 C C . VAL A 1 334 ? 22.805 -12.329 28.581 1.00 88.25 334 VAL A C 1
ATOM 2590 O O . VAL A 1 334 ? 23.712 -11.553 28.894 1.00 88.25 334 VAL A O 1
ATOM 2593 N N . PRO A 1 335 ? 22.760 -13.595 29.042 1.00 84.31 335 PRO A N 1
ATOM 2594 C CA . PRO A 1 335 ? 23.775 -14.154 29.931 1.00 84.31 335 PRO A CA 1
ATOM 2595 C C . PRO A 1 335 ? 25.177 -14.090 29.312 1.00 84.31 335 PRO A C 1
ATOM 2597 O O . PRO A 1 335 ? 25.367 -14.449 28.150 1.00 84.31 335 PRO A O 1
ATOM 2600 N N . GLN A 1 336 ? 26.167 -13.658 30.094 1.00 76.00 336 GLN A N 1
ATOM 2601 C CA . GLN A 1 336 ? 27.579 -13.646 29.702 1.00 76.00 336 GLN A CA 1
ATOM 2602 C C . GLN A 1 336 ? 28.374 -14.488 30.703 1.00 76.00 336 GLN A C 1
ATOM 2604 O O . GLN A 1 336 ? 28.273 -14.267 31.908 1.00 76.00 336 GLN A O 1
ATOM 2609 N N . TRP A 1 337 ? 29.143 -15.464 30.212 1.00 55.47 337 TRP A N 1
ATOM 2610 C CA . TRP A 1 337 ? 29.956 -16.354 31.045 1.00 55.47 337 TRP A CA 1
ATOM 2611 C C . TRP A 1 337 ? 31.443 -16.040 30.844 1.00 55.47 337 TRP A C 1
ATOM 2613 O O . TRP A 1 337 ? 31.965 -16.214 29.745 1.00 55.47 337 TRP A O 1
ATOM 2623 N N . GLY A 1 338 ? 32.128 -15.602 31.905 1.00 61.84 338 GLY A N 1
ATOM 2624 C CA . GLY A 1 338 ? 33.567 -15.298 31.878 1.00 61.84 338 GLY A CA 1
ATOM 2625 C C . GLY A 1 338 ? 33.921 -13.868 31.431 1.00 61.84 338 GLY A C 1
ATOM 2626 O O . GLY A 1 338 ? 33.148 -13.204 30.751 1.00 61.84 338 GLY A O 1
ATOM 2627 N N . GLN A 1 339 ? 35.088 -13.396 31.886 1.00 55.62 339 GLN A N 1
ATOM 2628 C CA . GLN A 1 339 ? 35.553 -11.996 31.948 1.00 55.62 339 GLN A CA 1
ATOM 2629 C C . GLN A 1 339 ? 35.300 -11.114 30.707 1.00 55.62 339 GLN A C 1
ATOM 2631 O O . GLN A 1 339 ? 35.670 -11.496 29.600 1.00 55.62 339 GLN A O 1
ATOM 2636 N N . ASP A 1 340 ? 34.768 -9.904 30.960 1.00 61.50 340 ASP A N 1
ATOM 2637 C CA . ASP A 1 340 ? 34.892 -8.587 30.282 1.00 61.50 340 ASP A CA 1
ATOM 2638 C C . ASP A 1 340 ? 34.960 -8.478 28.742 1.00 61.50 340 ASP A C 1
ATOM 2640 O O . ASP A 1 340 ? 35.147 -7.387 28.192 1.00 61.50 340 ASP A O 1
ATOM 2644 N N . LYS A 1 341 ? 34.760 -9.559 27.989 1.00 70.44 341 LYS A N 1
ATOM 2645 C CA . LYS A 1 341 ? 34.785 -9.523 26.528 1.00 70.44 341 LYS A CA 1
ATOM 2646 C C . LYS A 1 341 ? 33.416 -9.111 25.994 1.00 70.44 341 LYS A C 1
ATOM 2648 O O . LYS A 1 341 ? 32.471 -9.895 25.958 1.00 70.44 341 LYS A O 1
ATOM 2653 N N . LYS A 1 342 ? 33.323 -7.876 25.493 1.00 78.31 342 LYS A N 1
ATOM 2654 C CA . LYS A 1 342 ? 32.138 -7.383 24.777 1.00 78.31 342 LYS A CA 1
ATOM 2655 C C . LYS A 1 342 ? 31.861 -8.259 23.546 1.00 78.31 342 LYS A C 1
ATOM 2657 O O . LYS A 1 342 ? 32.618 -8.216 22.578 1.00 78.31 342 LYS A O 1
ATOM 2662 N N . LEU A 1 343 ? 30.756 -9.008 23.573 1.00 81.50 343 LEU A N 1
ATOM 2663 C CA . LEU A 1 343 ? 30.302 -9.849 22.456 1.00 81.50 343 LEU A CA 1
ATOM 2664 C C . LEU A 1 343 ? 30.180 -9.036 21.158 1.00 81.50 343 LEU A C 1
ATOM 2666 O O . LEU A 1 343 ? 29.658 -7.916 21.164 1.00 81.50 343 LEU A O 1
ATOM 2670 N N . SER A 1 344 ? 30.583 -9.594 20.018 1.00 89.88 344 SER A N 1
ATOM 2671 C CA . SER A 1 344 ? 30.297 -9.004 18.705 1.00 89.88 344 SER A CA 1
ATOM 2672 C C . SER A 1 344 ? 28.784 -8.930 18.449 1.00 89.88 344 SER A C 1
ATOM 2674 O O . SER A 1 344 ? 27.979 -9.522 19.169 1.00 89.88 344 SER A O 1
ATOM 2676 N N . LYS A 1 345 ? 28.356 -8.175 17.427 1.00 89.44 345 LYS A N 1
ATOM 2677 C CA . LYS A 1 345 ? 26.927 -8.079 17.067 1.00 89.44 345 LYS A CA 1
ATOM 2678 C C . LYS A 1 345 ? 26.339 -9.455 16.735 1.00 89.44 345 LYS A C 1
ATOM 2680 O O . LYS A 1 345 ? 25.264 -9.790 17.216 1.00 89.44 345 LYS A O 1
ATOM 2685 N N . TYR A 1 346 ? 27.077 -10.258 15.974 1.00 90.81 346 TYR A N 1
ATOM 2686 C CA . TYR A 1 346 ? 26.670 -11.610 15.603 1.00 90.81 346 TYR A CA 1
ATOM 2687 C C . TYR A 1 346 ? 26.560 -12.533 16.825 1.00 90.81 346 TYR A C 1
ATOM 2689 O O . TYR A 1 346 ? 25.512 -13.137 17.036 1.00 90.81 346 TYR A O 1
ATOM 2697 N N . GLU A 1 347 ? 27.585 -12.567 17.683 1.00 86.38 347 GLU A N 1
ATOM 2698 C CA . GLU A 1 347 ? 27.567 -13.374 18.916 1.00 86.38 347 GLU A CA 1
ATOM 2699 C C . GLU A 1 347 ? 26.440 -12.942 19.864 1.00 86.38 347 GLU A C 1
ATOM 2701 O O . GLU A 1 347 ? 25.790 -13.785 20.472 1.00 86.38 347 GLU A O 1
ATOM 2706 N N . THR A 1 348 ? 26.155 -11.636 19.948 1.00 90.00 348 THR A N 1
ATOM 2707 C CA . THR A 1 348 ? 25.049 -11.114 20.767 1.00 90.00 348 THR A CA 1
ATOM 2708 C C . THR A 1 348 ? 23.697 -11.650 20.283 1.00 90.00 348 THR A C 1
ATOM 2710 O O . THR A 1 348 ? 22.877 -12.041 21.108 1.00 90.00 348 THR A O 1
ATOM 2713 N N . LEU A 1 349 ? 23.459 -11.703 18.965 1.00 93.00 349 LEU A N 1
ATOM 2714 C CA . LEU A 1 349 ? 22.212 -12.250 18.410 1.00 93.00 349 LEU A CA 1
ATOM 2715 C C . LEU A 1 349 ? 22.108 -13.763 18.611 1.00 93.00 349 LEU A C 1
ATOM 2717 O O . LEU A 1 349 ? 21.054 -14.244 19.015 1.00 93.00 349 LEU A O 1
ATOM 2721 N N . GLN A 1 350 ? 23.193 -14.502 18.370 1.00 89.25 350 GLN A N 1
ATOM 2722 C CA . GLN A 1 350 ? 23.228 -15.955 18.575 1.00 89.25 350 GLN A CA 1
ATOM 2723 C C . GLN A 1 350 ? 22.963 -16.326 20.039 1.00 89.25 350 GLN A C 1
ATOM 2725 O O . GLN A 1 350 ? 22.182 -17.235 20.330 1.00 89.25 350 GLN A O 1
ATOM 2730 N N . MET A 1 351 ? 23.556 -15.578 20.969 1.00 86.31 351 MET A N 1
ATOM 2731 C CA . MET A 1 351 ? 23.351 -15.785 22.398 1.00 86.31 351 MET A CA 1
ATOM 2732 C C . MET A 1 351 ? 21.936 -15.382 22.832 1.00 86.31 351 MET A C 1
ATOM 2734 O O . MET A 1 351 ? 21.312 -16.103 23.605 1.00 86.31 351 MET A O 1
ATOM 2738 N N . ALA A 1 352 ? 21.387 -14.286 22.296 1.00 90.25 352 ALA A N 1
ATOM 2739 C CA . ALA A 1 352 ? 20.001 -13.895 22.550 1.00 90.25 352 ALA A CA 1
ATOM 2740 C C . ALA A 1 352 ? 19.008 -14.962 22.073 1.00 90.25 352 ALA A C 1
ATOM 2742 O O . ALA A 1 352 ? 18.106 -15.329 22.821 1.00 90.25 352 ALA A O 1
ATOM 2743 N N . LEU A 1 353 ? 19.200 -15.499 20.864 1.00 89.62 353 LEU A N 1
ATOM 2744 C CA . LEU A 1 353 ? 18.366 -16.571 20.322 1.00 89.62 353 LEU A CA 1
ATOM 2745 C C . LEU A 1 353 ? 18.428 -17.822 21.207 1.00 89.62 353 LEU A C 1
ATOM 2747 O O . LEU A 1 353 ? 17.392 -18.347 21.611 1.00 89.62 353 LEU A O 1
ATOM 2751 N N . SER A 1 354 ? 19.641 -18.250 21.564 1.00 86.06 354 SER A N 1
ATOM 2752 C CA . SER A 1 354 ? 19.858 -19.407 22.441 1.00 86.06 354 SER A CA 1
ATOM 2753 C C . SER A 1 354 ? 19.211 -19.205 23.813 1.00 86.06 354 SER A C 1
ATOM 2755 O O . SER A 1 354 ? 18.589 -20.119 24.352 1.00 86.06 354 SER A O 1
ATOM 2757 N N . TYR A 1 355 ? 19.299 -17.991 24.362 1.00 92.06 355 TYR A N 1
ATOM 2758 C CA . TYR A 1 355 ? 18.703 -17.650 25.649 1.00 92.06 355 TYR A CA 1
ATOM 2759 C C . TYR A 1 355 ? 17.172 -17.635 25.601 1.00 92.06 355 TYR A C 1
ATOM 2761 O O . TYR A 1 355 ? 16.535 -18.198 26.486 1.00 92.06 355 TYR A O 1
ATOM 2769 N N . ILE A 1 356 ? 16.571 -17.076 24.546 1.00 91.19 356 ILE A N 1
ATOM 2770 C CA . ILE A 1 356 ? 15.116 -17.117 24.335 1.00 91.19 356 ILE A CA 1
ATOM 2771 C C . ILE A 1 356 ? 14.633 -18.567 24.241 1.00 91.19 356 ILE A C 1
ATOM 2773 O O . ILE A 1 356 ? 13.654 -18.925 24.894 1.00 91.19 356 ILE A O 1
ATOM 2777 N N . MET A 1 357 ? 15.330 -19.420 23.485 1.00 85.62 357 MET A N 1
ATOM 2778 C CA . MET A 1 357 ? 14.990 -20.843 23.387 1.00 85.62 357 MET A CA 1
ATOM 2779 C C . MET A 1 357 ? 15.093 -21.552 24.743 1.00 85.62 357 MET A C 1
ATOM 2781 O O . MET A 1 357 ? 14.204 -22.327 25.096 1.00 85.62 357 MET A O 1
ATOM 2785 N N . ALA A 1 358 ? 16.136 -21.262 25.525 1.00 80.50 358 ALA A N 1
ATOM 2786 C CA . ALA A 1 358 ? 16.309 -21.819 26.864 1.00 80.50 358 ALA A CA 1
ATOM 2787 C C . ALA A 1 358 ? 15.193 -21.374 27.824 1.00 80.50 358 ALA A C 1
ATOM 2789 O O . ALA A 1 358 ? 14.585 -22.216 28.478 1.00 80.50 358 ALA A O 1
ATOM 2790 N N . LEU A 1 359 ? 14.866 -20.078 27.863 1.00 86.88 359 LEU A N 1
ATOM 2791 C CA . LEU A 1 359 ? 13.764 -19.550 28.675 1.00 86.88 359 LEU A CA 1
ATOM 2792 C C . LEU A 1 359 ? 12.414 -20.137 28.255 1.00 86.88 359 LEU A C 1
ATOM 2794 O O . LEU A 1 359 ? 11.622 -20.522 29.108 1.00 86.88 359 LEU A O 1
ATOM 2798 N N . THR A 1 360 ? 12.171 -20.265 26.949 1.00 85.75 360 THR A N 1
ATOM 2799 C CA . THR A 1 360 ? 10.944 -20.874 26.411 1.00 85.75 360 THR A CA 1
ATOM 2800 C C . THR A 1 360 ? 10.829 -22.333 26.841 1.00 85.75 360 THR A C 1
ATOM 2802 O O . THR A 1 360 ? 9.755 -22.775 27.239 1.00 85.75 360 THR A O 1
ATOM 2805 N N . ARG A 1 361 ? 11.942 -23.079 26.828 1.00 82.94 361 ARG A N 1
ATOM 2806 C CA . ARG A 1 361 ? 11.984 -24.456 27.329 1.00 82.94 361 ARG A CA 1
ATOM 2807 C C . ARG A 1 361 ? 11.683 -24.519 28.825 1.00 82.94 361 ARG A C 1
ATOM 2809 O O . ARG A 1 361 ? 10.863 -25.338 29.216 1.00 82.94 361 ARG A O 1
ATOM 2816 N N . ILE A 1 362 ? 12.288 -23.645 29.631 1.00 83.81 362 ILE A N 1
ATOM 2817 C CA . ILE A 1 362 ? 12.043 -23.576 31.081 1.00 83.81 362 ILE A CA 1
ATOM 2818 C C . ILE A 1 362 ? 10.572 -23.259 31.371 1.00 83.81 362 ILE A C 1
ATOM 2820 O O . ILE A 1 362 ? 9.975 -23.901 32.227 1.00 83.81 362 ILE A O 1
ATOM 2824 N N . LEU A 1 363 ? 9.971 -22.310 30.649 1.00 80.50 363 LEU A N 1
ATOM 2825 C CA . LEU A 1 363 ? 8.555 -21.964 30.802 1.00 80.50 363 LEU A CA 1
ATOM 2826 C C . LEU A 1 363 ? 7.642 -23.132 30.409 1.00 80.50 363 LEU A C 1
ATOM 2828 O O . LEU A 1 363 ? 6.760 -23.500 31.179 1.00 80.50 363 LEU A O 1
ATOM 2832 N N . ALA A 1 364 ? 7.897 -23.769 29.265 1.00 76.12 364 ALA A N 1
ATOM 2833 C CA . ALA A 1 364 ? 7.130 -24.930 28.816 1.00 76.12 364 ALA A CA 1
ATOM 2834 C C . ALA A 1 364 ? 7.267 -26.131 29.770 1.00 76.12 364 ALA A C 1
ATOM 2836 O O . ALA A 1 364 ? 6.335 -26.913 29.945 1.00 76.12 364 ALA A O 1
ATOM 2837 N N . GLU A 1 365 ? 8.431 -26.297 30.394 1.00 73.44 365 GLU A N 1
ATOM 2838 C CA . GLU A 1 365 ? 8.687 -27.341 31.382 1.00 73.44 365 GLU A CA 1
ATOM 2839 C C . GLU A 1 365 ? 8.010 -27.012 32.725 1.00 73.44 365 GLU A C 1
ATOM 2841 O O . GLU A 1 365 ? 7.345 -27.871 33.301 1.00 73.44 365 GLU A O 1
ATOM 2846 N N . ALA A 1 366 ? 8.045 -25.749 33.163 1.00 65.56 366 ALA A N 1
ATOM 2847 C CA . ALA A 1 366 ? 7.309 -25.269 34.334 1.00 65.56 366 ALA A CA 1
ATOM 2848 C C . ALA A 1 366 ? 5.783 -25.426 34.186 1.00 65.56 366 ALA A C 1
ATOM 2850 O O . ALA A 1 366 ? 5.100 -25.733 35.164 1.00 65.56 366 ALA A O 1
ATOM 2851 N N . GLU A 1 367 ? 5.241 -25.267 32.976 1.00 65.94 367 GLU A N 1
ATOM 2852 C CA . GLU A 1 367 ? 3.827 -25.524 32.681 1.00 65.94 367 GLU A CA 1
ATOM 2853 C C . GLU A 1 367 ? 3.476 -27.016 32.778 1.00 65.94 367 GLU A C 1
ATOM 2855 O O . GLU A 1 367 ? 2.434 -27.355 33.344 1.00 65.94 367 GLU A O 1
ATOM 2860 N N . ARG A 1 368 ? 4.357 -27.920 32.321 1.00 57.69 368 ARG A N 1
ATOM 2861 C CA . ARG A 1 368 ? 4.157 -29.380 32.436 1.00 57.69 368 ARG A CA 1
ATOM 2862 C C . ARG A 1 368 ? 4.144 -29.845 33.892 1.00 57.69 368 ARG A C 1
ATOM 2864 O O . ARG A 1 368 ? 3.228 -30.560 34.289 1.00 57.69 368 ARG A O 1
ATOM 2871 N N . TYR A 1 369 ? 5.093 -29.375 34.700 1.00 51.06 369 TYR A N 1
ATOM 2872 C CA . TYR A 1 369 ? 5.179 -29.719 36.126 1.00 51.06 369 TYR A CA 1
ATOM 2873 C C . TYR A 1 369 ? 4.222 -28.907 37.018 1.00 51.06 369 TYR A C 1
ATOM 2875 O O . TYR A 1 369 ? 4.147 -29.137 38.222 1.00 51.06 369 TYR A O 1
ATOM 2883 N N . SER A 1 370 ? 3.431 -27.980 36.463 1.00 48.47 370 SER A N 1
ATOM 2884 C CA . SER A 1 370 ? 2.407 -27.258 37.237 1.00 48.47 370 SER A CA 1
ATOM 2885 C C . SER A 1 370 ? 1.258 -28.154 37.726 1.00 48.47 370 SER A C 1
ATOM 2887 O O . SER A 1 370 ? 0.542 -27.765 38.649 1.00 48.47 370 SER A O 1
ATOM 2889 N N . THR A 1 371 ? 1.108 -29.354 37.149 1.00 48.06 371 THR A N 1
ATOM 2890 C CA . THR A 1 371 ? 0.086 -30.345 37.529 1.00 48.06 371 THR A CA 1
ATOM 2891 C C . THR A 1 371 ? 0.526 -31.320 38.629 1.00 48.06 371 THR A C 1
ATOM 2893 O O . THR A 1 371 ? -0.333 -31.911 39.278 1.00 48.06 371 THR A O 1
ATOM 2896 N N . GLU A 1 372 ? 1.825 -31.411 38.926 1.00 45.22 372 GLU A N 1
ATOM 2897 C CA . GLU A 1 372 ? 2.397 -32.215 40.016 1.00 45.22 372 GLU A CA 1
ATOM 2898 C C . GLU A 1 372 ? 3.240 -31.305 40.923 1.00 45.22 372 GLU A C 1
ATOM 2900 O O . GLU A 1 372 ? 4.457 -31.207 40.788 1.00 45.22 372 GLU A O 1
ATOM 2905 N N . ARG A 1 373 ? 2.597 -30.572 41.839 1.00 40.69 373 ARG A N 1
ATOM 2906 C CA . ARG A 1 373 ? 3.309 -29.747 42.829 1.00 40.69 373 ARG A CA 1
ATOM 2907 C C . ARG A 1 373 ? 3.290 -30.391 44.212 1.00 40.69 373 ARG A C 1
ATOM 2909 O O . ARG A 1 373 ? 2.364 -30.158 44.981 1.00 40.69 373 ARG A O 1
ATOM 2916 N N . GLU A 1 374 ? 4.389 -31.048 44.570 1.00 33.62 374 GLU A N 1
ATOM 2917 C CA . GLU A 1 374 ? 4.925 -30.996 45.935 1.00 33.62 374 GLU A CA 1
ATOM 2918 C C . GLU A 1 374 ? 6.231 -30.177 45.931 1.00 33.62 374 GLU A C 1
ATOM 2920 O O . GLU A 1 374 ? 7.301 -30.656 45.587 1.00 33.62 374 GLU A O 1
ATOM 2925 N N . TRP A 1 375 ? 6.068 -28.891 46.263 1.00 32.56 375 TRP A N 1
ATOM 2926 C CA . TRP A 1 375 ? 7.010 -27.933 46.867 1.00 32.56 375 TRP A CA 1
ATOM 2927 C C . TRP A 1 375 ? 8.468 -27.815 46.379 1.00 32.56 375 TRP A C 1
ATOM 2929 O O . TRP A 1 375 ? 9.311 -28.640 46.699 1.00 32.56 375 TRP A O 1
ATOM 2939 N N . ILE A 1 376 ? 8.816 -26.604 45.914 1.00 27.70 376 ILE A N 1
ATOM 2940 C CA . ILE A 1 376 ? 9.851 -25.788 46.583 1.00 27.70 376 ILE A CA 1
ATOM 2941 C C . ILE A 1 376 ? 9.295 -24.370 46.769 1.00 27.70 376 ILE A C 1
ATOM 2943 O O . ILE A 1 376 ? 9.088 -23.625 45.812 1.00 27.70 376 ILE A O 1
ATOM 2947 N N . SER A 1 377 ? 9.030 -24.018 48.026 1.00 27.03 377 SER A N 1
ATOM 2948 C CA . SER A 1 377 ? 8.732 -22.657 48.466 1.00 27.03 377 SER A CA 1
ATOM 2949 C C . SER A 1 377 ? 10.030 -21.864 48.526 1.00 27.03 377 SER A C 1
ATOM 2951 O O . SER A 1 377 ? 10.885 -22.137 49.366 1.00 27.03 377 SER A O 1
ATOM 2953 N N . LEU A 1 378 ? 10.175 -20.875 47.646 1.00 25.12 378 LEU A N 1
ATOM 2954 C CA . LEU A 1 378 ? 11.056 -19.748 47.915 1.00 25.12 378 LEU A CA 1
ATOM 2955 C C . LEU A 1 378 ? 10.238 -18.698 48.667 1.00 25.12 378 LEU A C 1
ATOM 2957 O O . LEU A 1 378 ? 9.410 -17.996 48.087 1.00 25.12 378 LEU A O 1
ATOM 2961 N N . HIS A 1 379 ? 10.481 -18.613 49.975 1.00 22.58 379 HIS A N 1
ATOM 2962 C CA . HIS A 1 379 ? 10.096 -17.467 50.784 1.00 22.58 379 HIS A CA 1
ATOM 2963 C C . HIS A 1 379 ? 10.696 -16.195 50.179 1.00 22.58 379 HIS A C 1
ATOM 2965 O O . HIS A 1 379 ? 11.912 -16.015 50.169 1.00 22.58 379 HIS A O 1
ATOM 2971 N N . CYS A 1 380 ? 9.830 -15.304 49.703 1.00 24.14 380 CYS A N 1
ATOM 2972 C CA . CYS A 1 380 ? 10.170 -13.910 49.476 1.00 24.14 380 CYS A CA 1
ATOM 2973 C C . CYS A 1 380 ? 9.413 -13.101 50.531 1.00 24.14 380 CYS A C 1
ATOM 2975 O O . CYS A 1 380 ? 8.190 -12.970 50.473 1.00 24.14 380 CYS A O 1
ATOM 2977 N N . GLU A 1 381 ? 10.134 -12.653 51.555 1.00 22.34 381 GLU A N 1
ATOM 2978 C CA . GLU A 1 381 ? 9.614 -11.744 52.566 1.00 22.34 381 GLU A CA 1
ATOM 2979 C C . GLU A 1 381 ? 9.376 -10.347 51.963 1.00 22.34 381 GLU A C 1
ATOM 2981 O O . GLU A 1 381 ? 10.260 -9.771 51.338 1.00 22.34 381 GLU A O 1
ATOM 2986 N N . HIS A 1 382 ? 8.181 -9.815 52.242 1.00 24.77 382 HIS A N 1
ATOM 2987 C CA . HIS A 1 382 ? 7.775 -8.404 52.226 1.00 24.77 382 HIS A CA 1
ATOM 2988 C C . HIS A 1 382 ? 7.752 -7.639 50.889 1.00 24.77 382 HIS A C 1
ATOM 2990 O O . HIS A 1 382 ? 8.738 -7.047 50.477 1.00 24.77 382 HIS A O 1
ATOM 2996 N N . PHE A 1 383 ? 6.546 -7.472 50.334 1.00 25.72 383 PHE A N 1
ATOM 2997 C CA . PHE A 1 383 ? 5.844 -6.175 50.332 1.00 25.72 383 PHE A CA 1
ATOM 2998 C C . PHE A 1 383 ? 4.327 -6.424 50.238 1.00 25.72 383 PHE A C 1
ATOM 3000 O O . PHE A 1 383 ? 3.857 -7.126 49.346 1.00 25.72 383 PHE A O 1
ATOM 3007 N N . HIS A 1 384 ? 3.571 -5.879 51.195 1.00 26.41 384 HIS A N 1
ATOM 3008 C CA . HIS A 1 384 ? 2.108 -5.935 51.233 1.00 26.41 384 HIS A CA 1
ATOM 3009 C C . HIS A 1 384 ? 1.489 -5.189 50.044 1.00 26.41 384 HIS A C 1
ATOM 3011 O O . HIS A 1 384 ? 1.833 -4.038 49.782 1.00 26.41 384 HIS A O 1
ATOM 3017 N N . ALA A 1 385 ? 0.481 -5.802 49.432 1.00 27.39 385 ALA A N 1
ATOM 3018 C CA . ALA A 1 385 ? -0.695 -5.098 48.941 1.00 27.39 385 ALA A CA 1
ATOM 3019 C C . ALA A 1 385 ? -1.888 -6.042 49.105 1.00 27.39 385 ALA A C 1
ATOM 3021 O O . ALA A 1 385 ? -1.957 -7.104 48.487 1.00 27.39 385 ALA A O 1
ATOM 3022 N N . ASP A 1 386 ? -2.766 -5.671 50.028 1.00 27.81 386 ASP A N 1
ATOM 3023 C CA . ASP A 1 386 ? -3.955 -6.415 50.396 1.00 27.81 386 ASP A CA 1
ATOM 3024 C C . ASP A 1 386 ? -4.924 -6.583 49.221 1.00 27.81 386 ASP A C 1
ATOM 3026 O O . ASP A 1 386 ? -5.108 -5.681 48.406 1.00 27.81 386 ASP A O 1
ATOM 3030 N N . SER A 1 387 ? -5.656 -7.697 49.286 1.00 28.03 387 SER A N 1
ATOM 3031 C CA . SER A 1 387 ? -6.965 -7.925 48.664 1.00 28.03 387 SER A CA 1
ATOM 3032 C C . SER A 1 387 ? -6.962 -8.135 47.148 1.00 28.03 387 SER A C 1
ATOM 3034 O O . SER A 1 387 ? -6.836 -7.192 46.386 1.00 28.03 387 SER A O 1
ATOM 3036 N N . TYR A 1 388 ? -7.222 -9.363 46.693 1.00 26.86 388 TYR A N 1
ATOM 3037 C CA . TYR A 1 388 ? -8.525 -9.705 46.108 1.00 26.86 388 TYR A CA 1
ATOM 3038 C C . TYR A 1 388 ? -8.707 -11.228 46.030 1.00 26.86 388 TYR A C 1
ATOM 3040 O O . TYR A 1 388 ? -7.772 -12.004 45.850 1.00 26.86 388 TYR A O 1
ATOM 3048 N N . HIS A 1 389 ? -9.954 -11.616 46.264 1.00 29.39 389 HIS A N 1
ATOM 3049 C CA . HIS A 1 389 ? -10.446 -12.948 46.568 1.00 29.39 389 HIS A CA 1
ATOM 3050 C C . HIS A 1 389 ? -10.399 -13.955 45.406 1.00 29.39 389 HIS A C 1
ATOM 3052 O O . HIS A 1 389 ? -10.552 -13.613 44.237 1.00 29.39 389 HIS A O 1
ATOM 3058 N N . HIS A 1 390 ? -10.292 -15.227 45.804 1.00 27.44 390 HIS A N 1
ATOM 3059 C CA . HIS A 1 390 ? -10.699 -16.437 45.085 1.00 27.44 390 HIS A CA 1
ATOM 3060 C C . HIS A 1 390 ? -11.994 -16.288 44.266 1.00 27.44 390 HIS A C 1
ATOM 3062 O O . HIS A 1 390 ? -12.956 -15.721 44.770 1.00 27.44 390 HIS A O 1
ATOM 3068 N N . TYR A 1 391 ? -12.074 -16.946 43.100 1.00 25.03 391 TYR A N 1
ATOM 3069 C CA . TYR A 1 391 ? -12.985 -18.088 42.901 1.00 25.03 391 TYR A CA 1
ATOM 3070 C C . TYR A 1 391 ? -12.619 -18.916 41.653 1.00 25.03 391 TYR A C 1
ATOM 3072 O O . TYR A 1 391 ? -11.947 -18.466 40.730 1.00 25.03 391 TYR A O 1
ATOM 3080 N N . THR A 1 392 ? -13.012 -20.180 41.725 1.00 27.75 392 THR A N 1
ATOM 3081 C CA . THR A 1 392 ? -12.514 -21.386 41.061 1.00 27.75 392 THR A CA 1
ATOM 3082 C C . THR A 1 392 ? -13.096 -21.700 39.676 1.00 27.75 392 THR A C 1
ATOM 3084 O O . THR A 1 392 ? -14.282 -21.520 39.443 1.00 27.75 392 THR A O 1
ATOM 3087 N N . ALA A 1 393 ? -12.228 -22.290 38.841 1.00 26.59 393 ALA A N 1
ATOM 3088 C CA . ALA A 1 393 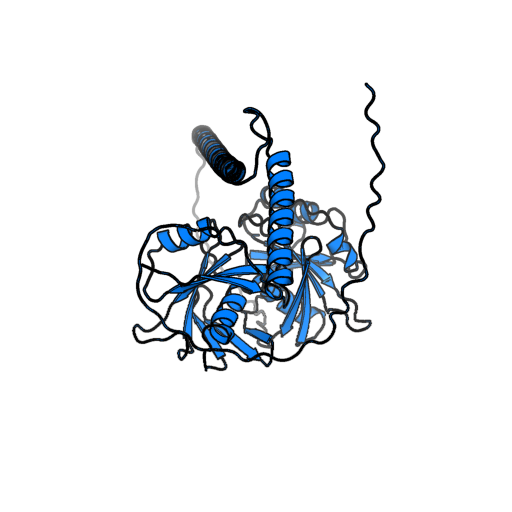? -12.409 -23.438 37.933 1.00 26.59 393 ALA A CA 1
ATOM 3089 C C . ALA A 1 393 ? -13.657 -23.566 37.029 1.00 26.59 393 ALA A C 1
ATOM 3091 O O . ALA A 1 393 ? -14.773 -23.705 37.512 1.00 26.59 393 ALA A O 1
ATOM 3092 N N . GLN A 1 394 ? -13.407 -23.805 35.731 1.00 28.27 394 GLN A N 1
ATOM 3093 C CA . GLN A 1 394 ? -13.785 -25.058 35.047 1.00 28.27 394 GLN A CA 1
ATOM 3094 C C . GLN A 1 394 ? -13.062 -25.192 33.689 1.00 28.27 394 GLN A C 1
ATOM 3096 O O . GLN A 1 394 ? -13.050 -24.269 32.881 1.00 28.27 394 GLN A O 1
ATOM 3101 N N . LYS A 1 395 ? -12.461 -26.365 33.448 1.00 33.94 395 LYS A N 1
ATOM 3102 C CA . LYS A 1 395 ? -11.890 -26.831 32.171 1.00 33.94 395 LYS A CA 1
ATOM 3103 C C . LYS A 1 395 ? -12.594 -28.149 31.823 1.00 33.94 395 LYS A C 1
ATOM 3105 O O . LYS A 1 395 ? -12.819 -28.942 32.738 1.00 33.94 395 LYS A O 1
ATOM 3110 N N . PRO A 1 396 ? -12.964 -28.385 30.558 1.00 35.66 396 PRO A N 1
ATOM 3111 C CA . PRO A 1 396 ? -12.506 -29.607 29.864 1.00 35.66 396 PRO A CA 1
ATOM 3112 C C . PRO A 1 396 ? -12.300 -29.332 28.349 1.00 35.66 396 PRO A C 1
ATOM 3114 O O . PRO A 1 396 ? -12.672 -28.267 27.875 1.00 35.66 396 PRO A O 1
ATOM 3117 N N . ALA A 1 397 ? -11.720 -30.161 27.481 1.00 30.58 397 ALA A N 1
ATOM 3118 C CA . ALA A 1 397 ? -11.057 -31.461 27.516 1.00 30.58 397 ALA A CA 1
ATOM 3119 C C . ALA A 1 397 ? -9.966 -31.438 26.419 1.00 30.58 397 ALA A C 1
ATOM 3121 O O . ALA A 1 397 ? -10.011 -30.609 25.510 1.00 30.58 397 ALA A O 1
ATOM 3122 N N . ALA A 1 398 ? -8.983 -32.326 26.531 1.00 36.16 398 ALA A N 1
ATOM 3123 C CA . ALA A 1 398 ? -7.919 -32.519 25.554 1.00 36.16 398 ALA A CA 1
ATOM 3124 C C . ALA A 1 398 ? -8.394 -33.373 24.370 1.00 36.16 398 ALA A C 1
ATOM 3126 O O . ALA A 1 398 ? -9.124 -34.331 24.596 1.00 36.16 398 ALA A O 1
ATOM 3127 N N . ASP A 1 399 ? -7.904 -33.077 23.163 1.00 32.53 399 ASP A N 1
ATOM 3128 C CA . ASP A 1 399 ? -7.602 -34.112 22.172 1.00 32.53 399 ASP A CA 1
ATOM 3129 C C . ASP A 1 399 ? -6.503 -33.664 21.188 1.00 32.53 399 ASP A C 1
ATOM 3131 O O . ASP A 1 399 ? -6.552 -32.583 20.607 1.00 32.53 399 ASP A O 1
ATOM 3135 N N . SER A 1 400 ? -5.488 -34.530 21.099 1.00 35.81 400 SER A N 1
ATOM 3136 C CA . SER A 1 400 ? -4.444 -34.732 20.078 1.00 35.81 400 SER A CA 1
ATOM 3137 C C . SER A 1 400 ? -4.038 -33.581 19.136 1.00 35.81 400 SER A C 1
ATOM 3139 O O . SER A 1 400 ? -4.739 -33.274 18.174 1.00 35.81 400 SER A O 1
ATOM 3141 N N . ASP A 1 401 ? -2.807 -33.082 19.307 1.00 34.34 401 ASP A N 1
ATOM 3142 C CA . ASP A 1 401 ? -2.086 -32.271 18.312 1.00 34.34 401 ASP A CA 1
ATOM 3143 C C . ASP A 1 401 ? -1.231 -33.176 17.385 1.00 34.34 401 ASP A C 1
ATOM 3145 O O . ASP A 1 401 ? -0.336 -33.877 17.875 1.00 34.34 401 ASP A O 1
ATOM 3149 N N . PRO A 1 402 ? -1.473 -33.203 16.057 1.00 38.88 402 PRO A N 1
ATOM 3150 C CA . PRO A 1 402 ? -0.743 -34.044 15.111 1.00 38.88 402 PRO A CA 1
ATOM 3151 C C . PRO A 1 402 ? 0.558 -33.423 14.554 1.00 38.88 402 PRO A C 1
ATOM 3153 O O . PRO A 1 402 ? 1.121 -33.967 13.604 1.00 38.88 402 PRO A O 1
ATOM 3156 N N . TYR A 1 403 ? 1.097 -32.333 15.114 1.00 31.78 403 TYR A N 1
ATOM 3157 C CA . TYR A 1 403 ? 2.300 -31.676 14.561 1.00 31.78 403 TYR A CA 1
ATOM 3158 C C . TYR A 1 403 ? 3.669 -32.210 15.030 1.00 31.78 403 TYR A C 1
ATOM 3160 O O . TYR A 1 403 ? 4.708 -31.711 14.595 1.00 31.78 403 TYR A O 1
ATOM 3168 N N . ALA A 1 404 ? 3.724 -33.257 15.859 1.00 35.66 404 ALA A N 1
ATOM 3169 C CA . ALA A 1 404 ? 4.982 -33.742 16.449 1.00 35.66 404 ALA A CA 1
ATOM 3170 C C . ALA A 1 404 ? 5.933 -34.494 15.490 1.00 35.66 404 ALA A C 1
ATOM 3172 O O . ALA A 1 404 ? 6.997 -34.946 15.910 1.00 35.66 404 ALA A O 1
ATOM 3173 N N . GLN A 1 405 ? 5.598 -34.650 14.208 1.00 39.47 405 GLN A N 1
ATOM 3174 C CA . GLN A 1 405 ? 6.454 -35.368 13.264 1.00 39.47 405 GLN A CA 1
ATOM 3175 C C . GLN A 1 405 ? 6.597 -34.622 11.948 1.00 39.47 405 GLN A C 1
ATOM 3177 O O . GLN A 1 405 ? 5.915 -34.918 10.970 1.00 39.47 405 GLN A O 1
ATOM 3182 N N . ARG A 1 406 ? 7.548 -33.689 11.927 1.00 35.81 406 ARG A N 1
ATOM 3183 C CA . ARG A 1 406 ? 8.585 -33.534 10.892 1.00 35.81 406 ARG A CA 1
ATOM 3184 C C . ARG A 1 406 ? 9.311 -32.217 11.148 1.00 35.81 406 ARG A C 1
ATOM 3186 O O . ARG A 1 406 ? 8.658 -31.192 11.280 1.00 35.81 406 ARG A O 1
ATOM 3193 N N . VAL A 1 407 ? 10.645 -32.289 11.144 1.00 30.75 407 VAL A N 1
ATOM 3194 C CA . VAL A 1 407 ? 11.612 -31.336 10.558 1.00 30.75 407 VAL A CA 1
ATOM 3195 C C . VAL A 1 407 ? 12.893 -31.262 11.426 1.00 30.75 407 VAL A C 1
ATOM 3197 O O . VAL A 1 407 ? 12.899 -30.714 12.520 1.00 30.75 407 VAL A O 1
ATOM 3200 N N . PHE A 1 408 ? 13.962 -31.848 10.862 1.00 27.89 408 PHE A N 1
ATOM 3201 C CA . PHE A 1 408 ? 15.393 -31.887 11.230 1.00 27.89 408 PHE A CA 1
ATOM 3202 C C . PHE A 1 408 ? 15.853 -32.682 12.470 1.00 27.89 408 PHE A C 1
ATOM 3204 O O . PHE A 1 408 ? 15.930 -32.182 13.587 1.00 27.89 408 PHE A O 1
ATOM 3211 N N . SER A 1 409 ? 16.313 -33.912 12.220 1.00 26.91 409 SER A N 1
ATOM 3212 C CA . SER A 1 409 ? 17.254 -34.644 13.072 1.00 26.91 409 SER A CA 1
ATOM 3213 C C . SER A 1 409 ? 18.664 -34.052 12.930 1.00 26.91 409 SER A C 1
ATOM 3215 O O . SER A 1 409 ? 19.306 -34.187 11.891 1.00 26.91 409 SER A O 1
ATOM 3217 N N . TYR A 1 410 ? 19.147 -33.397 13.986 1.00 28.36 410 TYR A N 1
ATOM 3218 C CA . TYR A 1 410 ? 20.543 -32.991 14.146 1.00 28.36 410 TYR A CA 1
ATOM 3219 C C . TYR A 1 410 ? 21.279 -34.089 14.927 1.00 28.36 410 TYR A C 1
ATOM 3221 O O . TYR A 1 410 ? 20.947 -34.348 16.084 1.00 28.36 410 TYR A O 1
ATOM 3229 N N . HIS A 1 411 ? 22.244 -34.760 14.296 1.00 27.97 411 HIS A N 1
ATOM 3230 C CA . HIS A 1 411 ? 23.144 -35.698 14.969 1.00 27.97 411 HIS A CA 1
ATOM 3231 C C . HIS A 1 411 ? 24.371 -34.929 15.485 1.00 27.97 411 HIS A C 1
ATOM 3233 O O . HIS A 1 411 ? 25.092 -34.352 14.671 1.00 27.97 411 HIS A O 1
ATOM 3239 N N . PRO A 1 412 ? 24.632 -34.886 16.804 1.00 29.81 412 PRO A N 1
ATOM 3240 C CA . PRO A 1 412 ? 25.847 -34.278 17.321 1.00 29.81 412 PRO A CA 1
ATOM 3241 C C . PRO A 1 412 ? 27.019 -35.251 17.136 1.00 29.81 412 PRO A C 1
ATOM 3243 O O . PRO A 1 412 ? 27.045 -36.316 17.751 1.00 29.81 412 PRO A O 1
ATOM 3246 N N . GLU A 1 413 ? 27.995 -34.897 16.298 1.00 25.31 413 GLU A N 1
ATOM 3247 C CA . GLU A 1 413 ? 29.297 -35.569 16.321 1.00 25.31 413 GLU A CA 1
ATOM 3248 C C . GLU A 1 413 ? 30.086 -35.133 17.564 1.00 25.31 413 GLU A C 1
ATOM 3250 O O . GLU A 1 413 ? 30.185 -33.949 17.894 1.00 25.31 413 GLU A O 1
ATOM 3255 N N . HIS A 1 414 ? 30.626 -36.121 18.276 1.00 27.42 414 HIS A N 1
ATOM 3256 C CA . HIS A 1 414 ? 31.429 -35.941 19.477 1.00 27.42 414 HIS A CA 1
ATOM 3257 C C . HIS A 1 414 ? 32.798 -35.338 19.136 1.00 27.42 414 HIS A C 1
ATOM 3259 O O . HIS A 1 414 ? 33.614 -35.976 18.475 1.00 27.42 414 HIS A O 1
ATOM 3265 N N . PHE A 1 415 ? 33.093 -34.149 19.663 1.00 25.03 415 PHE A N 1
ATOM 3266 C CA . PHE A 1 415 ? 34.459 -33.629 19.704 1.00 25.03 415 PHE A CA 1
ATOM 3267 C C . PHE A 1 415 ? 35.211 -34.249 20.892 1.00 25.03 415 PHE A C 1
ATOM 3269 O O . PHE A 1 415 ? 34.852 -34.026 22.049 1.00 25.03 415 PHE A O 1
ATOM 3276 N N . GLN A 1 416 ? 36.255 -35.030 20.605 1.00 27.62 416 GLN A N 1
ATOM 3277 C CA . GLN A 1 416 ? 37.242 -35.457 21.597 1.00 27.62 416 GLN A CA 1
ATOM 3278 C C . GLN A 1 416 ? 38.177 -34.289 21.925 1.00 27.62 416 GLN A C 1
ATOM 3280 O O . GLN A 1 416 ? 38.784 -33.696 21.034 1.00 27.62 416 GLN A O 1
ATOM 3285 N N . MET A 1 417 ? 38.313 -33.978 23.213 1.00 25.91 417 MET A N 1
ATOM 3286 C CA . MET A 1 417 ? 39.378 -33.115 23.714 1.00 25.91 417 MET A CA 1
ATOM 3287 C C . MET A 1 417 ? 40.697 -33.894 23.728 1.00 25.91 417 MET A C 1
ATOM 3289 O O . MET A 1 417 ? 40.767 -34.971 24.320 1.00 25.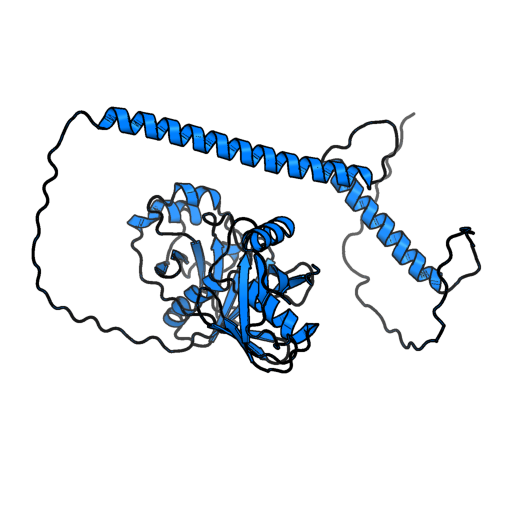91 417 MET A O 1
ATOM 3293 N N . ALA A 1 418 ? 41.734 -33.346 23.096 1.00 27.05 418 ALA A N 1
ATOM 3294 C CA . ALA A 1 418 ? 43.111 -33.777 23.311 1.00 27.05 418 ALA A CA 1
ATOM 3295 C C . ALA A 1 418 ? 43.706 -32.997 24.498 1.00 27.05 418 ALA A C 1
ATOM 3297 O O . ALA A 1 418 ? 43.436 -31.803 24.635 1.00 27.05 418 ALA A O 1
ATOM 3298 N N . ASN A 1 419 ? 44.449 -33.726 25.338 1.00 35.75 419 ASN A N 1
ATOM 3299 C CA . ASN A 1 419 ? 45.055 -33.305 26.609 1.00 35.75 419 ASN A CA 1
ATOM 3300 C C . ASN A 1 419 ? 45.914 -32.042 26.541 1.00 35.75 419 ASN A C 1
ATOM 3302 O O . ASN A 1 419 ? 46.662 -31.893 25.547 1.00 35.75 419 ASN A O 1
#

Secondary structure (DSSP, 8-state):
----EEEEEET-SSTT-SEEEEEEEESS---HHHHHHHHHHH-SSEEEEEEESSTT--TTT-SEEEEEEE-SS-EES--HHHHHHHHHIIIIIS----SEEEEEETTEEEEEEEETTEEEEEPPP---EE--HHHHHHHHHHHHTT--EEEEEEETTTTEEEEEEPTT--HHHHHH----GGGHHHH--SS---EEEEEEEPP-SSS--SEEEEEEEGGGTEEEES--HHHHHHHHHHHHHHHT-SEEEEEEEETTEEEEEEEE--S-----------------------TTSHHHHHHHHHHHHHHHHHHHHHHHHHHHHHHHHHHHHHHHHS---SSS----HHHHHHHHHHHHHHHHHHHHHHHHGGGS-------------------------------SS-S--------PPP-

Sequence (419 aa):
MQIPIFTVDAFTNRPFSGNPAAVCLLENDLDEDLHQKIATEMNLSETAFIRKLKPEGDFTKSSCFGLRWFTPANEVPLCGHATLASAAVLFHVQKNTNSVLTFVTLSGELKARQVKDHIVLDLPLYAAYPQELKEVEELIKAAVGDMIVQDLCYSPDTKKLLVRLSDTYERSVLEELKVSAQHFLSAEKTGKVKGLILTVKGNSSGKGHDFYSRYFAPWYGILEDPVTGSAHAVLSSYWSEQLGKKEMLGTEFLLGNLCVCESEAASNMKTCKSSHLDSGVESDTQCRSGAGCVVKCSSERMENAAKRRLAANARERRRMQGLNTAFDRLRKVVPQWGQDKKLSKYETLQMALSYIMALTRILAEAERYSTEREWISLHCEHFHADSYHHYTAQKPAADSDPYAQRVFSYHPEHFQMAN

Foldseek 3Di:
DDWDKDWDAFQDPDPPAHFIEIETEDLDDDDPVVLLVVLLVVQGQKYKYWYDPDNPDDLQEDQETEIWIDHNVGTDQDFDRNVQVNVCCSCPVVVRPDQKHWYQTSVGIKIWGDDPPGIDIDDAAFEWAFDDCVLQVLVCCQAQNPFAWDTWTAGQVLLEIETEGDQVDAPVCVQPDDHPLVCNVVSNPPPSHQKYKYKYAWDPPPPIFRIEIWMAGVNVVGGTHADGVVVVSHVQNVSCVVVVDQWGKYWYHDNPRTGIDTDGRDPPPPDDDDDDDDDDDDDDDDDDDDPPPPPVVVVVVVVVVVVVVVVVVVVVVVVVVVVVVVLVVLVVVFDDDDDDDRDDSVRSVVSSVVVVVVVVVVVVVCVVCVVPDDDDDDDDDDDDDDDDDDDDDDDDDDDDDPPPDDDDDDDDDDDDDDD

Radius of gyration: 28.23 Å; chains: 1; bounding box: 67×74×85 Å